Protein AF-0000000080323483 (afdb_homodimer)

InterPro domains:
  IPR000801 Esterase-like [PF00756] (29-255)
  IPR029058 Alpha/Beta hydrolase fold [G3DSA:3.40.50.1820] (19-267)
  IPR029058 Alpha/Beta hydrolase fold [SSF53474] (21-268)
  IPR050583 Mycobacterial A85 antigen [PTHR48098] (21-264)

Secondary structure (DSSP, 8-state):
--------------------EEEEEEEEETTTTEEEEEEEEE----STT--B-EEEEE--TT--HHHIIIIISTTHHHHHHHHT-EEEEE--TTT-TT-B-SS-TT-BHHHIIIIIIHHHHHHHS-B--SGGGEEEEEETHHHHHHHHHHHHTTTT-SEEEEES-----GGGTTSTTTHHHH--STT-HHHHHHTSHHHHGGGPPTTSSEEEEEEETT-TTHHHHHHHHHHHHHTT---EEEEES--SSHHHHHHHHHHHHHHHHHHHHH-/--------------------EEEEEEEEETTTTEEEEEEEEE----STT--B-EEEEE--TT--HHHIIIIISTTHHHHHHHHT-EEEEE--TTT-TT-B-SS-TT-BHHHIIIIIIHHHHHHHS-B--SGGGEEEEEETHHHHHHHHHHHHTTTT-SEEEEES-----GGGTTSTTTHHHH--STT-HHHHHHTSHHHHGGGPPTTSSEEEEEEETT-TTHHHHHHHHHHHHHTT---EEEEES--SSHHHHHHHHHHHHHHHHHHHHH-

Nearest PDB structures (foldseek):
  7xrt-assembly1_J  TM=8.616E-01  e=3.850E-23  Bacteroides thetaiotaomicron VPI-5482
  5vol-assembly1_F  TM=8.626E-01  e=2.273E-22  Bacteroides intestinalis DSM 17393
  7xrv-assembly1_H  TM=8.591E-01  e=1.554E-22  Bacteroides thetaiotaomicron VPI-5482
  5vol-assembly2_E  TM=8.608E-01  e=1.729E-21  Bacteroides intestinalis DSM 17393
  7b5v-assembly1_B  TM=7.718E-01  e=2.707E-18  Dysgonomonas mossii DSM 22836

Structure (mmCIF, N/CA/C/O backbone):
data_AF-0000000080323483-model_v1
#
loop_
_entity.id
_entity.type
_entity.pdbx_description
1 polymer 'Contig34, whole genome shotgun sequence'
#
loop_
_atom_site.group_PDB
_atom_site.id
_atom_site.type_symbol
_atom_site.label_atom_id
_atom_site.label_alt_id
_atom_site.label_comp_id
_atom_site.label_asym_id
_atom_site.label_entity_id
_atom_site.label_seq_id
_atom_site.pdbx_PDB_ins_code
_atom_site.Cartn_x
_atom_site.Cartn_y
_atom_site.Cartn_z
_atom_site.occupancy
_atom_site.B_iso_or_equiv
_atom_site.auth_seq_id
_atom_site.auth_comp_id
_atom_site.auth_asym_id
_atom_site.auth_atom_id
_atom_site.pdbx_PDB_model_num
ATOM 1 N N . MET A 1 1 ? 21.656 28.422 -64.375 1 32.69 1 MET A N 1
ATOM 2 C CA . MET A 1 1 ? 20.938 27.328 -63.75 1 32.69 1 MET A CA 1
ATOM 3 C C . MET A 1 1 ? 20.844 27.562 -62.219 1 32.69 1 MET A C 1
ATOM 5 O O . MET A 1 1 ? 21.844 27.406 -61.531 1 32.69 1 MET A O 1
ATOM 9 N N . LYS A 1 2 ? 19.938 28.562 -61.812 1 36.06 2 LYS A N 1
ATOM 10 C CA . LYS A 1 2 ? 19.719 29.078 -60.438 1 36.06 2 LYS A CA 1
ATOM 11 C C . LYS A 1 2 ? 19.281 27.969 -59.5 1 36.06 2 LYS A C 1
ATOM 13 O O . LYS A 1 2 ? 18.328 27.25 -59.781 1 36.06 2 LYS A O 1
ATOM 18 N N . ARG A 1 3 ? 20.25 27.438 -58.594 1 37.69 3 ARG A N 1
ATOM 19 C CA . ARG A 1 3 ? 20.141 26.469 -57.5 1 37.69 3 ARG A CA 1
ATOM 20 C C . ARG A 1 3 ? 19.078 26.891 -56.5 1 37.69 3 ARG A C 1
ATOM 22 O O . ARG A 1 3 ? 19.219 27.938 -55.844 1 37.69 3 ARG A O 1
ATOM 29 N N . LEU A 1 4 ? 17.766 26.672 -56.719 1 38.28 4 LEU A N 1
ATOM 30 C CA . LEU A 1 4 ? 16.703 26.844 -55.75 1 38.28 4 LEU A CA 1
ATOM 31 C C . LEU A 1 4 ? 16.969 25.984 -54.5 1 38.28 4 LEU A C 1
ATOM 33 O O . LEU A 1 4 ? 16.984 24.75 -54.594 1 38.28 4 LEU A O 1
ATOM 37 N N . SER A 1 5 ? 17.75 26.406 -53.531 1 41.84 5 SER A N 1
ATOM 38 C CA . SER A 1 5 ? 17.969 25.812 -52.219 1 41.84 5 SER A CA 1
ATOM 39 C C . SER A 1 5 ? 16.672 25.688 -51.438 1 41.84 5 SER A C 1
ATOM 41 O O . SER A 1 5 ? 15.984 26.688 -51.219 1 41.84 5 SER A O 1
ATOM 43 N N . SER A 1 6 ? 15.891 24.609 -51.594 1 42.03 6 SER A N 1
ATOM 44 C CA . SER A 1 6 ? 14.711 24.312 -50.781 1 42.03 6 SER A CA 1
ATOM 45 C C . SER A 1 6 ? 15.062 24.266 -49.312 1 42.03 6 SER A C 1
ATOM 47 O O . SER A 1 6 ? 15.93 23.5 -48.906 1 42.03 6 SER A O 1
ATOM 49 N N . LEU A 1 7 ? 14.875 25.344 -48.562 1 38.97 7 LEU A N 1
ATOM 50 C CA . LEU A 1 7 ? 14.922 25.422 -47.125 1 38.97 7 LEU A CA 1
ATOM 51 C C . LEU A 1 7 ? 13.93 24.453 -46.5 1 38.97 7 LEU A C 1
ATOM 53 O O . LEU A 1 7 ? 12.719 24.594 -46.688 1 38.97 7 LEU A O 1
ATOM 57 N N . LEU A 1 8 ? 14.281 23.219 -46.281 1 40.66 8 LEU A N 1
ATOM 58 C CA . LEU A 1 8 ? 13.5 22.297 -45.469 1 40.66 8 LEU A CA 1
ATOM 59 C C . LEU A 1 8 ? 13.305 22.844 -44.062 1 40.66 8 LEU A C 1
ATOM 61 O O . LEU A 1 8 ? 14.281 23.031 -43.312 1 40.66 8 LEU A O 1
ATOM 65 N N . VAL A 1 9 ? 12.195 23.484 -43.781 1 38.44 9 VAL A N 1
ATOM 66 C CA . VAL A 1 9 ? 11.781 23.891 -42.438 1 38.44 9 VAL A CA 1
ATOM 67 C C . VAL A 1 9 ? 11.492 22.656 -41.594 1 38.44 9 VAL A C 1
ATOM 69 O O . VAL A 1 9 ? 10.602 21.859 -41.938 1 38.44 9 VAL A O 1
ATOM 72 N N . ALA A 1 10 ? 12.445 22.109 -40.875 1 37.16 10 ALA A N 1
ATOM 73 C CA . ALA A 1 10 ? 12.227 21.125 -39.844 1 37.16 10 ALA A CA 1
ATOM 74 C C . ALA A 1 10 ? 11.305 21.672 -38.75 1 37.16 10 ALA A C 1
ATOM 76 O O . ALA A 1 10 ? 11.68 22.578 -38 1 37.16 10 ALA A O 1
ATOM 77 N N . MET A 1 11 ? 10.047 21.5 -38.938 1 35.22 11 MET A N 1
ATOM 78 C CA . MET A 1 11 ? 9.141 21.75 -37.812 1 35.22 11 MET A CA 1
ATOM 79 C C . MET A 1 11 ? 9.383 20.734 -36.719 1 35.22 11 MET A C 1
ATOM 81 O O . MET A 1 11 ? 9.102 19.547 -36.875 1 35.22 11 MET A O 1
ATOM 85 N N . PHE A 1 12 ? 10.297 21.031 -35.844 1 35.31 12 PHE A N 1
ATOM 86 C CA . PHE A 1 12 ? 10.391 20.297 -34.594 1 35.31 12 PHE A CA 1
ATOM 87 C C . PHE A 1 12 ? 9.109 20.438 -33.781 1 35.31 12 PHE A C 1
ATOM 89 O O . PHE A 1 12 ? 8.766 21.531 -33.344 1 35.31 12 PHE A O 1
ATOM 96 N N . PHE A 1 13 ? 8.195 19.578 -33.969 1 34.47 13 PHE A N 1
ATOM 97 C CA . PHE A 1 13 ? 7.113 19.484 -33 1 34.47 13 PHE A CA 1
ATOM 98 C C . PHE A 1 13 ? 7.656 19.188 -31.625 1 34.47 13 PHE A C 1
ATOM 100 O O . PHE A 1 13 ? 8.117 18.078 -31.344 1 34.47 13 PHE A O 1
ATOM 107 N N . ALA A 1 14 ? 8.125 20.141 -30.953 1 34.81 14 ALA A N 1
ATOM 108 C CA . ALA A 1 14 ? 8.312 19.969 -29.516 1 34.81 14 ALA A CA 1
ATOM 109 C C . ALA A 1 14 ? 7.023 19.484 -28.844 1 34.81 14 ALA A C 1
ATOM 111 O O . ALA A 1 14 ? 6.039 20.234 -28.766 1 34.81 14 ALA A O 1
ATOM 112 N N . GLY A 1 15 ? 6.723 18.312 -28.922 1 37.53 15 GLY A N 1
ATOM 113 C CA . GLY A 1 15 ? 5.695 17.859 -28 1 37.53 15 GLY A CA 1
ATOM 114 C C . GLY A 1 15 ? 5.855 18.422 -26.594 1 37.53 15 GLY A C 1
ATOM 115 O O . GLY A 1 15 ? 6.91 18.266 -25.984 1 37.53 15 GLY A O 1
ATOM 116 N N . SER A 1 16 ? 5.312 19.453 -26.344 1 39.75 16 SER A N 1
ATOM 117 C CA . SER A 1 16 ? 5.262 20.016 -25 1 39.75 16 SER A CA 1
ATOM 118 C C . SER A 1 16 ? 4.973 18.938 -23.969 1 39.75 16 SER A C 1
ATOM 120 O O . SER A 1 16 ? 3.859 18.406 -23.906 1 39.75 16 SER A O 1
ATOM 122 N N . SER A 1 17 ? 5.805 18.078 -23.672 1 48.25 17 SER A N 1
ATOM 123 C CA . SER A 1 17 ? 5.641 17.219 -22.5 1 48.25 17 SER A CA 1
ATOM 124 C C . SER A 1 17 ? 5.191 18.031 -21.281 1 48.25 17 SER A C 1
ATOM 126 O O . SER A 1 17 ? 5.988 18.75 -20.688 1 48.25 17 SER A O 1
ATOM 128 N N . PHE A 1 18 ? 3.988 18.484 -21.281 1 55.25 18 PHE A N 1
ATOM 129 C CA . PHE A 1 18 ? 3.455 19.281 -20.172 1 55.25 18 PHE A CA 1
ATOM 130 C C . PHE A 1 18 ? 3.543 18.516 -18.859 1 55.25 18 PHE A C 1
ATOM 132 O O . PHE A 1 18 ? 3.137 17.344 -18.781 1 55.25 18 PHE A O 1
ATOM 139 N N . ALA A 1 19 ? 4.418 18.812 -18.016 1 77.38 19 ALA A N 1
ATOM 140 C CA . ALA A 1 19 ? 4.734 18.312 -16.688 1 77.38 19 ALA A CA 1
ATOM 141 C C . ALA A 1 19 ? 4.047 19.156 -15.602 1 77.38 19 ALA A C 1
ATOM 143 O O . ALA A 1 19 ? 3.705 20.312 -15.836 1 77.38 19 ALA A O 1
ATOM 144 N N . ALA A 1 20 ? 3.732 18.594 -14.438 1 85.31 20 ALA A N 1
ATOM 145 C CA . ALA A 1 20 ? 3.141 19.25 -13.281 1 85.31 20 ALA A CA 1
ATOM 146 C C . ALA A 1 20 ? 3.793 20.609 -13.023 1 85.31 20 ALA A C 1
ATOM 148 O O . ALA A 1 20 ? 4.996 20.781 -13.242 1 85.31 20 ALA A O 1
ATOM 149 N N . LYS A 1 21 ? 2.979 21.594 -12.672 1 91.19 21 LYS A N 1
ATOM 150 C CA . LYS A 1 21 ? 3.453 22.938 -12.328 1 91.19 21 LYS A CA 1
ATOM 151 C C . LYS A 1 21 ? 3.746 23.047 -10.836 1 91.19 21 LYS A C 1
ATOM 153 O O . LYS A 1 21 ? 2.9 22.719 -10.008 1 91.19 21 LYS A O 1
ATOM 158 N N . VAL A 1 22 ? 4.961 23.453 -10.508 1 95.19 22 VAL A N 1
ATOM 159 C CA . VAL A 1 22 ? 5.379 23.672 -9.125 1 95.19 22 VAL A CA 1
ATOM 160 C C . VAL A 1 22 ? 5.523 25.172 -8.859 1 95.19 22 VAL A C 1
ATOM 162 O O . VAL A 1 22 ? 6.332 25.844 -9.492 1 95.19 22 VAL A O 1
ATOM 165 N N . ASP A 1 23 ? 4.695 25.641 -7.941 1 95.56 23 ASP A N 1
ATOM 166 C CA . ASP A 1 23 ? 4.684 27.062 -7.562 1 95.56 23 ASP A CA 1
ATOM 167 C C . ASP A 1 23 ? 5.105 27.234 -6.109 1 95.56 23 ASP A C 1
ATOM 169 O O . ASP A 1 23 ? 4.742 26.438 -5.246 1 95.56 23 ASP A O 1
ATOM 173 N N . THR A 1 24 ? 5.93 28.234 -5.891 1 96.25 24 THR A N 1
ATOM 174 C CA . THR A 1 24 ? 6.234 28.641 -4.523 1 96.25 24 THR A CA 1
ATOM 175 C C . THR A 1 24 ? 5.582 29.984 -4.199 1 96.25 24 THR A C 1
ATOM 177 O O . THR A 1 24 ? 5.625 30.906 -5.004 1 96.25 24 THR A O 1
ATOM 180 N N . ALA A 1 25 ? 4.918 30.062 -3.07 1 96.81 25 ALA A N 1
ATOM 181 C CA . ALA A 1 25 ? 4.25 31.281 -2.66 1 96.81 25 ALA A CA 1
ATOM 182 C C . ALA A 1 25 ? 4.441 31.547 -1.168 1 96.81 25 ALA A C 1
ATOM 184 O O . ALA A 1 25 ? 4.605 30.609 -0.386 1 96.81 25 ALA A O 1
ATOM 185 N N . ALA A 1 26 ? 4.453 32.812 -0.862 1 97.44 26 ALA A N 1
ATOM 186 C CA . ALA A 1 26 ? 4.387 33.219 0.537 1 97.44 26 ALA A CA 1
ATOM 187 C C . ALA A 1 26 ? 2.947 33.5 0.955 1 97.44 26 ALA A C 1
ATOM 189 O O . ALA A 1 26 ? 2.355 34.5 0.518 1 97.44 26 ALA A O 1
ATOM 190 N N . VAL A 1 27 ? 2.406 32.688 1.814 1 98.06 27 VAL A N 1
ATOM 191 C CA . VAL A 1 27 ? 1.035 32.875 2.277 1 98.06 27 VAL A CA 1
ATOM 192 C C . VAL A 1 27 ? 1.036 33.562 3.631 1 98.06 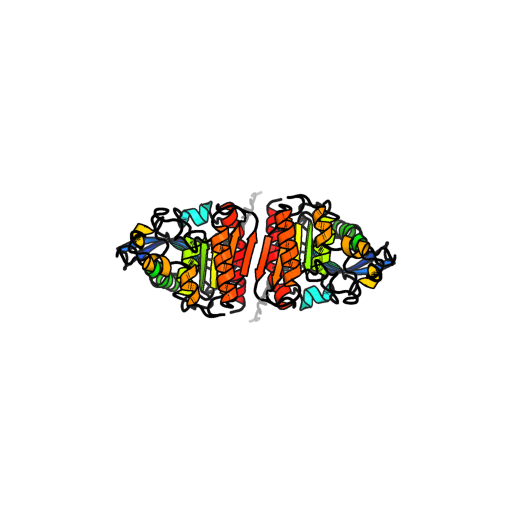27 VAL A C 1
ATOM 194 O O . VAL A 1 27 ? 1.646 33.094 4.59 1 98.06 27 VAL A O 1
ATOM 197 N N . TYR A 1 28 ? 0.387 34.656 3.689 1 98.06 28 TYR A N 1
ATOM 198 C CA . TYR A 1 28 ? 0.383 35.469 4.918 1 98.06 28 TYR A CA 1
ATOM 199 C C . TYR A 1 28 ? -0.574 34.875 5.941 1 98.06 28 TYR A C 1
ATOM 201 O O . TYR A 1 28 ? -1.734 34.594 5.629 1 98.06 28 TYR A O 1
ATOM 209 N N . SER A 1 29 ? -0.001 34.625 7.105 1 98.12 29 SER A N 1
ATOM 210 C CA . SER A 1 29 ? -0.823 34.219 8.234 1 98.12 29 SER A CA 1
ATOM 211 C C . SER A 1 29 ? -1.233 35.406 9.102 1 98.12 29 SER A C 1
ATOM 213 O O . SER A 1 29 ? -0.394 36 9.766 1 98.12 29 SER A O 1
ATOM 215 N N . LYS A 1 30 ? -2.496 35.656 9.117 1 97.44 30 LYS A N 1
ATOM 216 C CA . LYS A 1 30 ? -3 36.719 9.984 1 97.44 30 LYS A CA 1
ATOM 217 C C . LYS A 1 30 ? -2.781 36.375 11.453 1 97.44 30 LYS A C 1
ATOM 219 O O . LYS A 1 30 ? -2.43 37.25 12.25 1 97.44 30 LYS A O 1
ATOM 224 N N . GLY A 1 31 ? -2.965 35.156 11.75 1 95.94 31 GLY A N 1
ATOM 225 C CA . GLY A 1 31 ? -2.834 34.719 13.125 1 95.94 31 GLY A CA 1
ATOM 226 C C . GLY A 1 31 ? -1.417 34.844 13.656 1 95.94 31 GLY A C 1
ATOM 227 O O . GLY A 1 31 ? -1.21 35.188 14.82 1 95.94 31 GLY A O 1
ATOM 228 N N . MET A 1 32 ? -0.46 34.5 12.797 1 97.38 32 MET A N 1
ATOM 229 C CA . MET A 1 32 ? 0.931 34.5 13.242 1 97.38 32 MET A CA 1
ATOM 230 C C . MET A 1 32 ? 1.644 35.781 12.805 1 97.38 32 MET A C 1
ATOM 232 O O . MET A 1 32 ? 2.791 36 13.188 1 97.38 32 MET A O 1
ATOM 236 N N . LYS A 1 33 ? 1 36.594 12.016 1 97.44 33 LYS A N 1
ATOM 237 C CA . LYS A 1 33 ? 1.533 37.875 11.523 1 97.44 33 LYS A CA 1
ATOM 238 C C . LYS A 1 33 ? 2.885 37.656 10.844 1 97.44 33 LYS A C 1
ATOM 240 O O . LYS A 1 33 ? 3.846 38.375 11.148 1 97.44 33 LYS A O 1
ATOM 245 N N . LYS A 1 34 ? 2.926 36.656 9.992 1 97.19 34 LYS A N 1
ATOM 246 C CA . LYS A 1 34 ? 4.109 36.375 9.188 1 97.19 34 LYS A CA 1
ATOM 247 C C . LYS A 1 34 ? 3.732 35.688 7.883 1 97.19 34 LYS A C 1
ATOM 249 O O . LYS A 1 34 ? 2.602 35.219 7.727 1 97.19 34 LYS A O 1
ATOM 254 N N . GLU A 1 35 ? 4.684 35.688 6.98 1 97.25 35 GLU A N 1
ATOM 255 C CA . GLU A 1 35 ? 4.543 34.906 5.746 1 97.25 35 GLU A CA 1
ATOM 256 C C . GLU A 1 35 ? 5.066 33.5 5.922 1 97.25 35 GLU A C 1
ATOM 258 O O . GLU A 1 35 ? 6.121 33.281 6.523 1 97.25 35 GLU A O 1
ATOM 263 N N . VAL A 1 36 ? 4.301 32.594 5.512 1 97.88 36 VAL A N 1
ATOM 264 C CA . VAL A 1 36 ? 4.723 31.188 5.508 1 97.88 36 VAL A CA 1
ATOM 265 C C . VAL A 1 36 ? 4.977 30.734 4.074 1 97.88 36 VAL A C 1
ATOM 267 O O . VAL A 1 36 ? 4.109 30.875 3.209 1 97.88 36 VAL A O 1
ATOM 270 N N . ARG A 1 37 ? 6.176 30.234 3.834 1 97.75 37 ARG A N 1
ATOM 271 C CA . ARG A 1 37 ? 6.508 29.703 2.512 1 97.75 37 ARG A CA 1
ATOM 272 C C . ARG A 1 37 ? 5.758 28.406 2.234 1 97.75 37 ARG A C 1
ATOM 274 O O . ARG A 1 37 ? 5.773 27.484 3.055 1 97.75 37 ARG A O 1
ATOM 281 N N . CYS A 1 38 ? 5.074 28.359 1.087 1 98.44 38 CYS A N 1
ATOM 282 C CA . CYS A 1 38 ? 4.309 27.188 0.665 1 98.44 38 CYS A CA 1
ATOM 283 C C . CYS A 1 38 ? 4.668 26.797 -0.761 1 98.44 38 CYS A C 1
ATOM 285 O O . CYS A 1 38 ? 5.094 27.625 -1.558 1 98.44 38 CYS A O 1
ATOM 287 N N . VAL A 1 39 ? 4.629 25.516 -1.011 1 98.5 39 VAL A N 1
ATOM 288 C CA . VAL A 1 39 ? 4.785 24.969 -2.355 1 98.5 39 VAL A CA 1
ATOM 289 C C . VAL A 1 39 ? 3.467 24.359 -2.822 1 98.5 39 VAL A C 1
ATOM 291 O O . VAL A 1 39 ? 2.801 23.656 -2.064 1 98.5 39 VAL A O 1
ATOM 294 N N . PHE A 1 40 ? 3.033 24.734 -4.016 1 98.38 40 PHE A N 1
ATOM 295 C CA . PHE A 1 40 ? 1.849 24.188 -4.668 1 98.38 40 PHE A CA 1
ATOM 296 C C . PHE A 1 40 ? 2.23 23.422 -5.926 1 98.38 40 PHE A C 1
ATOM 298 O O . PHE A 1 40 ? 2.926 23.953 -6.797 1 98.38 40 PHE A O 1
ATOM 305 N N . ILE A 1 41 ? 1.846 22.141 -5.98 1 98.06 41 ILE A N 1
ATOM 306 C CA . ILE A 1 41 ? 2.074 21.312 -7.156 1 98.06 41 ILE A CA 1
ATOM 307 C C . ILE A 1 41 ? 0.743 21 -7.836 1 98.06 41 ILE A C 1
ATOM 309 O O . ILE A 1 41 ? -0.111 20.328 -7.254 1 98.06 41 ILE A O 1
ATOM 313 N N . SER A 1 42 ? 0.583 21.484 -9.062 1 96.44 42 SER A N 1
ATOM 314 C CA . SER A 1 42 ? -0.638 21.25 -9.828 1 96.44 42 SER A CA 1
ATOM 315 C C . SER A 1 42 ? -0.371 20.344 -11.023 1 96.44 42 SER A C 1
ATOM 317 O O . SER A 1 42 ? 0.668 20.469 -11.68 1 96.44 42 SER A O 1
ATOM 319 N N . PRO A 1 43 ? -1.353 19.406 -11.234 1 95.19 43 PRO A N 1
ATOM 320 C CA . PRO A 1 43 ? -1.161 18.594 -12.438 1 95.19 43 PRO A CA 1
ATOM 321 C C . PRO A 1 43 ? -1.165 19.422 -13.719 1 95.19 43 PRO A C 1
ATOM 323 O O . PRO A 1 43 ? -1.67 20.547 -13.734 1 95.19 43 PRO A O 1
ATOM 326 N N . ASP A 1 44 ? -0.454 18.797 -14.758 1 86.25 44 ASP A N 1
ATOM 327 C CA . ASP A 1 44 ? -0.455 19.438 -16.062 1 86.25 44 ASP A CA 1
ATOM 328 C C . ASP A 1 44 ? -1.876 19.578 -16.609 1 86.25 44 ASP A C 1
ATOM 330 O O . ASP A 1 44 ? -2.639 18.609 -16.625 1 86.25 44 ASP A O 1
ATOM 334 N N . GLN A 1 45 ? -2.266 20.828 -16.703 1 69.44 45 GLN A N 1
ATOM 335 C CA . GLN A 1 45 ? -3.623 21.156 -17.141 1 69.44 45 GLN A CA 1
ATOM 336 C C . GLN A 1 45 ? -3.768 21.016 -18.656 1 69.44 45 GLN A C 1
ATOM 338 O O . GLN A 1 45 ? -3.166 21.781 -19.406 1 69.44 45 GLN A O 1
ATOM 343 N N . LYS A 1 46 ? -3.52 19.891 -19.188 1 56.28 46 LYS A N 1
ATOM 344 C CA . LYS A 1 46 ? -3.791 19.938 -20.625 1 56.28 46 LYS A CA 1
ATOM 345 C C . LYS A 1 46 ? -5.094 20.672 -20.922 1 56.28 46 LYS A C 1
ATOM 347 O O . LYS A 1 46 ? -5.184 21.422 -21.891 1 56.28 46 LYS A O 1
ATOM 352 N N . LYS A 1 47 ? -6.246 19.844 -20.531 1 48.88 47 LYS A N 1
ATOM 353 C CA . LYS A 1 47 ? -7.547 20.281 -21.031 1 48.88 47 LYS A CA 1
ATOM 354 C C . LYS A 1 47 ? -8.141 21.375 -20.141 1 48.88 47 LYS A C 1
ATOM 356 O O . LYS A 1 47 ? -7.789 21.484 -18.969 1 48.88 47 LYS A O 1
ATOM 361 N N . ASP A 1 48 ? -9.086 22.047 -20.453 1 50.59 48 ASP A N 1
ATOM 362 C CA . ASP A 1 48 ? -10.031 23.125 -20.172 1 50.59 48 ASP A CA 1
ATOM 363 C C . ASP A 1 48 ? -10.68 22.953 -18.812 1 50.59 48 ASP A C 1
ATOM 365 O O . ASP A 1 48 ? -11.422 22 -18.578 1 50.59 48 ASP A O 1
ATOM 369 N N . GLY A 1 49 ? -10.492 23.703 -17.891 1 64 49 GLY A N 1
ATOM 370 C CA . GLY A 1 49 ? -11.383 24.141 -16.828 1 64 49 GLY A CA 1
ATOM 371 C C . GLY A 1 49 ? -11.562 23.109 -15.727 1 64 49 GLY A C 1
ATOM 372 O O . GLY A 1 49 ? -12.508 23.172 -14.945 1 64 49 GLY A O 1
ATOM 373 N N . GLY A 1 50 ? -10.57 22 -15.531 1 84.31 50 GLY A N 1
ATOM 374 C CA . GLY A 1 50 ? -10.93 21 -14.531 1 84.31 50 GLY A CA 1
ATOM 375 C C . GLY A 1 50 ? -10.422 21.344 -13.141 1 84.31 50 GLY A C 1
ATOM 376 O O . GLY A 1 50 ? -9.461 22.109 -12.992 1 84.31 50 GLY A O 1
ATOM 377 N N . ARG A 1 51 ? -11.141 21 -12.141 1 95.06 51 ARG A N 1
ATOM 378 C CA . ARG A 1 51 ? -10.789 21.109 -10.734 1 95.06 51 ARG A CA 1
ATOM 379 C C . ARG A 1 51 ? -10.281 19.797 -10.18 1 95.06 51 ARG A C 1
ATOM 381 O O . ARG A 1 51 ? -10.625 18.719 -10.695 1 95.06 51 ARG A O 1
ATOM 388 N N . PHE A 1 52 ? -9.383 19.906 -9.25 1 97.44 52 PHE A N 1
ATOM 389 C CA . PHE A 1 52 ? -8.68 18.719 -8.766 1 97.44 52 PHE A CA 1
ATOM 390 C C . PHE A 1 52 ? -8.844 18.578 -7.258 1 97.44 52 PHE A C 1
ATOM 392 O O . PHE A 1 52 ? -8.945 19.578 -6.539 1 97.44 52 PHE A O 1
ATOM 399 N N . PRO A 1 53 ? -8.867 17.297 -6.777 1 98.31 53 PRO A N 1
ATOM 400 C CA . PRO A 1 53 ? -8.742 17.109 -5.328 1 98.31 53 PRO A CA 1
ATOM 401 C C . PRO A 1 53 ? -7.398 17.609 -4.789 1 98.31 53 PRO A C 1
ATOM 403 O O . PRO A 1 53 ? -6.445 17.781 -5.555 1 98.31 53 PRO A O 1
ATOM 406 N N . VAL A 1 54 ? -7.348 17.844 -3.49 1 98.88 54 VAL A N 1
ATOM 407 C CA . VAL A 1 54 ? -6.164 18.453 -2.902 1 98.88 54 VAL A CA 1
ATOM 408 C C . VAL A 1 54 ? -5.645 17.594 -1.755 1 98.88 54 VAL A C 1
ATOM 410 O O . VAL A 1 54 ? -6.426 17.109 -0.93 1 98.88 54 VAL A O 1
ATOM 413 N N . VAL A 1 55 ? -4.34 17.375 -1.782 1 98.94 55 VAL A N 1
ATOM 414 C CA . VAL A 1 55 ? -3.668 16.703 -0.682 1 98.94 55 VAL A CA 1
ATOM 415 C C . VAL A 1 55 ? -2.664 17.641 -0.024 1 98.94 55 VAL A C 1
ATOM 417 O O . VAL A 1 55 ? -1.749 18.141 -0.682 1 98.94 55 VAL A O 1
ATOM 420 N N . TYR A 1 56 ? -2.855 17.906 1.229 1 98.94 56 TYR A N 1
ATOM 421 C CA . TYR A 1 56 ? -1.877 18.641 2.021 1 98.94 56 TYR A CA 1
ATOM 422 C C . TYR A 1 56 ? -0.794 17.719 2.553 1 98.94 56 TYR A C 1
ATOM 424 O O . TYR A 1 56 ? -1.09 16.625 3.047 1 98.94 56 TYR A O 1
ATOM 432 N N . VAL A 1 57 ? 0.457 18.141 2.426 1 98.88 57 VAL A N 1
ATOM 433 C CA . VAL A 1 57 ? 1.615 17.328 2.773 1 98.88 57 VAL A CA 1
ATOM 434 C C . VAL A 1 57 ? 2.418 18 3.877 1 98.88 57 VAL A C 1
ATOM 436 O O . VAL A 1 57 ? 2.92 19.125 3.689 1 98.88 57 VAL A O 1
ATOM 439 N N . LEU A 1 58 ? 2.516 17.328 5.02 1 98.81 58 LEU A N 1
ATOM 440 C CA . LEU A 1 58 ? 3.174 17.922 6.176 1 98.81 58 LEU A CA 1
ATOM 441 C C . LEU A 1 58 ? 4.531 17.266 6.426 1 98.81 58 LEU A C 1
ATOM 443 O O . LEU A 1 58 ? 4.605 16.062 6.664 1 98.81 58 LEU A O 1
ATOM 447 N N . HIS A 1 59 ? 5.586 18.078 6.449 1 98.56 59 HIS A N 1
ATOM 448 C CA . HIS A 1 59 ? 6.945 17.578 6.617 1 98.56 59 HIS A CA 1
ATOM 449 C C . HIS A 1 59 ? 7.238 17.266 8.078 1 98.56 59 HIS A C 1
ATOM 451 O O . HIS A 1 59 ? 6.484 17.656 8.969 1 98.56 59 HIS A O 1
ATOM 457 N N . GLY A 1 60 ? 8.305 16.516 8.281 1 97.94 60 GLY A N 1
ATOM 458 C CA . GLY A 1 60 ? 8.773 16.156 9.617 1 97.94 60 GLY A CA 1
ATOM 459 C C . GLY A 1 60 ? 9.602 17.266 10.266 1 97.94 60 GLY A C 1
ATOM 460 O O . GLY A 1 60 ? 9.805 18.312 9.672 1 97.94 60 GLY A O 1
ATOM 461 N N . TYR A 1 61 ? 10.047 16.953 11.445 1 96.62 61 TYR A N 1
ATOM 462 C CA . TYR A 1 61 ? 10.891 17.875 12.211 1 96.62 61 TYR A CA 1
ATOM 463 C C . TYR A 1 61 ? 12.086 18.328 11.391 1 96.62 61 TYR A C 1
ATOM 465 O O . TYR A 1 61 ? 12.703 17.531 10.688 1 96.62 61 TYR A O 1
ATOM 473 N N . SER A 1 62 ? 12.375 19.594 11.406 1 95.25 62 SER A N 1
ATOM 474 C CA . SER A 1 62 ? 13.523 20.25 10.789 1 95.25 62 SER A CA 1
ATOM 475 C C . SER A 1 62 ? 13.359 20.344 9.273 1 95.25 62 SER A C 1
ATOM 477 O O . SER A 1 62 ? 14.227 20.859 8.578 1 95.25 62 SER A O 1
ATOM 479 N N . GLY A 1 63 ? 12.258 19.797 8.727 1 96.38 63 GLY A N 1
ATOM 480 C CA . GLY A 1 63 ? 12.062 19.828 7.289 1 96.38 63 GLY A CA 1
ATOM 481 C C . GLY A 1 63 ? 11.531 21.156 6.781 1 96.38 63 GLY A C 1
ATOM 482 O O . GLY A 1 63 ? 11.633 22.172 7.473 1 96.38 63 GLY A O 1
ATOM 483 N N . SER A 1 64 ? 11.133 21.125 5.523 1 96.75 64 SER A N 1
ATOM 484 C CA . SER A 1 64 ? 10.523 22.25 4.844 1 96.75 64 SER A CA 1
ATOM 485 C C . SER A 1 64 ? 9.797 21.812 3.576 1 96.75 64 SER A C 1
ATOM 487 O O . SER A 1 64 ? 9.977 20.688 3.107 1 96.75 64 SER A O 1
ATOM 489 N N . ALA A 1 65 ? 8.977 22.75 3.115 1 96.62 65 ALA A N 1
ATOM 490 C CA . ALA A 1 65 ? 8.266 22.469 1.871 1 96.62 65 ALA A CA 1
ATOM 491 C C . ALA A 1 65 ? 9.242 22.219 0.725 1 96.62 65 ALA A C 1
ATOM 493 O O . ALA A 1 65 ? 9.078 21.266 -0.033 1 96.62 65 ALA A O 1
ATOM 494 N N . VAL A 1 66 ? 10.258 23 0.713 1 95.62 66 VAL A N 1
ATOM 495 C CA . VAL A 1 66 ? 11.219 22.906 -0.385 1 95.62 66 VAL A CA 1
ATOM 496 C C . VAL A 1 66 ? 12.055 21.641 -0.243 1 95.62 66 VAL A C 1
ATOM 498 O O . VAL A 1 66 ? 12.305 20.938 -1.227 1 95.62 66 VAL A O 1
ATOM 501 N N . ARG A 1 67 ? 12.492 21.375 0.95 1 96.56 67 ARG A N 1
ATOM 502 C CA . ARG A 1 67 ? 13.25 20.141 1.156 1 96.56 67 ARG A CA 1
ATOM 503 C C . ARG A 1 67 ? 12.422 18.922 0.754 1 96.56 67 ARG A C 1
ATOM 505 O O . ARG A 1 67 ? 12.961 17.953 0.207 1 96.56 67 ARG A O 1
ATOM 512 N N . THR A 1 68 ? 11.148 18.969 1.059 1 97.69 68 THR A N 1
ATOM 513 C CA . THR A 1 68 ? 10.273 17.844 0.753 1 97.69 68 THR A CA 1
ATOM 514 C C . THR A 1 68 ? 10.344 17.484 -0.729 1 97.69 68 THR A C 1
ATOM 516 O O . THR A 1 68 ? 10.57 16.328 -1.087 1 97.69 68 THR A O 1
ATOM 519 N N . ILE A 1 69 ? 10.234 18.438 -1.608 1 96.75 69 ILE A N 1
ATOM 520 C CA . ILE A 1 69 ? 10.117 18.141 -3.033 1 96.75 69 ILE A CA 1
ATOM 521 C C . ILE A 1 69 ? 11.5 17.891 -3.621 1 96.75 69 ILE A C 1
ATOM 523 O O . ILE A 1 69 ? 11.625 17.25 -4.676 1 96.75 69 ILE A O 1
ATOM 527 N N . LYS A 1 70 ? 12.555 18.297 -2.895 1 96.38 70 LYS A N 1
ATOM 528 C CA . LYS A 1 70 ? 13.906 18.125 -3.416 1 96.38 70 LYS A CA 1
ATOM 529 C C . LYS A 1 70 ? 14.531 16.828 -2.912 1 96.38 70 LYS A C 1
ATOM 531 O O . LYS A 1 70 ? 15.383 16.234 -3.584 1 96.38 70 LYS A O 1
ATOM 536 N N . GLN A 1 71 ? 14.016 16.422 -1.718 1 96.94 71 GLN A N 1
ATOM 537 C CA . GLN A 1 71 ? 14.766 15.336 -1.085 1 96.94 71 GLN A CA 1
ATOM 538 C C . GLN A 1 71 ? 13.82 14.305 -0.478 1 96.94 71 GLN A C 1
ATOM 540 O O . GLN A 1 71 ? 13.883 13.117 -0.816 1 96.94 71 GLN A O 1
ATOM 545 N N . ASP A 1 72 ? 12.914 14.656 0.348 1 97.38 72 ASP A N 1
ATOM 546 C CA . ASP A 1 72 ? 12.172 13.711 1.171 1 97.38 72 ASP A CA 1
ATOM 547 C C . ASP A 1 72 ? 11.188 12.898 0.325 1 97.38 72 ASP A C 1
ATOM 549 O O . ASP A 1 72 ? 11.047 11.688 0.519 1 97.38 72 ASP A O 1
ATOM 553 N N . ILE A 1 73 ? 10.453 13.562 -0.556 1 97.56 73 ILE A N 1
ATOM 554 C CA . ILE A 1 73 ? 9.523 12.938 -1.484 1 97.56 73 ILE A CA 1
ATOM 555 C C . ILE A 1 73 ? 9.672 13.562 -2.869 1 97.56 73 ILE A C 1
ATOM 557 O O . ILE A 1 73 ? 8.773 14.266 -3.342 1 97.56 73 ILE A O 1
ATOM 561 N N . PRO A 1 74 ? 10.656 13.219 -3.59 1 95.88 74 PRO A N 1
ATOM 562 C CA . PRO A 1 74 ? 10.984 13.906 -4.84 1 95.88 74 PRO A CA 1
ATOM 563 C C . PRO A 1 74 ? 10 13.602 -5.965 1 95.88 74 PRO A C 1
ATOM 565 O O . PRO A 1 74 ? 9.961 14.305 -6.973 1 95.88 74 PRO A O 1
ATOM 568 N N . ASP A 1 75 ? 9.164 12.641 -5.82 1 94.75 75 ASP A N 1
ATOM 569 C CA . ASP A 1 75 ? 8.32 12.203 -6.926 1 94.75 75 ASP A CA 1
ATOM 570 C C . ASP A 1 75 ? 6.949 12.883 -6.883 1 94.75 75 ASP A C 1
ATOM 572 O O . ASP A 1 75 ? 6.047 12.516 -7.637 1 94.75 75 ASP A O 1
ATOM 576 N N . LEU A 1 76 ? 6.77 13.883 -6.09 1 97.12 76 LEU A N 1
ATOM 577 C CA . LEU A 1 76 ? 5.449 14.469 -5.883 1 97.12 76 LEU A CA 1
ATOM 578 C C . LEU A 1 76 ? 4.922 15.094 -7.168 1 97.12 76 LEU A C 1
ATOM 580 O O . LEU A 1 76 ? 3.725 15.016 -7.457 1 97.12 76 LEU A O 1
ATOM 584 N N . ALA A 1 77 ? 5.75 15.773 -7.926 1 96.12 77 ALA A N 1
ATOM 585 C CA . ALA A 1 77 ? 5.285 16.391 -9.164 1 96.12 77 ALA A CA 1
ATOM 586 C C . ALA A 1 77 ? 4.758 15.344 -10.133 1 96.12 77 ALA A C 1
ATOM 588 O O . ALA A 1 77 ? 3.693 15.516 -10.734 1 96.12 77 ALA A O 1
ATOM 589 N N . ALA A 1 78 ? 5.492 14.266 -10.273 1 94.81 78 ALA A N 1
ATOM 590 C CA . ALA A 1 78 ? 5.047 13.172 -11.141 1 94.81 78 ALA A CA 1
ATOM 591 C C . ALA A 1 78 ? 3.74 12.57 -10.641 1 94.81 78 ALA A C 1
ATOM 593 O O . ALA A 1 78 ? 2.867 12.219 -11.43 1 94.81 78 ALA A O 1
ATOM 594 N N . GLU A 1 79 ? 3.662 12.445 -9.352 1 96.69 79 GLU A N 1
ATOM 595 C CA . GLU A 1 79 ? 2.459 11.875 -8.758 1 96.69 79 GLU A CA 1
ATOM 596 C C . GLU A 1 79 ? 1.261 12.805 -8.93 1 96.69 79 GLU A C 1
ATOM 598 O O . GLU A 1 79 ? 0.128 12.336 -9.086 1 96.69 79 GLU A O 1
ATOM 603 N N . ALA A 1 80 ? 1.482 14.109 -8.922 1 97.06 80 ALA A N 1
ATOM 604 C CA . ALA A 1 80 ? 0.409 15.07 -9.188 1 97.06 80 ALA A CA 1
ATOM 605 C C . ALA A 1 80 ? -0.205 14.836 -10.562 1 97.06 80 ALA A C 1
ATOM 607 O O . ALA A 1 80 ? -1.429 14.844 -10.711 1 97.06 80 ALA A O 1
ATOM 608 N N . ASP A 1 81 ? 0.606 14.578 -11.492 1 94.25 81 ASP A N 1
ATOM 609 C CA . ASP A 1 81 ? 0.14 14.312 -12.852 1 94.25 81 ASP A CA 1
ATOM 610 C C . ASP A 1 81 ? -0.555 12.953 -12.938 1 94.25 81 ASP A C 1
ATOM 612 O O . ASP A 1 81 ? -1.619 12.836 -13.547 1 94.25 81 ASP A O 1
ATOM 616 N N . ALA A 1 82 ? 0.042 12.047 -12.305 1 92.88 82 ALA A N 1
ATOM 617 C CA . ALA A 1 82 ? -0.465 10.68 -12.414 1 92.88 82 ALA A CA 1
ATOM 618 C C . ALA A 1 82 ? -1.849 10.555 -11.781 1 92.88 82 ALA A C 1
ATOM 620 O O . ALA A 1 82 ? -2.736 9.906 -12.336 1 92.88 82 ALA A O 1
ATOM 621 N N . TYR A 1 83 ? -2.02 11.188 -10.664 1 95.81 83 TYR A N 1
ATOM 622 C CA . TYR A 1 83 ? -3.256 11.008 -9.914 1 95.81 83 TYR A CA 1
ATOM 623 C C . TYR A 1 83 ? -4.211 12.172 -10.141 1 95.81 83 TYR A C 1
ATOM 625 O O . TYR A 1 83 ? -5.344 12.156 -9.656 1 95.81 83 TYR A O 1
ATOM 633 N N . GLN A 1 84 ? -3.762 13.195 -10.844 1 94.88 84 GLN A N 1
ATOM 634 C CA . GLN A 1 84 ? -4.574 14.383 -11.078 1 94.88 84 GLN A CA 1
ATOM 635 C C . GLN A 1 84 ? -5.055 14.992 -9.758 1 94.88 84 GLN A C 1
ATOM 637 O O . GLN A 1 84 ? -6.258 15.148 -9.547 1 94.88 84 GLN A O 1
ATOM 642 N N . MET A 1 85 ? -4.023 15.336 -8.977 1 97.38 85 MET A N 1
ATOM 643 C CA . MET A 1 85 ? -4.215 15.945 -7.664 1 97.38 85 MET A CA 1
ATOM 644 C C . MET A 1 85 ? -3.324 17.172 -7.508 1 97.38 85 MET A C 1
ATOM 646 O O . MET A 1 85 ? -2.252 17.25 -8.109 1 97.38 85 MET A O 1
ATOM 650 N N . ILE A 1 86 ? -3.785 18.094 -6.672 1 98.12 86 ILE A N 1
ATOM 651 C CA . ILE A 1 86 ? -2.938 19.188 -6.23 1 98.12 86 ILE A CA 1
ATOM 652 C C . ILE A 1 86 ? -2.295 18.844 -4.887 1 98.12 86 ILE A C 1
ATOM 654 O O . ILE A 1 86 ? -2.971 18.359 -3.979 1 98.12 86 ILE A O 1
ATOM 658 N N . PHE A 1 87 ? -0.995 19.016 -4.824 1 98.81 87 PHE A N 1
ATOM 659 C CA . PHE A 1 87 ? -0.31 18.891 -3.543 1 98.81 87 PHE A CA 1
ATOM 660 C C . PHE A 1 87 ? 0.028 20.266 -2.975 1 98.81 87 PHE A C 1
ATOM 662 O O . PHE A 1 87 ? 0.473 21.156 -3.705 1 98.81 87 PHE A O 1
ATOM 669 N N . VAL A 1 88 ? -0.259 20.438 -1.666 1 98.88 88 VAL A N 1
ATOM 670 C CA . VAL A 1 88 ? 0.032 21.672 -0.965 1 98.88 88 VAL A CA 1
ATOM 671 C C . VAL A 1 88 ? 0.966 21.406 0.211 1 98.88 88 VAL A C 1
ATOM 673 O O . VAL A 1 88 ? 0.641 20.609 1.098 1 98.88 88 VAL A O 1
ATOM 676 N N . LEU A 1 89 ? 2.121 22.047 0.202 1 98.56 89 LEU A N 1
ATOM 677 C CA . LEU A 1 89 ? 3.125 21.922 1.253 1 98.56 89 LEU A CA 1
ATOM 678 C C . LEU A 1 89 ? 3.389 23.266 1.928 1 98.56 89 LEU A C 1
ATOM 680 O O . LEU A 1 89 ? 3.676 24.25 1.254 1 98.56 89 LEU A O 1
ATOM 684 N N . ALA A 1 90 ? 3.26 23.281 3.207 1 97.12 90 ALA A N 1
ATOM 685 C CA . ALA A 1 90 ? 3.609 24.484 3.965 1 97.12 90 ALA A CA 1
ATOM 686 C C . ALA A 1 90 ? 4.848 24.25 4.828 1 97.12 90 ALA A C 1
ATOM 688 O O . ALA A 1 90 ? 5.039 23.156 5.359 1 97.12 90 ALA A O 1
ATOM 689 N N . ASP A 1 91 ? 5.578 25.234 4.938 1 95.81 91 ASP A N 1
ATOM 690 C CA . ASP A 1 91 ? 6.617 25.172 5.961 1 95.81 91 ASP A CA 1
ATOM 691 C C . ASP A 1 91 ? 6.012 25.125 7.359 1 95.81 91 ASP A C 1
ATOM 693 O O . ASP A 1 91 ? 5.25 26.016 7.746 1 95.81 91 ASP A O 1
ATOM 697 N N . GLY A 1 92 ? 6.355 24.094 8.094 1 91.75 92 GLY A N 1
ATOM 698 C CA . GLY A 1 92 ? 5.82 23.875 9.43 1 91.75 92 GLY A CA 1
ATOM 699 C C . GLY A 1 92 ? 6.676 24.484 10.523 1 91.75 92 GLY A C 1
ATOM 700 O O . GLY A 1 92 ? 6.633 24.047 11.672 1 91.75 92 GLY A O 1
ATOM 701 N N . GLY A 1 93 ? 7.527 25.516 10.188 1 87.81 93 GLY A N 1
ATOM 702 C CA . GLY A 1 93 ? 8.305 26.266 11.164 1 87.81 93 GLY A CA 1
ATOM 703 C C . GLY A 1 93 ? 9.32 25.406 11.898 1 87.81 93 GLY A C 1
ATOM 704 O O . GLY A 1 93 ? 9.539 25.578 13.094 1 87.81 93 GLY A O 1
ATOM 705 N N . PHE A 1 94 ? 9.984 24.453 11.289 1 86.38 94 PHE A N 1
ATOM 706 C CA . PHE A 1 94 ? 11.047 23.594 11.805 1 86.38 94 PHE A CA 1
ATOM 707 C C . PHE A 1 94 ? 10.516 22.625 12.852 1 86.38 94 PHE A C 1
ATOM 709 O O . PHE A 1 94 ? 10.75 21.422 12.773 1 86.38 94 PHE A O 1
ATOM 716 N N . ASP A 1 95 ? 9.766 23.125 13.867 1 93.19 95 ASP A N 1
ATOM 717 C CA . ASP A 1 95 ? 9.289 22.312 14.984 1 93.19 95 ASP A CA 1
ATOM 718 C C . ASP A 1 95 ? 7.941 22.828 15.492 1 93.19 95 ASP A C 1
ATOM 720 O O . ASP A 1 95 ? 7.723 22.906 16.703 1 93.19 95 ASP A O 1
ATOM 724 N N . SER A 1 96 ? 7.027 23.125 14.594 1 93.25 96 SER A N 1
ATOM 725 C CA . SER A 1 96 ? 5.746 23.703 15 1 93.25 96 SER A CA 1
ATOM 726 C C . SER A 1 96 ? 4.82 22.625 15.562 1 93.25 96 SER A C 1
ATOM 728 O O . SER A 1 96 ? 3.867 22.938 16.281 1 93.25 96 SER A O 1
ATOM 730 N N . TRP A 1 97 ? 5.062 21.359 15.086 1 96.69 97 TRP A N 1
ATOM 731 C CA . TRP A 1 97 ? 4.223 20.219 15.438 1 96.69 97 TRP A CA 1
ATOM 732 C C . TRP A 1 97 ? 2.781 20.438 15 1 96.69 97 TRP A C 1
ATOM 734 O O . TRP A 1 97 ? 1.89 19.672 15.352 1 96.69 97 TRP A O 1
ATOM 744 N N . TYR A 1 98 ? 2.574 21.594 14.266 1 98.06 98 TYR A N 1
ATOM 745 C CA . TYR A 1 98 ? 1.328 21.922 13.586 1 98.06 98 TYR A CA 1
ATOM 746 C C . TYR A 1 98 ? 0.211 22.172 14.594 1 98.06 98 TYR A C 1
ATOM 748 O O . TYR A 1 98 ? -0.937 21.781 14.367 1 98.06 98 TYR A O 1
ATOM 756 N N . PHE A 1 99 ? 0.563 22.828 15.773 1 97.44 99 PHE A N 1
ATOM 757 C CA . PHE A 1 99 ? -0.375 23.172 16.844 1 97.44 99 PHE A CA 1
ATOM 758 C C . PHE A 1 99 ? -0.788 24.641 16.75 1 97.44 99 PHE A C 1
ATOM 760 O O . PHE A 1 99 ? -0.097 25.438 16.125 1 97.44 99 PHE A O 1
ATOM 767 N N . ASP A 1 100 ? -1.913 24.922 17.328 1 98.25 100 ASP A N 1
ATOM 768 C CA . ASP A 1 100 ? -2.113 26.203 18 1 98.25 100 ASP A CA 1
ATOM 769 C C . ASP A 1 100 ? -1.672 26.141 19.453 1 98.25 100 ASP A C 1
ATOM 771 O O . ASP A 1 100 ? -2.32 25.484 20.281 1 98.25 100 ASP A O 1
ATOM 775 N N . SER A 1 101 ? -0.591 26.875 19.75 1 97.75 101 SER A N 1
ATOM 776 C CA . SER A 1 101 ? 0.022 26.781 21.078 1 97.75 101 SER A CA 1
ATOM 777 C C . SER A 1 101 ? -0.851 27.453 22.141 1 97.75 101 SER A C 1
ATOM 779 O O . SER A 1 101 ? -1.3 28.578 21.953 1 97.75 101 SER A O 1
ATOM 781 N N . PRO A 1 102 ? -1.021 26.766 23.266 1 97.12 102 PRO A N 1
ATOM 782 C CA . PRO A 1 102 ? -1.72 27.406 24.375 1 97.12 102 PRO A CA 1
ATOM 783 C C . PRO A 1 102 ? -0.822 28.359 25.172 1 97.12 102 PRO A C 1
ATOM 785 O O . PRO A 1 102 ? -1.316 29.156 25.953 1 97.12 102 PRO A O 1
ATOM 788 N N . VAL A 1 103 ? 0.518 28.312 24.938 1 96.06 103 VAL A N 1
ATOM 789 C CA . VAL A 1 103 ? 1.408 29.078 25.797 1 96.06 103 VAL A CA 1
ATOM 790 C C . VAL A 1 103 ? 2.168 30.109 24.969 1 96.06 103 VAL A C 1
ATOM 792 O O . VAL A 1 103 ? 2.869 30.969 25.531 1 96.06 103 VAL A O 1
ATOM 795 N N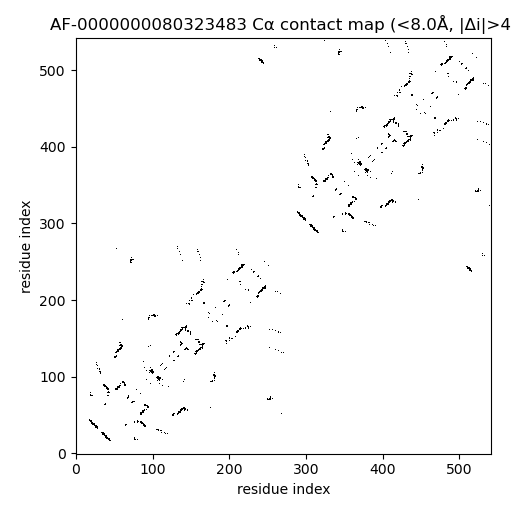 . ASN A 1 104 ? 2.062 30 23.703 1 95.62 104 ASN A N 1
ATOM 796 C CA . ASN A 1 104 ? 2.729 30.922 22.797 1 95.62 104 ASN A CA 1
ATOM 797 C C . ASN A 1 104 ? 1.799 31.359 21.672 1 95.62 104 ASN A C 1
ATOM 799 O O . ASN A 1 104 ? 1.562 30.609 20.719 1 95.62 104 ASN A O 1
ATOM 803 N N . ALA A 1 105 ? 1.313 32.562 21.688 1 94.81 105 ALA A N 1
ATOM 804 C CA . ALA A 1 105 ? 0.303 33.094 20.766 1 94.81 105 ALA A CA 1
ATOM 805 C C . ALA A 1 105 ? 0.869 33.219 19.359 1 94.81 105 ALA A C 1
ATOM 807 O O . ALA A 1 105 ? 0.116 33.375 18.406 1 94.81 105 ALA A O 1
ATOM 808 N N . GLN A 1 106 ? 2.141 33.094 19.203 1 94.56 106 GLN A N 1
ATOM 809 C CA . GLN A 1 106 ? 2.779 33.281 17.906 1 94.56 106 GLN A CA 1
ATOM 810 C C . GLN A 1 106 ? 2.834 31.953 17.141 1 94.56 106 GLN A C 1
ATOM 812 O O . GLN A 1 106 ? 3.268 31.922 15.977 1 94.56 106 GLN A O 1
ATOM 817 N N . ILE A 1 107 ? 2.443 30.906 17.734 1 96.94 107 ILE A N 1
ATOM 818 C CA . ILE A 1 107 ? 2.422 29.609 17.094 1 96.94 107 ILE A CA 1
ATOM 819 C C . ILE A 1 107 ? 0.979 29.188 16.828 1 96.94 107 ILE A C 1
ATOM 821 O O . ILE A 1 107 ? 0.252 28.812 17.75 1 96.94 107 ILE A O 1
ATOM 825 N N . ARG A 1 108 ? 0.542 29.297 15.57 1 98 108 ARG A N 1
ATOM 826 C CA . ARG A 1 108 ? -0.835 29.031 15.164 1 98 108 ARG A CA 1
ATOM 827 C C . ARG A 1 108 ? -0.88 28.203 13.891 1 98 108 ARG A C 1
ATOM 829 O O . ARG A 1 108 ? -1.583 28.547 12.938 1 98 108 ARG A O 1
ATOM 836 N N . TYR A 1 109 ? -0.156 27.078 13.891 1 98.31 109 TYR A N 1
ATOM 837 C CA . TYR A 1 109 ? -0.008 26.328 12.648 1 98.31 109 TYR A CA 1
ATOM 838 C C . TYR A 1 109 ? -1.241 25.484 12.367 1 98.31 109 TYR A C 1
ATOM 840 O O . TYR A 1 109 ? -1.554 25.188 11.211 1 98.31 109 TYR A O 1
ATOM 848 N N . GLU A 1 110 ? -1.957 25.062 13.414 1 98.62 110 GLU A N 1
ATOM 849 C CA . GLU A 1 110 ? -3.234 24.391 13.18 1 98.62 110 GLU A CA 1
ATOM 850 C C . GLU A 1 110 ? -4.191 25.297 12.414 1 98.62 110 GLU A C 1
ATOM 852 O O . GLU A 1 110 ? -4.742 24.906 11.383 1 98.62 110 GLU A O 1
ATOM 857 N N . SER A 1 111 ? -4.336 26.547 12.906 1 98.56 111 SER A N 1
ATOM 858 C CA . SER A 1 111 ? -5.215 27.516 12.258 1 98.56 111 SER A CA 1
ATOM 859 C C . SER A 1 111 ? -4.699 27.891 10.875 1 98.56 111 SER A C 1
ATOM 861 O O . SER A 1 111 ? -5.484 28.062 9.938 1 98.56 111 SER A O 1
ATOM 863 N N . PHE A 1 112 ? -3.393 28.031 10.773 1 98.62 112 PHE A N 1
ATOM 864 C CA . PHE A 1 112 ? -2.824 28.391 9.484 1 98.62 112 PHE A CA 1
ATOM 865 C C . PHE A 1 112 ? -3.145 27.344 8.43 1 98.62 112 PHE A C 1
ATOM 867 O O . PHE A 1 112 ? -3.633 27.672 7.348 1 98.62 112 PHE A O 1
ATOM 874 N N . ILE A 1 113 ? -2.967 26.062 8.727 1 98.69 113 ILE A N 1
ATOM 875 C CA . ILE A 1 113 ? -3.117 24.984 7.75 1 98.69 113 ILE A CA 1
ATOM 876 C C . ILE A 1 113 ? -4.602 24.734 7.492 1 98.69 113 ILE A C 1
ATOM 878 O O . ILE A 1 113 ? -5.02 24.594 6.34 1 98.69 113 ILE A O 1
ATOM 882 N N . THR A 1 114 ? -5.422 24.734 8.539 1 98.69 114 THR A N 1
ATOM 883 C CA . THR A 1 114 ? -6.789 24.234 8.414 1 98.69 114 THR A CA 1
ATOM 884 C C . THR A 1 114 ? -7.734 25.375 8 1 98.69 114 THR A C 1
ATOM 886 O O . THR A 1 114 ? -8.867 25.125 7.594 1 98.69 114 THR A O 1
ATOM 889 N N . LYS A 1 115 ? -7.297 26.609 8.07 1 98.56 115 LYS A N 1
ATOM 890 C CA . LYS A 1 115 ? -8.156 27.719 7.703 1 98.56 115 LYS A CA 1
ATOM 891 C C . LYS A 1 115 ? -7.504 28.594 6.629 1 98.56 115 LYS A C 1
ATOM 893 O O . LYS A 1 115 ? -7.941 28.594 5.473 1 98.56 115 LYS A O 1
ATOM 898 N N . GLU A 1 116 ? -6.387 29.188 6.934 1 98.69 116 GLU A N 1
ATOM 899 C CA . GLU A 1 116 ? -5.797 30.188 6.051 1 98.69 116 GLU A CA 1
ATOM 900 C C . GLU A 1 116 ? -5.266 29.547 4.77 1 98.69 116 GLU A C 1
ATOM 902 O O . GLU A 1 116 ? -5.531 30.031 3.67 1 98.69 116 GLU A O 1
ATOM 907 N N . LEU A 1 117 ? -4.57 28.484 4.941 1 98.81 117 LEU A N 1
ATOM 908 C CA . LEU A 1 117 ? -3.959 27.844 3.787 1 98.81 117 LEU A CA 1
ATOM 909 C C . LEU A 1 117 ? -5.02 27.203 2.898 1 98.81 117 LEU A C 1
ATOM 911 O O . LEU A 1 117 ? -4.93 27.266 1.671 1 98.81 117 LEU A O 1
ATOM 915 N N . ILE A 1 118 ? -6 26.531 3.473 1 98.81 118 ILE A N 1
ATOM 916 C CA . ILE A 1 118 ? -7.082 25.938 2.699 1 98.81 118 ILE A CA 1
ATOM 917 C C . ILE A 1 118 ? -7.824 27.016 1.926 1 98.81 118 ILE A C 1
ATOM 919 O O . ILE A 1 118 ? -8.094 26.875 0.731 1 98.81 118 ILE A O 1
ATOM 923 N N . SER A 1 119 ? -8.141 28.141 2.592 1 98.56 119 SER A N 1
ATOM 924 C CA . SER A 1 119 ? -8.812 29.25 1.933 1 98.56 119 SER A CA 1
ATOM 925 C C . SER A 1 119 ? -7.98 29.797 0.772 1 98.56 119 SER A C 1
ATOM 927 O O . SER A 1 119 ? -8.508 30.031 -0.318 1 98.56 119 SER A O 1
ATOM 929 N N . TYR A 1 120 ? -6.707 29.984 1 1 98.5 120 TYR A N 1
ATOM 930 C CA . TYR A 1 120 ? -5.809 30.453 -0.044 1 98.5 120 TYR A CA 1
ATOM 931 C C . TYR A 1 120 ? -5.797 29.5 -1.231 1 98.5 120 TYR A C 1
ATOM 933 O O . TYR A 1 120 ? -5.867 29.938 -2.385 1 98.5 120 TYR A O 1
ATOM 941 N N . THR A 1 121 ? -5.684 28.219 -0.954 1 98.62 121 THR A N 1
ATOM 942 C CA . THR A 1 121 ? -5.633 27.188 -1.987 1 98.62 121 THR A CA 1
ATOM 943 C C . THR A 1 121 ? -6.902 27.219 -2.834 1 98.62 121 THR A C 1
ATOM 945 O O . THR A 1 121 ? -6.832 27.25 -4.066 1 98.62 121 THR A O 1
ATOM 948 N N . ASP A 1 122 ? -8.078 27.219 -2.16 1 98.19 122 ASP A N 1
ATOM 949 C CA . ASP A 1 122 ? -9.359 27.156 -2.855 1 98.19 122 ASP A CA 1
ATOM 950 C C . ASP A 1 122 ? -9.602 28.406 -3.695 1 98.19 122 ASP A C 1
ATOM 952 O O . ASP A 1 122 ? -10.297 28.359 -4.711 1 98.19 122 ASP A O 1
ATOM 956 N N . LYS A 1 123 ? -9 29.484 -3.34 1 97.62 123 LYS A N 1
ATOM 957 C CA . LYS A 1 123 ? -9.18 30.75 -4.051 1 97.62 123 LYS A CA 1
ATOM 958 C C . LYS A 1 123 ? -8.227 30.844 -5.242 1 97.62 123 LYS A C 1
ATOM 960 O O . LYS A 1 123 ? -8.57 31.453 -6.262 1 97.62 123 LYS A O 1
ATOM 965 N N . ASN A 1 124 ? -7.066 30.266 -5.156 1 97.19 124 ASN A N 1
ATOM 966 C CA . ASN A 1 124 ? -6.012 30.609 -6.105 1 97.19 124 ASN A CA 1
ATOM 967 C C . ASN A 1 124 ? -5.668 29.422 -7.012 1 97.19 124 ASN A C 1
ATOM 969 O O . ASN A 1 124 ? -4.969 29.594 -8.008 1 97.19 124 ASN A O 1
ATOM 973 N N . TYR A 1 125 ? -6.051 28.266 -6.66 1 96.44 125 TYR A N 1
ATOM 974 C CA . TYR A 1 125 ? -5.762 27.078 -7.449 1 96.44 125 TYR A CA 1
ATOM 975 C C . TYR A 1 125 ? -7.047 26.328 -7.805 1 96.44 125 TYR A C 1
ATOM 977 O O . TYR A 1 125 ? -8.078 26.516 -7.156 1 96.44 125 TYR A O 1
ATOM 985 N N . PRO A 1 126 ? -7.059 25.516 -8.844 1 96 126 PRO A N 1
ATOM 986 C CA . PRO A 1 126 ? -8.266 24.797 -9.273 1 96 126 PRO A CA 1
ATOM 987 C C . PRO A 1 126 ? -8.586 23.594 -8.391 1 96 126 PRO A C 1
ATOM 989 O O . PRO A 1 126 ? -8.648 22.469 -8.891 1 96 126 PRO A O 1
ATOM 992 N N . SER A 1 127 ? -8.852 23.875 -7.141 1 97.44 127 SER A N 1
ATOM 993 C CA . SER A 1 127 ? -9.156 22.828 -6.164 1 97.44 127 SER A CA 1
ATOM 994 C C . SER A 1 127 ? -10.656 22.562 -6.102 1 97.44 127 SER A C 1
ATOM 996 O O . SER A 1 127 ? -11.469 23.453 -6.375 1 97.44 127 SER A O 1
ATOM 998 N N . ILE A 1 128 ? -11.023 21.359 -5.875 1 97.88 128 ILE A N 1
ATOM 999 C CA . ILE A 1 128 ? -12.383 21 -5.484 1 97.88 128 ILE A CA 1
ATOM 1000 C C . ILE A 1 128 ? -12.562 21.219 -3.984 1 97.88 128 ILE A C 1
ATOM 1002 O O . ILE A 1 128 ? -12.008 20.469 -3.174 1 97.88 128 ILE A O 1
ATOM 1006 N N . PRO A 1 129 ? -13.32 22.25 -3.615 1 97.75 129 PRO A N 1
ATOM 1007 C CA . PRO A 1 129 ? -13.328 22.688 -2.213 1 97.75 129 PRO A CA 1
ATOM 1008 C C . PRO A 1 129 ? -14.344 21.922 -1.368 1 97.75 129 PRO A C 1
ATOM 1010 O O . PRO A 1 129 ? -15.195 22.531 -0.715 1 97.75 129 PRO A O 1
ATOM 1013 N N . VAL A 1 130 ? -14.266 20.562 -1.276 1 98.19 130 VAL A N 1
ATOM 1014 C CA . VAL A 1 130 ? -15.141 19.75 -0.439 1 98.19 130 VAL A CA 1
ATOM 1015 C C . VAL A 1 130 ? -14.32 18.719 0.327 1 98.19 130 VAL A C 1
ATOM 1017 O O . VAL A 1 130 ? -13.266 18.281 -0.138 1 98.19 130 VAL A O 1
ATOM 1020 N N . ARG A 1 131 ? -14.82 18.312 1.406 1 98 131 ARG A N 1
ATOM 1021 C CA . ARG A 1 131 ? -14.164 17.391 2.32 1 98 131 ARG A CA 1
ATOM 1022 C C . ARG A 1 131 ? -13.797 16.094 1.61 1 98 131 ARG A C 1
ATOM 1024 O O . ARG A 1 131 ? -12.727 15.523 1.854 1 98 131 ARG A O 1
ATOM 1031 N N . GLU A 1 132 ? -14.664 15.609 0.745 1 98.38 132 GLU A N 1
ATOM 1032 C CA . GLU A 1 132 ? -14.5 14.312 0.08 1 98.38 132 GLU A CA 1
ATOM 1033 C C . GLU A 1 132 ? -13.352 14.352 -0.925 1 98.38 132 GLU A C 1
ATOM 1035 O O . GLU A 1 132 ? -12.922 13.312 -1.416 1 98.38 132 GLU A O 1
ATOM 1040 N N . LYS A 1 133 ? -12.875 15.547 -1.163 1 98.75 133 LYS A N 1
ATOM 1041 C CA . LYS A 1 133 ? -11.789 15.719 -2.123 1 98.75 133 LYS A CA 1
ATOM 1042 C C . LYS A 1 133 ? -10.602 16.438 -1.488 1 98.75 133 LYS A C 1
ATOM 1044 O O . LYS A 1 133 ? -9.812 17.078 -2.186 1 98.75 133 LYS A O 1
ATOM 1049 N N . ARG A 1 134 ? -10.469 16.359 -0.144 1 98.94 134 ARG A N 1
ATOM 1050 C CA . ARG A 1 134 ? -9.359 16.938 0.607 1 98.94 134 ARG A CA 1
ATOM 1051 C C . ARG A 1 134 ? -8.75 15.922 1.562 1 98.94 134 ARG A C 1
ATOM 1053 O O . ARG A 1 134 ? -9.469 15.266 2.316 1 98.94 134 ARG A O 1
ATOM 1060 N N . ALA A 1 135 ? -7.496 15.734 1.454 1 98.94 135 ALA A N 1
ATOM 1061 C CA . ALA A 1 135 ? -6.777 14.82 2.334 1 98.94 135 ALA A CA 1
ATOM 1062 C C . ALA A 1 135 ? -5.496 15.453 2.865 1 98.94 135 ALA A C 1
ATOM 1064 O O . ALA A 1 135 ? -5.094 16.531 2.408 1 98.94 135 ALA A O 1
ATOM 1065 N N . VAL A 1 136 ? -4.949 14.867 3.873 1 98.94 136 VAL A N 1
ATOM 1066 C CA . VAL A 1 136 ? -3.693 15.328 4.461 1 98.94 136 VAL A CA 1
ATOM 1067 C C . VAL A 1 136 ? -2.857 14.125 4.895 1 98.94 136 VAL A C 1
ATOM 1069 O O . VAL A 1 136 ? -3.395 13.133 5.402 1 98.94 136 VAL A O 1
ATOM 1072 N N . TYR A 1 137 ? -1.576 14.102 4.594 1 98.94 137 TYR A N 1
ATOM 1073 C CA . TYR A 1 137 ? -0.661 13.102 5.137 1 98.94 137 TYR A CA 1
ATOM 1074 C C . TYR A 1 137 ? 0.703 13.719 5.43 1 98.94 137 TYR A C 1
ATOM 1076 O O . TYR A 1 137 ? 0.942 14.891 5.121 1 98.94 137 TYR A O 1
ATOM 1084 N N . GLY A 1 138 ? 1.54 13.055 6.102 1 98.81 138 GLY A N 1
ATOM 1085 C CA . GLY A 1 138 ? 2.881 13.5 6.449 1 98.81 138 GLY A CA 1
ATOM 1086 C C . GLY A 1 138 ? 3.693 12.438 7.164 1 98.81 138 GLY A C 1
ATOM 1087 O O . GLY A 1 138 ? 3.279 11.281 7.242 1 98.81 138 GLY A O 1
ATOM 1088 N N . TRP A 1 139 ? 4.883 12.82 7.621 1 98.81 139 TRP A N 1
ATOM 1089 C CA . TRP A 1 139 ? 5.754 11.852 8.281 1 98.81 139 TRP A CA 1
ATOM 1090 C C . TRP A 1 139 ? 6.34 12.422 9.562 1 98.81 139 TRP A C 1
ATOM 1092 O O . TRP A 1 139 ? 6.488 13.641 9.695 1 98.81 139 TRP A O 1
ATOM 1102 N N . SER A 1 140 ? 6.625 11.516 10.539 1 98.38 140 SER A N 1
ATOM 1103 C CA . SER A 1 140 ? 7.246 11.898 11.805 1 98.38 140 SER A CA 1
ATOM 1104 C C . SER A 1 140 ? 6.438 12.984 12.508 1 98.38 140 SER A C 1
ATOM 1106 O O . SER A 1 140 ? 5.258 12.789 12.805 1 98.38 140 SER A O 1
ATOM 1108 N N . MET A 1 141 ? 6.961 14.203 12.664 1 98.19 141 MET A N 1
ATOM 1109 C CA . MET A 1 141 ? 6.195 15.344 13.156 1 98.19 141 MET A CA 1
ATOM 1110 C C . MET A 1 141 ? 4.992 15.625 12.266 1 98.19 141 MET A C 1
ATOM 1112 O O . MET A 1 141 ? 3.887 15.852 12.758 1 98.19 141 MET A O 1
ATOM 1116 N N . GLY A 1 142 ? 5.219 15.508 10.977 1 98.62 142 GLY A N 1
ATOM 1117 C CA . GLY A 1 142 ? 4.156 15.734 10.016 1 98.62 142 GLY A CA 1
ATOM 1118 C C . GLY A 1 142 ? 3.107 14.633 10.016 1 98.62 142 GLY A C 1
ATOM 1119 O O . GLY A 1 142 ? 1.939 14.883 9.711 1 98.62 142 GLY A O 1
ATOM 1120 N N . GLY A 1 143 ? 3.551 13.383 10.297 1 98.88 143 GLY A N 1
ATOM 1121 C CA . GLY A 1 143 ? 2.586 12.305 10.461 1 98.88 143 GLY A CA 1
ATOM 1122 C C . GLY A 1 143 ? 1.646 12.516 11.633 1 98.88 143 GLY A C 1
ATOM 1123 O O . GLY A 1 143 ? 0.438 12.297 11.508 1 98.88 143 GLY A O 1
ATOM 1124 N N . HIS A 1 144 ? 2.203 12.938 12.766 1 98.75 144 HIS A N 1
ATOM 1125 C CA . HIS A 1 144 ? 1.365 13.359 13.891 1 98.75 144 HIS A CA 1
ATOM 1126 C C . HIS A 1 144 ? 0.428 14.492 13.477 1 98.75 144 HIS A C 1
ATOM 1128 O O . HIS A 1 144 ? -0.779 14.422 13.719 1 98.75 144 HIS A O 1
ATOM 1134 N N . GLY A 1 145 ? 0.998 15.5 12.906 1 98.75 145 GLY A N 1
ATOM 1135 C CA . GLY A 1 145 ? 0.226 16.656 12.5 1 98.75 145 GLY A CA 1
ATOM 1136 C C . GLY A 1 145 ? -0.931 16.328 11.578 1 98.75 145 GLY A C 1
ATOM 1137 O O . GLY A 1 145 ? -2.035 16.844 11.742 1 98.75 145 GLY A O 1
ATOM 1138 N N . ALA A 1 146 ? -0.675 15.469 10.609 1 98.88 146 ALA A N 1
ATOM 1139 C CA . ALA A 1 146 ? -1.7 15.086 9.641 1 98.88 146 ALA A CA 1
ATOM 1140 C C . ALA A 1 146 ? -2.889 14.422 10.328 1 98.88 146 ALA A C 1
ATOM 1142 O O . ALA A 1 146 ? -4.035 14.828 10.125 1 98.88 146 ALA A O 1
ATOM 1143 N N . LEU A 1 147 ? -2.607 13.438 11.148 1 98.88 147 LEU A N 1
ATOM 1144 C CA . LEU A 1 147 ? -3.684 12.758 11.859 1 98.88 147 LEU A CA 1
ATOM 1145 C C . LEU A 1 147 ? -4.363 13.711 12.844 1 98.88 147 LEU A C 1
ATOM 1147 O O . LEU A 1 147 ? -5.594 13.766 12.914 1 98.88 147 LEU A O 1
ATOM 1151 N N . PHE A 1 148 ? -3.58 14.484 13.578 1 98.81 148 PHE A N 1
ATOM 1152 C CA . PHE A 1 148 ? -4.078 15.414 14.594 1 98.81 148 PHE A CA 1
ATOM 1153 C C . PHE A 1 148 ? -5.043 16.422 13.977 1 98.81 148 PHE A C 1
ATOM 1155 O O . PHE A 1 148 ? -6.164 16.594 14.461 1 98.81 148 PHE A O 1
ATOM 1162 N N . LEU A 1 149 ? -4.629 17.031 12.867 1 98.75 149 LEU A N 1
ATOM 1163 C CA . LEU A 1 149 ? -5.469 18.031 12.203 1 98.75 149 LEU A CA 1
ATOM 1164 C C . LEU A 1 149 ? -6.719 17.375 11.617 1 98.75 149 LEU A C 1
ATOM 1166 O O . LEU A 1 149 ? -7.82 17.922 11.742 1 98.75 149 LEU A O 1
ATOM 1170 N N . ALA A 1 150 ? -6.582 16.234 10.984 1 98.88 150 ALA A N 1
ATOM 1171 C CA . ALA A 1 150 ? -7.723 15.594 10.336 1 98.88 150 ALA A CA 1
ATOM 1172 C C . ALA A 1 150 ? -8.766 15.164 11.359 1 98.88 150 ALA A C 1
ATOM 1174 O O . ALA A 1 150 ? -9.969 15.289 11.125 1 98.88 150 ALA A O 1
ATOM 1175 N N . ILE A 1 151 ? -8.32 14.656 12.5 1 98.62 151 ILE A N 1
ATOM 1176 C CA . ILE A 1 151 ? -9.234 14.195 13.531 1 98.62 151 ILE A CA 1
ATOM 1177 C C . ILE A 1 151 ? -9.992 15.383 14.133 1 98.62 151 ILE A C 1
ATOM 1179 O O . ILE A 1 151 ? -11.203 15.312 14.336 1 98.62 151 ILE A O 1
ATOM 1183 N N . ARG A 1 152 ? -9.336 16.438 14.344 1 98.12 152 ARG A N 1
ATOM 1184 C CA . ARG A 1 152 ? -9.93 17.609 14.984 1 98.12 152 ARG A CA 1
ATOM 1185 C C . ARG A 1 152 ? -10.781 18.406 14 1 98.12 152 ARG A C 1
ATOM 1187 O O . ARG A 1 152 ? -11.648 19.188 14.414 1 98.12 152 ARG A O 1
ATOM 1194 N N . HIS A 1 153 ? -10.438 18.266 12.758 1 98.38 153 HIS A N 1
ATOM 1195 C CA . HIS A 1 153 ? -11.141 19 11.711 1 98.38 153 HIS A CA 1
ATOM 1196 C C . HIS A 1 153 ? -11.695 18.047 10.656 1 98.38 153 HIS A C 1
ATOM 1198 O O . HIS A 1 153 ? -11.461 18.25 9.461 1 98.38 153 HIS A O 1
ATOM 1204 N N . LYS A 1 154 ? -12.414 17.062 11.164 1 97.31 154 LYS A N 1
ATOM 1205 C CA . LYS A 1 154 ? -12.945 16.031 10.281 1 97.31 154 LYS A CA 1
ATOM 1206 C C . LYS A 1 154 ? -14 16.594 9.344 1 97.31 154 LYS A C 1
ATOM 1208 O O . LYS A 1 154 ? -14.414 15.914 8.391 1 97.31 154 LYS A O 1
ATOM 1213 N N . ASP A 1 155 ? -14.422 17.812 9.469 1 98.12 155 ASP A N 1
ATOM 1214 C CA . ASP A 1 155 ? -15.305 18.5 8.531 1 98.12 155 ASP A CA 1
ATOM 1215 C C . ASP A 1 155 ? -14.539 19 7.305 1 98.12 155 ASP A C 1
ATOM 1217 O O . ASP A 1 155 ? -15.141 19.312 6.277 1 98.12 155 ASP A O 1
ATOM 1221 N N . LEU A 1 15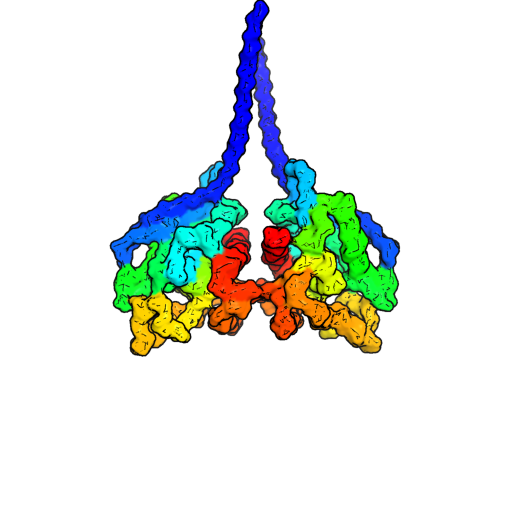6 ? -13.227 19 7.41 1 98.69 156 LEU A N 1
ATOM 1222 C CA . LEU A 1 156 ? -12.414 19.562 6.34 1 98.69 156 LEU A CA 1
ATOM 1223 C C . LEU A 1 156 ? -11.773 18.469 5.508 1 98.69 156 LEU A C 1
ATOM 1225 O O . LEU A 1 156 ? -11.508 18.656 4.316 1 98.69 156 LEU A O 1
ATOM 1229 N N . TYR A 1 157 ? -11.469 17.359 6.121 1 98.75 157 TYR A N 1
ATOM 1230 C CA . TYR A 1 157 ? -10.719 16.297 5.457 1 98.75 157 TYR A CA 1
ATOM 1231 C C . TYR A 1 157 ? -11.531 15.016 5.406 1 98.75 157 TYR A C 1
ATOM 1233 O O . TYR A 1 157 ? -12.219 14.664 6.371 1 98.75 157 TYR A O 1
ATOM 1241 N N . GLY A 1 158 ? -11.398 14.289 4.301 1 98.69 158 GLY A N 1
ATOM 1242 C CA . GLY A 1 158 ? -12.039 12.992 4.191 1 98.69 158 GLY A CA 1
ATOM 1243 C C . GLY A 1 158 ? -11.094 11.828 4.441 1 98.69 158 GLY A C 1
ATOM 1244 O O . GLY A 1 158 ? -11.523 10.734 4.789 1 98.69 158 GLY A O 1
ATOM 1245 N N . ALA A 1 159 ? -9.797 12.086 4.211 1 98.81 159 ALA A N 1
ATOM 1246 C CA . ALA A 1 159 ? -8.781 11.055 4.402 1 98.81 159 ALA A CA 1
ATOM 1247 C C . ALA A 1 159 ? -7.508 11.641 5 1 98.81 159 ALA A C 1
ATOM 1249 O O . ALA A 1 159 ? -7.215 12.828 4.809 1 98.81 159 ALA A O 1
ATOM 1250 N N . ALA A 1 160 ? -6.809 10.82 5.754 1 98.94 160 ALA A N 1
ATOM 1251 C CA . ALA A 1 160 ? -5.551 11.242 6.355 1 98.94 160 ALA A CA 1
ATOM 1252 C C . ALA A 1 160 ? -4.559 10.078 6.43 1 98.94 160 ALA A C 1
ATOM 1254 O O . ALA A 1 160 ? -4.961 8.922 6.555 1 98.94 160 ALA A O 1
ATOM 1255 N N . GLY A 1 161 ? -3.309 10.375 6.344 1 98.88 161 GLY A N 1
ATOM 1256 C CA . GLY A 1 161 ? -2.242 9.391 6.414 1 98.88 161 GLY A CA 1
ATOM 1257 C C . GLY A 1 161 ? -1.091 9.812 7.305 1 98.88 161 GLY A C 1
ATOM 1258 O O . GLY A 1 161 ? -0.823 11.008 7.453 1 98.88 161 GLY A O 1
ATOM 1259 N N . SER A 1 162 ? -0.433 8.82 7.852 1 98.94 162 SER A N 1
ATOM 1260 C CA . SER A 1 162 ? 0.737 9.047 8.695 1 98.94 162 SER A CA 1
ATOM 1261 C C . SER A 1 162 ? 1.854 8.062 8.367 1 98.94 162 SER A C 1
ATOM 1263 O O . SER A 1 162 ? 1.651 6.844 8.422 1 98.94 162 SER A O 1
ATOM 1265 N N . ILE A 1 163 ? 2.973 8.594 7.992 1 98.88 163 ILE A N 1
ATOM 1266 C CA . ILE A 1 163 ? 4.188 7.824 7.758 1 98.88 163 ILE A CA 1
ATOM 1267 C C . ILE A 1 163 ? 5.109 7.93 8.977 1 98.88 163 ILE A C 1
ATOM 1269 O O . ILE A 1 163 ? 5.672 8.992 9.242 1 98.88 163 ILE A O 1
ATOM 1273 N N . CYS A 1 164 ? 5.258 6.84 9.672 1 98.75 164 CYS A N 1
ATOM 1274 C CA . CYS A 1 164 ? 6.09 6.773 10.867 1 98.75 164 CYS A CA 1
ATOM 1275 C C . CYS A 1 164 ? 5.863 7.988 11.758 1 98.75 164 CYS A C 1
ATOM 1277 O O . CYS A 1 164 ? 6.816 8.664 12.148 1 98.75 164 CYS A O 1
ATOM 1279 N N . GLY A 1 165 ? 4.617 8.234 12.055 1 98.75 165 GLY A N 1
ATOM 1280 C CA . GLY A 1 165 ? 4.258 9.438 12.789 1 98.75 165 GLY A CA 1
ATOM 1281 C C . GLY A 1 165 ? 4.691 9.398 14.242 1 98.75 165 GLY A C 1
ATOM 1282 O O . GLY A 1 165 ? 4.645 8.352 14.883 1 98.75 165 GLY A O 1
ATOM 1283 N N . ALA A 1 166 ? 5.094 10.562 14.758 1 98.44 166 ALA A N 1
ATOM 1284 C CA . ALA A 1 166 ? 5.316 10.703 16.188 1 98.44 166 ALA A CA 1
ATOM 1285 C C . ALA A 1 166 ? 3.992 10.867 16.938 1 98.44 166 ALA A C 1
ATOM 1287 O O . ALA A 1 166 ? 3.785 11.859 17.641 1 98.44 166 ALA A O 1
ATOM 1288 N N . VAL A 1 167 ? 3.219 9.836 16.953 1 98.69 167 VAL A N 1
ATOM 1289 C CA . VAL A 1 167 ? 1.794 9.914 17.266 1 98.69 167 VAL A CA 1
ATOM 1290 C C . VAL A 1 167 ? 1.591 9.938 18.766 1 98.69 167 VAL A C 1
ATOM 1292 O O . VAL A 1 167 ? 0.484 10.195 19.25 1 98.69 167 VAL A O 1
ATOM 1295 N N . ASP A 1 168 ? 2.572 9.672 19.5 1 97.94 168 ASP A N 1
ATOM 1296 C CA . ASP A 1 168 ? 2.688 9.898 20.938 1 97.94 168 ASP A CA 1
ATOM 1297 C C . ASP A 1 168 ? 4.086 10.383 21.312 1 97.94 168 ASP A C 1
ATOM 1299 O O . ASP A 1 168 ? 5.016 9.586 21.438 1 97.94 168 ASP A O 1
ATOM 1303 N N . PHE A 1 169 ? 4.188 11.656 21.453 1 95.88 169 PHE A N 1
ATOM 1304 C CA . PHE A 1 169 ? 5.496 12.273 21.625 1 95.88 169 PHE A CA 1
ATOM 1305 C C . PHE A 1 169 ? 5.816 12.445 23.109 1 95.88 169 PHE A C 1
ATOM 1307 O O . PHE A 1 169 ? 6.859 13 23.469 1 95.88 169 PHE A O 1
ATOM 1314 N N . ARG A 1 170 ? 4.996 12.039 24.062 1 93.81 170 ARG A N 1
ATOM 1315 C CA . ARG A 1 170 ? 5.152 12.266 25.484 1 93.81 170 ARG A CA 1
ATOM 1316 C C . ARG A 1 170 ? 6.441 11.641 26.016 1 93.81 170 ARG A C 1
ATOM 1318 O O . ARG A 1 170 ? 7.105 12.203 26.891 1 93.81 170 ARG A O 1
ATOM 1325 N N . PRO A 1 171 ? 6.867 10.477 25.375 1 89.12 171 PRO A N 1
ATOM 1326 C CA . PRO A 1 171 ? 8.133 9.922 25.859 1 89.12 171 PRO A CA 1
ATOM 1327 C C . PRO A 1 171 ? 9.344 10.773 25.469 1 89.12 171 PRO A C 1
ATOM 1329 O O . PRO A 1 171 ? 10.438 10.562 26 1 89.12 171 PRO A O 1
ATOM 1332 N N . PHE A 1 172 ? 9.203 11.648 24.656 1 89.44 172 PHE A N 1
ATOM 1333 C CA . PHE A 1 172 ? 10.312 12.422 24.125 1 89.44 172 PHE A CA 1
ATOM 1334 C C . PHE A 1 172 ? 10.336 13.828 24.719 1 89.44 172 PHE A C 1
ATOM 1336 O O . PHE A 1 172 ? 10.539 14.805 24 1 89.44 172 PHE A O 1
ATOM 1343 N N . VAL A 1 173 ? 10.273 13.836 26.031 1 84.56 173 VAL A N 1
ATOM 1344 C CA . VAL A 1 173 ? 10.242 15.102 26.766 1 84.56 173 VAL A CA 1
ATOM 1345 C C . VAL A 1 173 ? 11.555 15.852 26.547 1 84.56 173 VAL A C 1
ATOM 1347 O O . VAL A 1 173 ? 12.625 15.242 26.5 1 84.56 173 VAL A O 1
ATOM 1350 N N . HIS A 1 174 ? 11.594 17.109 26.266 1 84.88 174 HIS A N 1
ATOM 1351 C CA . HIS A 1 174 ? 12.711 18.031 26.094 1 84.88 174 HIS A CA 1
ATOM 1352 C C . HIS A 1 174 ? 13.445 17.781 24.781 1 84.88 174 HIS A C 1
ATOM 1354 O O . HIS A 1 174 ? 14.602 18.172 24.641 1 84.88 174 HIS A O 1
ATOM 1360 N N . ALA A 1 175 ? 12.727 16.938 24.062 1 87.12 175 ALA A N 1
ATOM 1361 C CA . ALA A 1 175 ? 13.266 16.703 22.734 1 87.12 175 ALA A CA 1
ATOM 1362 C C . ALA A 1 175 ? 12.406 17.359 21.656 1 87.12 175 ALA A C 1
ATOM 1364 O O . ALA A 1 175 ? 11.227 17.641 21.891 1 87.12 175 ALA A O 1
ATOM 1365 N N . TYR A 1 176 ? 12.945 17.891 20.734 1 93.44 176 TYR A N 1
ATOM 1366 C CA . TYR A 1 176 ? 12.312 18.281 19.484 1 93.44 176 TYR A CA 1
ATOM 1367 C C . TYR A 1 176 ? 11.484 19.547 19.672 1 93.44 176 TYR A C 1
ATOM 1369 O O . TYR A 1 176 ? 10.523 19.797 18.938 1 93.44 176 TYR A O 1
ATOM 1377 N N . GLY A 1 177 ? 11.578 20.25 20.828 1 92.94 177 GLY A N 1
ATOM 1378 C CA . GLY A 1 177 ?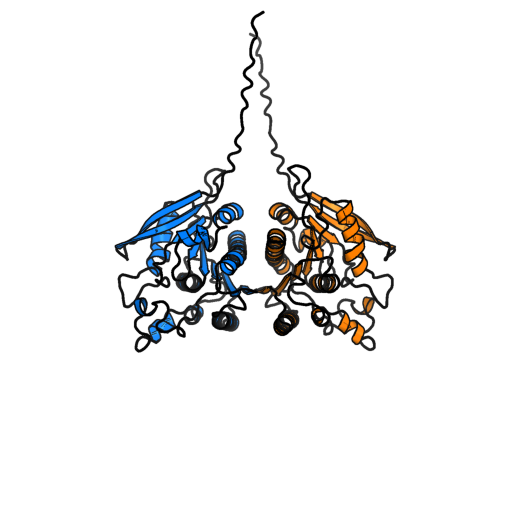 11.062 21.609 20.984 1 92.94 177 GLY A CA 1
ATOM 1379 C C . GLY A 1 177 ? 9.57 21.641 21.25 1 92.94 177 GLY A C 1
ATOM 1380 O O . GLY A 1 177 ? 8.93 22.688 21.094 1 92.94 177 GLY A O 1
ATOM 1381 N N . ILE A 1 178 ? 8.961 20.578 21.703 1 95.62 178 ILE A N 1
ATOM 1382 C CA . ILE A 1 178 ? 7.52 20.5 21.906 1 95.62 178 ILE A CA 1
ATOM 1383 C C . ILE A 1 178 ? 7.117 21.453 23.031 1 95.62 178 ILE A C 1
ATOM 1385 O O . ILE A 1 178 ? 6.043 22.047 23 1 95.62 178 ILE A O 1
ATOM 1389 N N . GLU A 1 179 ? 8.016 21.656 23.984 1 94.56 179 GLU A N 1
ATOM 1390 C CA . GLU A 1 179 ? 7.746 22.5 25.141 1 94.56 179 GLU A CA 1
ATOM 1391 C C . GLU A 1 179 ? 7.551 23.953 24.719 1 94.56 179 GLU A C 1
ATOM 1393 O O . GLU A 1 179 ? 6.914 24.734 25.438 1 94.56 179 GLU A O 1
ATOM 1398 N N . LYS A 1 180 ? 8.078 24.312 23.578 1 93.5 180 LYS A N 1
ATOM 1399 C CA . LYS A 1 180 ? 7.855 25.656 23.062 1 93.5 180 LYS A CA 1
ATOM 1400 C C . LYS A 1 180 ? 6.379 25.906 22.781 1 93.5 180 LYS A C 1
ATOM 1402 O O . LYS A 1 180 ? 5.895 27.031 22.922 1 93.5 180 LYS A O 1
ATOM 1407 N N . SER A 1 181 ? 5.688 24.828 22.406 1 95.31 181 SER A N 1
ATOM 1408 C CA . SER A 1 181 ? 4.281 24.938 22.016 1 95.31 181 SER A CA 1
ATOM 1409 C C . SER A 1 181 ? 3.361 24.562 23.172 1 95.31 181 SER A C 1
ATOM 1411 O O . SER A 1 181 ? 2.262 25.109 23.297 1 95.31 181 SER A O 1
ATOM 1413 N N . LEU A 1 182 ? 3.816 23.656 24.047 1 97.38 182 LEU A N 1
ATOM 1414 C CA . LEU A 1 182 ? 2.855 23.109 24.984 1 97.38 182 LEU A CA 1
ATOM 1415 C C . LEU A 1 182 ? 3.252 23.422 26.422 1 97.38 182 LEU A C 1
ATOM 1417 O O . LEU A 1 182 ? 2.521 23.094 27.359 1 97.38 182 LEU A O 1
ATOM 1421 N N . GLY A 1 183 ? 4.379 24.062 26.609 1 95.69 183 GLY A N 1
ATOM 1422 C CA . GLY A 1 183 ? 4.938 24.25 27.938 1 95.69 183 GLY A CA 1
ATOM 1423 C C . GLY A 1 183 ? 5.746 23.047 28.422 1 95.69 183 GLY A C 1
ATOM 1424 O O . GLY A 1 183 ? 5.695 21.984 27.812 1 95.69 183 GLY A O 1
ATOM 1425 N N . ASP A 1 184 ? 6.523 23.312 29.484 1 94.69 184 ASP A N 1
ATOM 1426 C CA . ASP A 1 184 ? 7.273 22.203 30.078 1 94.69 184 ASP A CA 1
ATOM 1427 C C . ASP A 1 184 ? 6.34 21.062 30.484 1 94.69 184 ASP A C 1
ATOM 1429 O O . ASP A 1 184 ? 5.246 21.312 31 1 94.69 184 ASP A O 1
ATOM 1433 N N . PHE A 1 185 ? 6.785 19.859 30.266 1 94 185 PHE A N 1
ATOM 1434 C CA . PHE A 1 185 ? 5.938 18.703 30.562 1 94 185 PHE A CA 1
ATOM 1435 C C . PHE A 1 185 ? 5.449 18.734 32 1 94 185 PHE A C 1
ATOM 1437 O O . PHE A 1 185 ? 4.246 18.641 32.25 1 94 185 PHE A O 1
ATOM 1444 N N . PRO A 1 186 ? 6.52 18.844 33 1 93.69 186 PRO A N 1
ATOM 1445 C CA . PRO A 1 186 ? 5.996 19 34.375 1 93.69 186 PRO A CA 1
ATOM 1446 C C . PRO A 1 186 ? 5.07 20.203 34.5 1 93.69 186 PRO A C 1
ATOM 1448 O O . PRO A 1 186 ? 5.453 21.328 34.156 1 93.69 186 PRO A O 1
ATOM 1451 N N . GLY A 1 187 ? 3.85 19.969 34.938 1 95.44 187 GLY A N 1
ATOM 1452 C CA . GLY A 1 187 ? 2.896 21.047 35.125 1 95.44 187 GLY A CA 1
ATOM 1453 C C . GLY A 1 187 ? 1.958 21.219 33.938 1 95.44 187 GLY A C 1
ATOM 1454 O O . GLY A 1 187 ? 0.942 21.906 34.031 1 95.44 187 GLY A O 1
ATOM 1455 N N . HIS A 1 188 ? 2.305 20.594 32.781 1 96.88 188 HIS A N 1
ATOM 1456 C CA . HIS A 1 188 ? 1.467 20.719 31.594 1 96.88 188 HIS A CA 1
ATOM 1457 C C . HIS A 1 188 ? 1.108 19.344 31.047 1 96.88 188 HIS A C 1
ATOM 1459 O O . HIS A 1 188 ? 0.916 19.188 29.828 1 96.88 188 HIS A O 1
ATOM 1465 N N . GLU A 1 189 ? 1.109 18.328 31.828 1 96 189 GLU A N 1
ATOM 1466 C CA . GLU A 1 189 ? 0.925 16.938 31.422 1 96 189 GLU A CA 1
ATOM 1467 C C . GLU A 1 189 ? -0.387 16.75 30.656 1 96 189 GLU A C 1
ATOM 1469 O O . GLU A 1 189 ? -0.437 16.031 29.656 1 96 189 GLU A O 1
ATOM 1474 N N . LYS A 1 190 ? -1.452 17.391 31.078 1 96.56 190 LYS A N 1
ATOM 1475 C CA . LYS A 1 190 ? -2.748 17.266 30.422 1 96.56 190 LYS A CA 1
ATOM 1476 C C . LYS A 1 190 ? -2.715 17.875 29.031 1 96.56 190 LYS A C 1
ATOM 1478 O O . LYS A 1 190 ? -3.262 17.297 28.078 1 96.56 190 LYS A O 1
ATOM 1483 N N . SER A 1 191 ? -2.125 19.062 28.922 1 96.69 191 SER A N 1
ATOM 1484 C CA . SER A 1 191 ? -1.981 19.688 27.625 1 96.69 191 SER A CA 1
ATOM 1485 C C . SER A 1 191 ? -1.205 18.797 26.656 1 96.69 191 SER A C 1
ATOM 1487 O O . SER A 1 191 ? -1.587 18.641 25.5 1 96.69 191 SER A O 1
ATOM 1489 N N . TRP A 1 192 ? -0.129 18.188 27.141 1 97.12 192 TRP A N 1
ATOM 1490 C CA . TRP A 1 192 ? 0.657 17.266 26.328 1 97.12 192 TRP A CA 1
ATOM 1491 C C . TRP A 1 192 ? -0.189 16.078 25.891 1 97.12 192 TRP A C 1
ATOM 1493 O O . TRP A 1 192 ? -0.198 15.719 24.703 1 97.12 192 TRP A O 1
ATOM 1503 N N . GLU A 1 193 ? -0.914 15.547 26.781 1 96.62 193 GLU A N 1
ATOM 1504 C CA . GLU A 1 193 ? -1.737 14.375 26.484 1 96.62 193 GLU A CA 1
ATOM 1505 C C . GLU A 1 193 ? -2.803 14.703 25.438 1 96.62 193 GLU A C 1
ATOM 1507 O O . GLU A 1 193 ? -2.984 13.961 24.484 1 96.62 193 GLU A O 1
ATOM 1512 N N . MET A 1 194 ? -3.451 15.805 25.562 1 97.12 194 MET A N 1
ATOM 1513 C CA . MET A 1 194 ? -4.586 16.188 24.719 1 97.12 194 MET A CA 1
ATOM 1514 C C . MET A 1 194 ? -4.129 16.516 23.312 1 97.12 194 MET A C 1
ATOM 1516 O O . MET A 1 194 ? -4.945 16.578 22.391 1 97.12 194 MET A O 1
ATOM 1520 N N . HIS A 1 195 ? -2.82 16.703 23.172 1 98 195 HIS A N 1
ATOM 1521 C CA . HIS A 1 195 ? -2.318 17.094 21.859 1 98 195 HIS A CA 1
ATOM 1522 C C . HIS A 1 195 ? -1.687 15.914 21.141 1 98 195 HIS A C 1
ATOM 1524 O O . HIS A 1 195 ? -1.154 16.062 20.031 1 98 195 HIS A O 1
ATOM 1530 N N . THR A 1 196 ? -1.764 14.727 21.703 1 98.25 196 THR A N 1
ATOM 1531 C CA . THR A 1 196 ? -1.286 13.539 21 1 98.25 196 THR A CA 1
ATOM 1532 C C . THR A 1 196 ? -2.395 12.93 20.141 1 98.25 196 THR A C 1
ATOM 1534 O O . THR A 1 196 ? -3.568 12.977 20.516 1 98.25 196 THR A O 1
ATOM 1537 N N . VAL A 1 197 ? -1.988 12.391 19 1 98.62 197 VAL A N 1
ATOM 1538 C CA . VAL A 1 197 ? -2.922 11.641 18.172 1 98.62 197 VAL A CA 1
ATOM 1539 C C . VAL A 1 197 ? -3.508 10.477 18.969 1 98.62 197 VAL A C 1
ATOM 1541 O O . VAL A 1 197 ? -4.707 10.211 18.906 1 98.62 197 VAL A O 1
ATOM 1544 N N . ASN A 1 198 ? -2.686 9.852 19.75 1 96.31 198 ASN A N 1
ATOM 1545 C CA . ASN A 1 198 ? -3.111 8.703 20.547 1 96.31 198 ASN A CA 1
ATOM 1546 C C . ASN A 1 198 ? -4.277 9.055 21.453 1 96.31 198 ASN A C 1
ATOM 1548 O O . ASN A 1 198 ? -5.137 8.211 21.719 1 96.31 198 ASN A O 1
ATOM 1552 N N . TYR A 1 199 ? -4.316 10.242 21.969 1 95.75 199 TYR A N 1
ATOM 1553 C CA . TYR A 1 199 ? -5.414 10.711 22.812 1 95.75 199 TYR A CA 1
ATOM 1554 C C . TYR A 1 199 ? -6.605 11.141 21.969 1 95.75 199 TYR A C 1
ATOM 1556 O O . TYR A 1 199 ? -7.742 10.742 22.234 1 95.75 199 TYR A O 1
ATOM 1564 N N . THR A 1 200 ? -6.344 11.922 20.953 1 97.31 200 THR A N 1
ATOM 1565 C CA . THR A 1 200 ? -7.391 12.594 20.188 1 97.31 200 THR A CA 1
ATOM 1566 C C . THR A 1 200 ? -8.211 11.594 19.391 1 97.31 200 THR A C 1
ATOM 1568 O O . THR A 1 200 ? -9.359 11.859 19.031 1 97.31 200 THR A O 1
ATOM 1571 N N . ILE A 1 201 ? -7.664 10.469 19.109 1 97.25 201 ILE A N 1
ATOM 1572 C CA . ILE A 1 201 ? -8.32 9.469 18.266 1 97.25 201 ILE A CA 1
ATOM 1573 C C . ILE A 1 201 ? -9.609 9 18.938 1 97.25 201 ILE A C 1
ATOM 1575 O O . ILE A 1 201 ? -10.523 8.531 18.266 1 97.25 201 ILE A O 1
ATOM 1579 N N . SER A 1 202 ? -9.734 9.164 20.219 1 96.62 202 SER A N 1
ATOM 1580 C CA . SER A 1 202 ? -10.914 8.711 20.953 1 96.62 202 SER A CA 1
ATOM 1581 C C . SER A 1 202 ? -12.148 9.516 20.562 1 96.62 202 SER A C 1
ATOM 1583 O O . SER A 1 202 ? -13.273 9.086 20.812 1 96.62 202 SER A O 1
ATOM 1585 N N . SER A 1 203 ? -11.922 10.641 20 1 96.88 203 SER A N 1
ATOM 1586 C CA . SER A 1 203 ? -13.047 11.477 19.578 1 96.88 203 SER A CA 1
ATOM 1587 C C . SER A 1 203 ? -13.555 11.078 18.203 1 96.88 203 SER A C 1
ATOM 1589 O O . SER A 1 203 ? -14.578 11.578 17.734 1 96.88 203 SER A O 1
ATOM 1591 N N . LEU A 1 204 ? -12.859 10.25 17.547 1 97.5 204 LEU A N 1
ATOM 1592 C CA . LEU A 1 204 ? -13.195 9.836 16.188 1 97.5 204 LEU A CA 1
ATOM 1593 C C . LEU A 1 204 ? -14.172 8.672 16.203 1 97.5 204 LEU A C 1
ATOM 1595 O O . LEU A 1 204 ? -14.023 7.738 17 1 97.5 204 LEU A O 1
ATOM 1599 N N . LYS A 1 205 ? -15.164 8.719 15.375 1 97.31 205 LYS A N 1
ATOM 1600 C CA . LYS A 1 205 ? -16.047 7.578 15.117 1 97.31 205 LYS A CA 1
ATOM 1601 C C . LYS A 1 205 ? -15.688 6.891 13.805 1 97.31 205 LYS A C 1
ATOM 1603 O O . LYS A 1 205 ? -15.102 7.512 12.906 1 97.31 205 LYS A O 1
ATOM 1608 N N . ASN A 1 206 ? -16.094 5.676 13.75 1 96.81 206 ASN A N 1
ATOM 1609 C CA . ASN A 1 206 ? -15.789 4.91 12.547 1 96.81 206 ASN A CA 1
ATOM 1610 C C . ASN A 1 206 ? -16.375 5.566 11.297 1 96.81 206 ASN A C 1
ATOM 1612 O O . ASN A 1 206 ? -17.516 6.066 11.328 1 96.81 206 ASN A O 1
ATOM 1616 N N . LYS A 1 207 ? -15.609 5.629 10.266 1 95.19 207 LYS A N 1
ATOM 1617 C CA . LYS A 1 207 ? -15.992 6.051 8.914 1 95.19 207 LYS A CA 1
ATOM 1618 C C . LYS A 1 207 ? -16.047 7.57 8.812 1 95.19 207 LYS A C 1
ATOM 1620 O O . LYS A 1 207 ? -16.328 8.117 7.742 1 95.19 207 LYS A O 1
ATOM 1625 N N . GLU A 1 208 ? -15.703 8.289 9.867 1 97.81 208 GLU A N 1
ATOM 1626 C CA . GLU A 1 208 ? -15.625 9.742 9.781 1 97.81 208 GLU A CA 1
ATOM 1627 C C . GLU A 1 208 ? -14.398 10.188 8.984 1 97.81 208 GLU A C 1
ATOM 1629 O O . GLU A 1 208 ? -14.398 11.266 8.391 1 97.81 208 GLU A O 1
ATOM 1634 N N . LEU A 1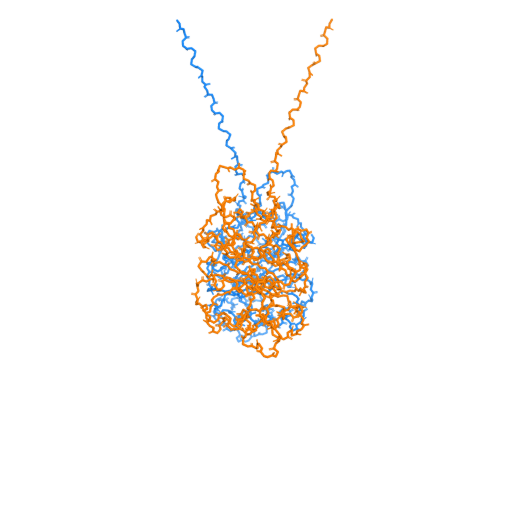 209 ? -13.375 9.359 9 1 98.12 209 LEU A N 1
ATOM 1635 C CA . LEU A 1 209 ? -12.109 9.602 8.32 1 98.12 209 LEU A CA 1
ATOM 1636 C C . LEU A 1 209 ? -11.531 8.305 7.758 1 98.12 209 LEU A C 1
ATOM 1638 O O . LEU A 1 209 ? -11.547 7.273 8.43 1 98.12 209 LEU A O 1
ATOM 1642 N N . LYS A 1 210 ? -11.133 8.344 6.492 1 98.5 210 LYS A N 1
ATOM 1643 C CA . LYS A 1 210 ? -10.328 7.238 5.98 1 98.5 210 LYS A CA 1
ATOM 1644 C C . LYS A 1 210 ? -8.867 7.379 6.402 1 98.5 210 LYS A C 1
ATOM 1646 O O . LYS A 1 210 ? -8.25 8.414 6.172 1 98.5 210 LYS A O 1
ATOM 1651 N N . LEU A 1 211 ? -8.344 6.297 7.039 1 98.81 211 LEU A N 1
ATOM 1652 C CA . LEU A 1 211 ? -7.043 6.434 7.68 1 98.81 211 LEU A CA 1
ATOM 1653 C C . LEU A 1 211 ? -6.062 5.398 7.141 1 98.81 211 LEU A C 1
ATOM 1655 O O . LEU A 1 211 ? -6.43 4.238 6.926 1 98.81 211 LEU A O 1
ATOM 1659 N N . ILE A 1 212 ? -4.832 5.797 6.918 1 98.88 212 ILE A N 1
ATOM 1660 C CA . ILE A 1 212 ? -3.727 4.895 6.613 1 98.88 212 ILE A CA 1
ATOM 1661 C C . ILE A 1 212 ? -2.51 5.266 7.457 1 98.88 212 ILE A C 1
ATOM 1663 O O . ILE A 1 212 ? -2.123 6.434 7.52 1 98.88 212 ILE A O 1
ATOM 1667 N N . ILE A 1 213 ? -1.959 4.277 8.102 1 98.81 213 ILE A N 1
ATOM 1668 C CA . ILE A 1 213 ? -0.808 4.434 8.984 1 98.81 213 ILE A CA 1
ATOM 1669 C C . ILE A 1 213 ? 0.267 3.414 8.617 1 98.81 213 ILE A C 1
ATOM 1671 O O . ILE A 1 213 ? -0.031 2.236 8.406 1 98.81 213 ILE A O 1
ATOM 1675 N N . ASP A 1 214 ? 1.507 3.869 8.484 1 98.19 214 ASP A N 1
ATOM 1676 C CA . ASP A 1 214 ? 2.584 2.916 8.242 1 98.19 214 ASP A CA 1
ATOM 1677 C C . ASP A 1 214 ? 3.844 3.303 9.016 1 98.19 214 ASP A C 1
ATOM 1679 O O . ASP A 1 214 ? 4 4.457 9.414 1 98.19 214 ASP A O 1
ATOM 1683 N N . CYS A 1 215 ? 4.68 2.352 9.273 1 98.5 215 CYS A N 1
ATOM 1684 C CA . CYS A 1 215 ? 5.941 2.576 9.969 1 98.5 215 CYS A CA 1
ATOM 1685 C C . CYS A 1 215 ? 6.961 1.503 9.609 1 98.5 215 CYS A C 1
ATOM 1687 O O . CYS A 1 215 ? 6.605 0.334 9.445 1 98.5 215 CYS A O 1
ATOM 1689 N N . GLY A 1 216 ? 8.188 1.902 9.477 1 97.19 216 GLY A N 1
ATOM 1690 C CA . GLY A 1 216 ? 9.273 0.973 9.203 1 97.19 216 GLY A CA 1
ATOM 1691 C C . GLY A 1 216 ? 9.625 0.106 10.398 1 97.19 216 GLY A C 1
ATOM 1692 O O . GLY A 1 216 ? 9.57 0.56 11.547 1 97.19 216 GLY A O 1
ATOM 1693 N N . LEU A 1 217 ? 10.141 -1.057 10.141 1 95.19 217 LEU A N 1
ATOM 1694 C CA . LEU A 1 217 ? 10.445 -2.033 11.18 1 95.19 217 LEU A CA 1
ATOM 1695 C C . LEU A 1 217 ? 11.672 -1.606 11.984 1 95.19 217 LEU A C 1
ATOM 1697 O O . LEU A 1 217 ? 11.836 -2.016 13.133 1 95.19 217 LEU A O 1
ATOM 1701 N N . ASP A 1 218 ? 12.531 -0.802 11.375 1 96.56 218 ASP A N 1
ATOM 1702 C CA . ASP A 1 218 ? 13.742 -0.334 12.047 1 96.56 218 ASP A CA 1
ATOM 1703 C C . ASP A 1 218 ? 13.57 1.097 12.555 1 96.56 218 ASP A C 1
ATOM 1705 O O . ASP A 1 218 ? 14.547 1.76 12.898 1 96.56 218 ASP A O 1
ATOM 1709 N N . ASP A 1 219 ? 12.352 1.55 12.562 1 98.25 219 ASP A N 1
ATOM 1710 C CA . ASP A 1 219 ? 12.047 2.906 13.008 1 98.25 219 ASP A CA 1
ATOM 1711 C C . ASP A 1 219 ? 11.883 2.961 14.523 1 98.25 219 ASP A C 1
ATOM 1713 O O . ASP A 1 219 ? 11.164 2.143 15.109 1 98.25 219 ASP A O 1
ATOM 1717 N N . PRO A 1 220 ? 12.5 3.918 15.211 1 97.5 220 PRO A N 1
ATOM 1718 C CA . PRO A 1 220 ? 12.367 4.02 16.672 1 97.5 220 PRO A CA 1
ATOM 1719 C C . PRO A 1 220 ? 10.945 4.348 17.109 1 97.5 220 PRO A C 1
ATOM 1721 O O . PRO A 1 220 ? 10.609 4.199 18.281 1 97.5 220 PRO A O 1
ATOM 1724 N N . LEU A 1 221 ? 10.102 4.762 16.156 1 98 221 LEU A N 1
ATOM 1725 C CA . LEU A 1 221 ? 8.734 5.145 16.5 1 98 221 LEU A CA 1
ATOM 1726 C C . LEU A 1 221 ? 7.773 3.982 16.281 1 98 221 LEU A C 1
ATOM 1728 O O . LEU A 1 221 ? 6.559 4.141 16.422 1 98 221 LEU A O 1
ATOM 1732 N N . LEU A 1 222 ? 8.297 2.812 15.953 1 97.5 222 LEU A N 1
ATOM 1733 C CA . LEU A 1 222 ? 7.473 1.668 15.578 1 97.5 222 LEU A CA 1
ATOM 1734 C C . LEU A 1 222 ? 6.473 1.333 16.688 1 97.5 222 LEU A C 1
ATOM 1736 O O . LEU A 1 222 ? 5.281 1.16 16.406 1 97.5 222 LEU A O 1
ATOM 1740 N N . GLU A 1 223 ? 6.926 1.285 17.922 1 97.38 223 GLU A N 1
ATOM 1741 C CA . GLU A 1 223 ? 6.07 0.806 19 1 97.38 223 GLU A CA 1
ATOM 1742 C C . GLU A 1 223 ? 4.91 1.766 19.25 1 97.38 223 GLU A C 1
ATOM 1744 O O . GLU A 1 223 ? 3.803 1.336 19.578 1 97.38 223 GLU A O 1
ATOM 1749 N N . ILE A 1 224 ? 5.094 3.074 19.156 1 98 224 ILE A N 1
ATOM 1750 C CA . ILE A 1 224 ? 3.992 3.996 19.406 1 98 224 ILE A CA 1
ATOM 1751 C C . ILE A 1 224 ? 2.998 3.928 18.234 1 98 224 ILE A C 1
ATOM 1753 O O . ILE A 1 224 ? 1.806 4.184 18.422 1 98 224 ILE A O 1
ATOM 1757 N N . ASN A 1 225 ? 3.42 3.6 17.031 1 98.5 225 ASN A N 1
ATOM 1758 C CA . ASN A 1 225 ? 2.496 3.398 15.922 1 98.5 225 ASN A CA 1
ATOM 1759 C C . ASN A 1 225 ? 1.729 2.086 16.062 1 98.5 225 ASN A C 1
ATOM 1761 O O . ASN A 1 225 ? 0.545 2.016 15.727 1 98.5 225 ASN A O 1
ATOM 1765 N N . ARG A 1 226 ? 2.387 1.036 16.547 1 96.5 226 ARG A N 1
ATOM 1766 C CA . ARG A 1 226 ? 1.687 -0.203 16.875 1 96.5 226 ARG A CA 1
ATOM 1767 C C . ARG A 1 226 ? 0.625 0.03 17.938 1 96.5 226 ARG A C 1
ATOM 1769 O O . ARG A 1 226 ? -0.471 -0.53 17.859 1 96.5 226 ARG A O 1
ATOM 1776 N N . SER A 1 227 ? 0.977 0.835 18.938 1 97.69 227 SER A N 1
ATOM 1777 C CA . SER A 1 227 ? 0.021 1.182 19.984 1 97.69 227 SER A CA 1
ATOM 1778 C C . SER A 1 227 ? -1.191 1.906 19.406 1 97.69 227 SER A C 1
ATOM 1780 O O . SER A 1 227 ? -2.33 1.62 19.781 1 97.69 227 SER A O 1
ATOM 1782 N N . LEU A 1 228 ? -0.96 2.84 18.5 1 98.38 228 LEU A N 1
ATOM 1783 C CA . LEU A 1 228 ? -2.064 3.529 17.844 1 98.38 228 LEU A CA 1
ATOM 1784 C C . LEU A 1 228 ? -2.932 2.545 17.062 1 98.38 228 LEU A C 1
ATOM 1786 O O . LEU A 1 228 ? -4.16 2.621 17.109 1 98.38 228 LEU A O 1
ATOM 1790 N N . HIS A 1 229 ? -2.299 1.651 16.328 1 97.06 229 HIS A N 1
ATOM 1791 C CA . HIS A 1 229 ? -3.012 0.615 15.586 1 97.06 229 HIS A CA 1
ATOM 1792 C C . HIS A 1 229 ? -3.926 -0.188 16.516 1 97.06 229 HIS A C 1
ATOM 1794 O O . HIS A 1 229 ? -5.098 -0.406 16.188 1 97.06 229 HIS A O 1
ATOM 1800 N N . ARG A 1 230 ? -3.4 -0.603 17.641 1 95.31 230 ARG A N 1
ATOM 1801 C CA . ARG A 1 230 ? -4.176 -1.368 18.609 1 95.31 230 ARG A CA 1
ATOM 1802 C C . ARG A 1 230 ? -5.355 -0.555 19.125 1 95.31 230 ARG A C 1
ATOM 1804 O O . ARG A 1 230 ? -6.473 -1.07 19.234 1 95.31 230 ARG A O 1
ATOM 1811 N N . LYS A 1 231 ? -5.133 0.666 19.422 1 97.31 231 LYS A N 1
ATOM 1812 C CA . LYS A 1 231 ? -6.191 1.52 19.938 1 97.31 231 LYS A CA 1
ATOM 1813 C C . LYS A 1 231 ? -7.301 1.72 18.922 1 97.31 231 LYS A C 1
ATOM 1815 O O . LYS A 1 231 ? -8.484 1.624 19.25 1 97.31 231 LYS A O 1
ATOM 1820 N N . LEU A 1 232 ? -6.895 1.993 17.688 1 97.88 232 LEU A N 1
ATOM 1821 C CA . LEU A 1 232 ? -7.875 2.141 16.625 1 97.88 232 LEU A CA 1
ATOM 1822 C C . LEU A 1 232 ? -8.695 0.865 16.453 1 97.88 232 LEU A C 1
ATOM 1824 O O . LEU A 1 232 ? -9.906 0.925 16.25 1 97.88 232 LEU A O 1
ATOM 1828 N N . THR A 1 233 ? -8 -0.245 16.562 1 94.06 233 THR A N 1
ATOM 1829 C CA . THR A 1 233 ? -8.664 -1.537 16.438 1 94.06 233 THR A CA 1
ATOM 1830 C C . THR A 1 233 ? -9.664 -1.737 17.578 1 94.06 233 THR A C 1
ATOM 1832 O O . THR A 1 233 ? -10.797 -2.172 17.344 1 94.06 233 THR A O 1
ATOM 1835 N N . GLU A 1 234 ? -9.289 -1.387 18.75 1 94.94 234 GLU A N 1
ATOM 1836 C CA . GLU A 1 234 ? -10.156 -1.493 19.922 1 94.94 234 GLU A CA 1
ATOM 1837 C C . GLU A 1 234 ? -11.383 -0.596 19.781 1 94.94 234 GLU A C 1
ATOM 1839 O O . GLU A 1 234 ? -12.484 -0.97 20.188 1 94.94 234 GLU A O 1
ATOM 1844 N N . LEU A 1 235 ? -11.188 0.538 19.188 1 96.88 235 LEU A N 1
ATOM 1845 C CA . LEU A 1 235 ? -12.266 1.5 19 1 96.88 235 LEU A CA 1
ATOM 1846 C C . LEU A 1 235 ? -13.102 1.142 17.781 1 96.88 235 LEU A C 1
ATOM 1848 O O . LEU A 1 235 ? -14.094 1.815 17.484 1 96.88 235 LEU A O 1
ATOM 1852 N N . LYS A 1 236 ? -12.68 0.122 17.078 1 96 236 LYS A N 1
ATOM 1853 C CA . LYS A 1 236 ? -13.352 -0.347 15.867 1 96 236 LYS A CA 1
ATOM 1854 C C . LYS A 1 236 ? -13.391 0.744 14.797 1 96 236 LYS A C 1
ATOM 1856 O O . LYS A 1 236 ? -14.414 0.935 14.133 1 96 236 LYS A O 1
ATOM 1861 N N . ILE A 1 237 ? -12.312 1.483 14.719 1 97.62 237 ILE A N 1
ATOM 1862 C CA . ILE A 1 237 ? -12.148 2.492 13.68 1 97.62 237 ILE A CA 1
ATOM 1863 C C . ILE A 1 237 ? -11.359 1.908 12.508 1 97.62 237 ILE A C 1
ATOM 1865 O O . ILE A 1 237 ? -10.188 1.548 12.672 1 97.62 237 ILE A O 1
ATOM 1869 N N . GLU A 1 238 ? -11.945 1.869 11.391 1 97.44 238 GLU A N 1
ATOM 1870 C CA . GLU A 1 238 ? -11.328 1.296 10.203 1 97.44 238 GLU A CA 1
ATOM 1871 C C . GLU A 1 238 ? -10.117 2.105 9.766 1 97.44 238 GLU A C 1
ATOM 1873 O O . GLU A 1 238 ? -10.156 3.338 9.758 1 97.44 238 GLU A O 1
ATOM 1878 N N . HIS A 1 239 ? -9.055 1.4 9.469 1 98.44 239 HIS A N 1
ATOM 1879 C CA . HIS A 1 239 ? -7.824 2.014 8.977 1 98.44 239 HIS A CA 1
ATOM 1880 C C . HIS A 1 239 ? -6.926 0.981 8.305 1 98.44 239 HIS A C 1
ATOM 1882 O O . HIS A 1 239 ? -7.043 -0.217 8.57 1 98.44 239 HIS A O 1
ATOM 1888 N N . ASP A 1 240 ? -6.133 1.405 7.32 1 98.44 240 ASP A N 1
ATOM 1889 C CA . ASP A 1 240 ? -5.031 0.596 6.805 1 98.44 240 ASP A CA 1
ATOM 1890 C C . ASP A 1 240 ? -3.797 0.716 7.691 1 98.44 240 ASP A C 1
ATOM 1892 O O . ASP A 1 240 ? -3.402 1.822 8.07 1 98.44 240 ASP A O 1
ATOM 1896 N N . TYR A 1 241 ? -3.223 -0.385 8.07 1 98.44 241 TYR A N 1
ATOM 1897 C CA . TYR A 1 241 ? -1.978 -0.399 8.828 1 98.44 241 TYR A CA 1
ATOM 1898 C C . TYR A 1 241 ? -0.902 -1.193 8.102 1 98.44 241 TYR A C 1
ATOM 1900 O O . TYR A 1 241 ? -1.137 -2.33 7.68 1 98.44 241 TYR A O 1
ATOM 1908 N N . ILE A 1 242 ? 0.285 -0.604 7.938 1 98.31 242 ILE A N 1
ATOM 1909 C CA . ILE A 1 242 ? 1.353 -1.214 7.152 1 98.31 242 ILE A CA 1
ATOM 1910 C C . ILE A 1 242 ? 2.658 -1.179 7.945 1 98.31 242 ILE A C 1
ATOM 1912 O O . ILE A 1 242 ? 3.041 -0.134 8.477 1 98.31 242 ILE A O 1
ATOM 1916 N N . GLU A 1 243 ? 3.324 -2.307 8.047 1 96.88 243 GLU A N 1
ATOM 1917 C CA . GLU A 1 243 ? 4.715 -2.393 8.492 1 96.88 243 GLU A CA 1
ATOM 1918 C C . GLU A 1 243 ? 5.613 -2.928 7.379 1 96.88 243 GLU A C 1
ATOM 1920 O O . GLU A 1 243 ? 5.242 -3.865 6.668 1 96.88 243 GLU A O 1
ATOM 1925 N N . ARG A 1 244 ? 6.734 -2.297 7.113 1 96.12 244 ARG A N 1
ATOM 1926 C CA . ARG A 1 244 ? 7.676 -2.73 6.09 1 96.12 244 ARG A CA 1
ATOM 1927 C C . ARG A 1 244 ? 9.117 -2.438 6.508 1 96.12 244 ARG A C 1
ATOM 1929 O O . ARG A 1 244 ? 9.344 -1.661 7.438 1 96.12 244 ARG A O 1
ATOM 1936 N N . PRO A 1 245 ? 10.094 -3.039 5.812 1 95.38 245 PRO A N 1
ATOM 1937 C CA . PRO A 1 245 ? 11.492 -2.732 6.121 1 95.38 245 PRO A CA 1
ATOM 1938 C C . PRO A 1 245 ? 11.836 -1.262 5.898 1 95.38 245 PRO A C 1
ATOM 1940 O O . PRO A 1 245 ? 11.414 -0.666 4.906 1 95.38 245 PRO A O 1
ATOM 1943 N N . GLY A 1 246 ? 12.555 -0.764 6.871 1 96.62 246 GLY A N 1
ATOM 1944 C CA . GLY A 1 246 ? 13.016 0.604 6.699 1 96.62 246 GLY A CA 1
ATOM 1945 C C . GLY A 1 246 ? 13.234 1.331 8.008 1 96.62 246 GLY A C 1
ATOM 1946 O O . GLY A 1 246 ? 12.711 0.917 9.047 1 96.62 246 GLY A O 1
ATOM 1947 N N . ALA A 1 247 ? 14.023 2.398 7.914 1 97.62 247 ALA A N 1
ATOM 1948 C CA . ALA A 1 247 ? 14.367 3.23 9.062 1 97.62 247 ALA A CA 1
ATOM 1949 C C . ALA A 1 247 ? 13.656 4.578 9 1 97.62 247 ALA A C 1
ATOM 1951 O O . ALA A 1 247 ? 12.766 4.781 8.164 1 97.62 247 ALA A O 1
ATOM 1952 N N . HIS A 1 248 ? 13.867 5.41 9.969 1 97.88 248 HIS A N 1
ATOM 1953 C CA . HIS A 1 248 ? 13.297 6.75 10.023 1 97.88 248 HIS A CA 1
ATOM 1954 C C . HIS A 1 248 ? 14.078 7.719 9.141 1 97.88 248 HIS A C 1
ATOM 1956 O O . HIS A 1 248 ? 14.805 8.578 9.641 1 97.88 248 HIS A O 1
ATOM 1962 N N . ASN A 1 249 ? 13.898 7.586 7.75 1 98 249 ASN A N 1
ATOM 1963 C CA . ASN A 1 249 ? 14.695 8.375 6.816 1 98 249 ASN A CA 1
ATOM 1964 C C . ASN A 1 249 ? 13.938 8.641 5.52 1 98 249 ASN A C 1
ATOM 1966 O O . ASN A 1 249 ? 12.805 8.172 5.344 1 98 249 ASN A O 1
ATOM 1970 N N . ASP A 1 250 ? 14.562 9.453 4.695 1 97.56 250 ASP A N 1
ATOM 1971 C CA . ASP A 1 250 ? 13.891 9.93 3.488 1 97.56 250 ASP A CA 1
ATOM 1972 C C . ASP A 1 250 ? 13.602 8.781 2.529 1 97.56 250 ASP A C 1
ATOM 1974 O O . ASP A 1 250 ? 12.586 8.789 1.832 1 97.56 250 ASP A O 1
ATOM 1978 N N . ALA A 1 251 ? 14.461 7.77 2.484 1 96.62 251 ALA A N 1
ATOM 1979 C CA . ALA A 1 251 ? 14.188 6.602 1.651 1 96.62 251 ALA A CA 1
ATOM 1980 C C . ALA A 1 251 ? 12.852 5.961 2.023 1 96.62 251 ALA A C 1
ATOM 1982 O O . ALA A 1 251 ? 12.055 5.609 1.146 1 96.62 251 ALA A O 1
ATOM 1983 N N . TYR A 1 252 ? 12.609 5.797 3.312 1 98 252 TYR A N 1
ATOM 1984 C CA . TYR A 1 252 ? 11.344 5.227 3.775 1 98 252 TYR A CA 1
ATOM 1985 C C . TYR A 1 252 ? 10.18 6.152 3.455 1 98 252 TYR A C 1
ATOM 1987 O O . TYR A 1 252 ? 9.125 5.699 3.008 1 98 252 TYR A O 1
ATOM 1995 N N . TRP A 1 253 ? 10.391 7.449 3.682 1 98.5 253 TRP A N 1
ATOM 1996 C CA . TRP A 1 253 ? 9.305 8.406 3.48 1 98.5 253 TRP A CA 1
ATOM 1997 C C . TRP A 1 253 ? 8.859 8.422 2.023 1 98.5 253 TRP A C 1
ATOM 1999 O O . TRP A 1 253 ? 7.66 8.422 1.734 1 98.5 253 TRP A O 1
ATOM 2009 N N . SER A 1 254 ? 9.805 8.438 1.195 1 97.38 254 SER A N 1
ATOM 2010 C CA . SER A 1 254 ? 9.508 8.469 -0.233 1 97.38 254 SER A CA 1
ATOM 2011 C C . SER A 1 254 ? 8.742 7.219 -0.661 1 97.38 254 SER A C 1
ATOM 2013 O O . SER A 1 254 ? 7.715 7.316 -1.331 1 97.38 254 SER A O 1
ATOM 2015 N N . LYS A 1 255 ? 9.195 6.098 -0.261 1 96.06 255 LYS A N 1
ATOM 2016 C CA . LYS A 1 255 ? 8.539 4.836 -0.587 1 96.06 255 LYS A CA 1
ATOM 2017 C C . LYS A 1 255 ? 7.129 4.785 -0.003 1 96.06 255 LYS A C 1
ATOM 2019 O O . LYS A 1 255 ? 6.172 4.43 -0.7 1 96.06 255 LYS A O 1
ATOM 2024 N N . ALA A 1 256 ? 7 5.074 1.202 1 98.31 256 ALA A N 1
ATOM 2025 C CA . ALA A 1 256 ? 5.715 5.023 1.899 1 98.31 256 ALA A CA 1
ATOM 2026 C C . ALA A 1 256 ? 4.727 6.023 1.303 1 98.31 256 ALA A C 1
ATOM 2028 O O . ALA A 1 256 ? 3.525 5.754 1.241 1 98.31 256 ALA A O 1
ATOM 2029 N N . SER A 1 257 ? 5.258 7.18 0.882 1 98.5 257 SER A N 1
ATOM 2030 C CA . SER A 1 257 ? 4.406 8.211 0.298 1 98.5 257 SER A CA 1
ATOM 2031 C C . SER A 1 257 ? 3.643 7.676 -0.909 1 98.5 257 SER A C 1
ATOM 2033 O O . SER A 1 257 ? 2.469 8 -1.101 1 98.5 257 SER A O 1
ATOM 2035 N N . ALA A 1 258 ? 4.262 6.867 -1.682 1 97.62 258 ALA A N 1
ATOM 2036 C CA . ALA A 1 258 ? 3.594 6.309 -2.854 1 97.62 258 ALA A CA 1
ATOM 2037 C C . ALA A 1 258 ? 2.377 5.484 -2.449 1 97.62 258 ALA A C 1
ATOM 2039 O O . ALA A 1 258 ? 1.329 5.551 -3.1 1 97.62 258 ALA A O 1
ATOM 2040 N N . PHE A 1 259 ? 2.457 4.711 -1.433 1 98.31 259 PHE A N 1
ATOM 2041 C CA . PHE A 1 259 ? 1.346 3.9 -0.949 1 98.31 259 PHE A CA 1
ATOM 2042 C C . PHE A 1 259 ? 0.266 4.777 -0.327 1 98.31 259 PHE A C 1
ATOM 2044 O O . PHE A 1 259 ? -0.927 4.527 -0.515 1 98.31 259 PHE A O 1
ATOM 2051 N N . GLN A 1 260 ? 0.699 5.844 0.419 1 98.5 260 GLN A N 1
ATOM 2052 C CA . GLN A 1 260 ? -0.252 6.793 0.988 1 98.5 260 GLN A CA 1
ATOM 2053 C C . GLN A 1 260 ? -1.07 7.473 -0.105 1 98.5 260 GLN A C 1
ATOM 2055 O O . GLN A 1 260 ? -2.289 7.617 0.022 1 98.5 260 GLN A O 1
ATOM 2060 N N . LEU A 1 261 ? -0.405 7.855 -1.154 1 98.62 261 LEU A N 1
ATOM 2061 C CA . LEU A 1 261 ? -1.077 8.586 -2.223 1 98.62 261 LEU A CA 1
ATOM 2062 C C . LEU A 1 261 ? -2.01 7.672 -3.006 1 98.62 261 LEU A C 1
ATOM 2064 O O . LEU A 1 261 ? -3.066 8.109 -3.473 1 98.62 261 LEU A O 1
ATOM 2068 N N . LEU A 1 262 ? -1.615 6.395 -3.184 1 98.25 262 LEU A N 1
ATOM 2069 C CA . LEU A 1 262 ? -2.525 5.434 -3.793 1 98.25 262 LEU A CA 1
ATOM 2070 C C . LEU A 1 262 ? -3.789 5.273 -2.955 1 98.25 262 LEU A C 1
ATOM 2072 O O . LEU A 1 262 ? -4.898 5.246 -3.494 1 98.25 262 LEU A O 1
ATOM 2076 N N . PHE A 1 263 ? -3.666 5.133 -1.658 1 98.69 263 PHE A N 1
ATOM 2077 C CA . PHE A 1 263 ? -4.793 5.039 -0.736 1 98.69 263 PHE A CA 1
ATOM 2078 C C . PHE A 1 263 ? -5.715 6.242 -0.883 1 98.69 263 PHE A C 1
ATOM 2080 O O . PHE A 1 263 ? -6.934 6.09 -0.99 1 98.69 263 PHE A O 1
ATOM 2087 N N . ILE A 1 264 ? -5.113 7.418 -0.912 1 98.81 264 ILE A N 1
ATOM 2088 C CA . ILE A 1 264 ? -5.867 8.664 -0.988 1 98.81 264 ILE A CA 1
ATOM 2089 C C . ILE A 1 264 ? -6.547 8.773 -2.352 1 98.81 264 ILE A C 1
ATOM 2091 O O . ILE A 1 264 ? -7.703 9.188 -2.447 1 98.81 264 ILE A O 1
ATOM 2095 N N . HIS A 1 265 ? -5.816 8.398 -3.34 1 98.25 265 HIS A N 1
ATOM 2096 C CA . HIS A 1 265 ? -6.402 8.383 -4.676 1 98.25 265 HIS A CA 1
ATOM 2097 C C . HIS A 1 265 ? -7.637 7.484 -4.723 1 98.25 265 HIS A C 1
ATOM 2099 O O . HIS A 1 265 ? -8.664 7.867 -5.285 1 98.25 265 HIS A O 1
ATOM 2105 N N . ASN A 1 266 ? -7.492 6.301 -4.191 1 96.94 266 ASN A N 1
ATOM 2106 C CA . ASN A 1 266 ? -8.625 5.383 -4.148 1 96.94 266 ASN A CA 1
ATOM 2107 C C . ASN A 1 266 ? -9.82 5.996 -3.418 1 96.94 266 ASN A C 1
ATOM 2109 O O . ASN A 1 266 ? -10.961 5.848 -3.85 1 96.94 266 ASN A O 1
ATOM 2113 N N . TYR A 1 267 ? -9.578 6.672 -2.311 1 97.81 267 TYR A N 1
ATOM 2114 C CA . TYR A 1 267 ? -10.656 7.348 -1.588 1 97.81 267 TYR A CA 1
ATOM 2115 C C . TYR A 1 267 ? -11.328 8.391 -2.469 1 97.81 267 TYR A C 1
ATOM 2117 O O . TYR A 1 267 ? -12.562 8.438 -2.553 1 97.81 267 TYR A O 1
ATOM 2125 N N . PHE A 1 268 ? -10.531 9.266 -3.178 1 97.88 268 PHE A N 1
ATOM 2126 C CA . PHE A 1 268 ? -11.07 10.344 -3.994 1 97.88 268 PHE A CA 1
ATOM 2127 C C . PHE A 1 268 ? -11.914 9.797 -5.133 1 97.88 268 PHE A C 1
ATOM 2129 O O . PHE A 1 268 ? -12.891 10.422 -5.555 1 97.88 268 PHE A O 1
ATOM 2136 N N . THR A 1 269 ? -11.555 8.602 -5.613 1 94.44 269 THR A N 1
ATOM 2137 C CA . THR A 1 269 ? -12.25 8.047 -6.773 1 94.44 269 THR A CA 1
ATOM 2138 C C . THR A 1 269 ? -13.539 7.344 -6.352 1 94.44 269 THR A C 1
ATOM 2140 O O . THR A 1 269 ? -14.43 7.121 -7.172 1 94.44 269 THR A O 1
ATOM 2143 N N . GLN A 1 270 ? -13.625 6.953 -5.16 1 89.62 270 GLN A N 1
ATOM 2144 C CA . GLN A 1 270 ? -14.812 6.27 -4.66 1 89.62 270 GLN A CA 1
ATOM 2145 C C . GLN A 1 270 ? -15.789 7.254 -4.031 1 89.62 270 GLN A C 1
ATOM 2147 O O . GLN A 1 270 ? -16.953 6.918 -3.797 1 89.62 270 GLN A O 1
ATOM 2152 N N . SER A 1 271 ? -15.32 8.422 -3.725 1 78.44 271 SER A N 1
ATOM 2153 C CA . SER A 1 271 ? -16.156 9.414 -3.055 1 78.44 271 SER A CA 1
ATOM 2154 C C . SER A 1 271 ? -16.625 10.484 -4.027 1 78.44 271 SER A C 1
ATOM 2156 O O . SER A 1 271 ? -15.977 10.742 -5.047 1 78.44 271 SER A O 1
ATOM 2158 N N . MET B 1 1 ? -22.484 30.672 -63.344 1 31.77 1 MET B N 1
ATOM 2159 C CA . MET B 1 1 ? -21.797 30.812 -62.062 1 31.77 1 MET B CA 1
ATOM 2160 C C . MET B 1 1 ? -21.703 29.469 -61.312 1 31.77 1 MET B C 1
ATOM 2162 O O . MET B 1 1 ? -22.703 28.969 -60.812 1 31.77 1 MET B O 1
ATOM 2166 N N . LYS B 1 2 ? -20.75 28.562 -61.75 1 35.28 2 LYS B N 1
ATOM 2167 C CA . LYS B 1 2 ? -20.453 27.188 -61.312 1 35.28 2 LYS B CA 1
ATOM 2168 C C . LYS B 1 2 ? -20.047 27.141 -59.844 1 35.28 2 LYS B C 1
ATOM 2170 O O . LYS B 1 2 ? -19.109 27.828 -59.438 1 35.28 2 LYS B O 1
ATOM 2175 N N . ARG B 1 3 ? -21.016 26.734 -58.906 1 35.56 3 ARG B N 1
ATOM 2176 C CA . ARG B 1 3 ? -20.906 26.484 -57.469 1 35.56 3 ARG B CA 1
ATOM 2177 C C . ARG B 1 3 ? -19.859 25.422 -57.188 1 35.56 3 ARG B C 1
ATOM 2179 O O . ARG B 1 3 ? -20.016 24.266 -57.562 1 35.56 3 ARG B O 1
ATOM 2186 N N . LEU B 1 4 ? -18.547 25.703 -57.188 1 38.28 4 LEU B N 1
ATOM 2187 C CA . LEU B 1 4 ? -17.484 24.844 -56.688 1 38.28 4 LEU B CA 1
ATOM 2188 C C . LEU B 1 4 ? -17.734 24.469 -55.219 1 38.28 4 LEU B C 1
ATOM 2190 O O . LEU B 1 4 ? -17.734 25.344 -54.344 1 38.28 4 LEU B O 1
ATOM 2194 N N . SER B 1 5 ? -18.578 23.516 -54.906 1 42.78 5 SER B N 1
ATOM 2195 C CA . SER B 1 5 ? -18.766 22.953 -53.562 1 42.78 5 SER B CA 1
ATOM 2196 C C . SER B 1 5 ? -17.469 22.344 -53.031 1 42.78 5 SER B C 1
ATOM 2198 O O . SER B 1 5 ? -16.875 21.469 -53.656 1 42.78 5 SER B O 1
ATOM 2200 N N . SER B 1 6 ? -16.609 23.141 -52.344 1 42.78 6 SER B N 1
ATOM 2201 C CA . SER B 1 6 ? -15.422 22.656 -51.656 1 42.78 6 SER B CA 1
ATOM 2202 C C . SER B 1 6 ? -15.789 21.594 -50.594 1 42.78 6 SER B C 1
ATOM 2204 O O . SER B 1 6 ? -16.609 21.844 -49.719 1 42.78 6 SER B O 1
ATOM 2206 N N . LEU B 1 7 ? -15.68 20.328 -50.938 1 42.03 7 LEU B N 1
ATOM 2207 C CA . LEU B 1 7 ? -15.742 19.172 -50.031 1 42.03 7 LEU B CA 1
ATOM 2208 C C . LEU B 1 7 ? -14.695 19.297 -48.938 1 42.03 7 LEU B C 1
ATOM 2210 O O . LEU B 1 7 ? -13.492 19.297 -49.219 1 42.03 7 LEU B O 1
ATOM 2214 N N . LEU B 1 8 ? -14.992 19.953 -47.844 1 41.41 8 LEU B N 1
ATOM 2215 C CA . LEU B 1 8 ? -14.172 19.922 -46.656 1 41.41 8 LEU B CA 1
ATOM 2216 C C . LEU B 1 8 ? -14.031 18.5 -46.094 1 41.41 8 LEU B C 1
ATOM 2218 O O . LEU B 1 8 ? -15.023 17.891 -45.719 1 41.41 8 LEU B O 1
ATOM 2222 N N . VAL B 1 9 ? -12.977 17.812 -46.469 1 36.5 9 VAL B N 1
ATOM 2223 C CA . VAL B 1 9 ? -12.609 16.547 -45.844 1 36.5 9 VAL B CA 1
ATOM 2224 C C . VAL B 1 9 ? -12.211 16.766 -44.375 1 36.5 9 VAL B C 1
ATOM 2226 O O . VAL B 1 9 ? -11.234 17.453 -44.094 1 36.5 9 VAL B O 1
ATOM 2229 N N . ALA B 1 10 ? -13.109 16.672 -43.438 1 39.22 10 ALA B N 1
ATOM 2230 C CA . ALA B 1 10 ? -12.797 16.594 -42.031 1 39.22 10 ALA B CA 1
ATOM 2231 C C . ALA B 1 10 ? -11.938 15.375 -41.719 1 39.22 10 ALA B C 1
ATOM 2233 O O . ALA B 1 10 ? -12.383 14.234 -41.844 1 39.22 10 ALA B O 1
ATOM 2234 N N . MET B 1 11 ? -10.672 15.547 -41.688 1 35.72 11 MET B N 1
ATOM 2235 C CA . MET B 1 11 ? -9.781 14.516 -41.156 1 35.72 11 MET B CA 1
ATOM 2236 C C . MET B 1 11 ? -10.008 14.305 -39.656 1 35.72 11 MET B C 1
ATOM 2238 O O . MET B 1 11 ? -9.68 15.18 -38.875 1 35.72 11 MET B O 1
ATOM 2242 N N . PHE B 1 12 ? -10.914 13.477 -39.312 1 36.41 12 PHE B N 1
ATOM 2243 C CA . PHE B 1 12 ? -11 13 -37.938 1 36.41 12 PHE B CA 1
ATOM 2244 C C . PHE B 1 12 ? -9.719 12.273 -37.531 1 36.41 12 PHE B C 1
ATOM 2246 O O . PHE B 1 12 ? -9.391 11.227 -38.094 1 36.41 12 PHE B O 1
ATOM 2253 N N . PHE B 1 13 ? -8.766 12.93 -37 1 34.81 13 PHE B N 1
ATOM 2254 C CA . PHE B 1 13 ? -7.672 12.266 -36.312 1 34.81 13 PHE B CA 1
ATOM 2255 C C . PHE B 1 13 ? -8.203 11.422 -35.156 1 34.81 13 PHE B C 1
ATOM 2257 O O . PHE B 1 13 ? -8.625 11.961 -34.125 1 34.81 13 PHE B O 1
ATOM 2264 N N . ALA B 1 14 ? -8.664 10.289 -35.438 1 35.41 14 ALA B N 1
ATOM 2265 C CA . ALA B 1 14 ? -8.844 9.328 -34.344 1 35.41 14 ALA B CA 1
ATOM 2266 C C . ALA B 1 14 ? -7.555 9.133 -33.562 1 35.41 14 ALA B C 1
ATOM 2268 O O . ALA B 1 14 ? -6.59 8.57 -34.094 1 35.41 14 ALA B O 1
ATOM 2269 N N . GLY B 1 15 ? -7.25 9.953 -32.688 1 37.5 15 GLY B N 1
ATOM 2270 C CA . GLY B 1 15 ? -6.207 9.547 -31.766 1 37.5 15 GLY B CA 1
ATOM 2271 C C . GLY B 1 15 ? -6.375 8.125 -31.266 1 37.5 15 GLY B C 1
ATOM 2272 O O . GLY B 1 15 ? -7.418 7.773 -30.719 1 37.5 15 GLY B O 1
ATOM 2273 N N . SER B 1 16 ? -5.855 7.246 -31.891 1 39.88 16 SER B N 1
ATOM 2274 C CA . SER B 1 16 ? -5.797 5.867 -31.422 1 39.88 16 SER B CA 1
ATOM 2275 C C . SER B 1 16 ? -5.453 5.805 -29.938 1 39.88 16 SER B C 1
ATOM 2277 O O . SER B 1 16 ? -4.332 6.121 -29.531 1 39.88 16 SER B O 1
ATOM 2279 N N . SER B 1 17 ? -6.266 6.121 -29.062 1 48.62 17 SER B N 1
ATOM 2280 C CA . SER B 1 17 ? -6.051 5.809 -27.656 1 48.62 17 SER B CA 1
ATOM 2281 C C . SER B 1 17 ? -5.59 4.367 -27.484 1 48.62 17 SER B C 1
ATOM 2283 O O . SER B 1 17 ? -6.383 3.434 -27.609 1 48.62 17 SER B O 1
ATOM 2285 N N . PHE B 1 18 ? -4.383 4.035 -27.828 1 55.38 18 PHE B N 1
ATOM 2286 C CA . PHE B 1 18 ? -3.84 2.686 -27.734 1 55.38 18 PHE B CA 1
ATOM 2287 C C . PHE B 1 18 ? -3.877 2.188 -26.297 1 55.38 18 PHE B C 1
ATOM 2289 O O . PHE B 1 18 ? -3.438 2.885 -25.391 1 55.38 18 PHE B O 1
ATOM 2296 N N . ALA B 1 19 ? -4.734 1.346 -25.953 1 77.44 19 ALA B N 1
ATOM 2297 C CA . ALA B 1 19 ? -4.996 0.653 -24.688 1 77.44 19 ALA B CA 1
ATOM 2298 C C . ALA B 1 19 ? -4.293 -0.701 -24.656 1 77.44 19 ALA B C 1
ATOM 2300 O O . ALA B 1 19 ? -3.977 -1.272 -25.703 1 77.44 19 ALA B O 1
ATOM 2301 N N . ALA B 1 20 ? -3.936 -1.225 -23.5 1 84.81 20 ALA B N 1
ATOM 2302 C CA . ALA B 1 20 ? -3.316 -2.527 -23.266 1 84.81 20 ALA B CA 1
ATOM 2303 C C . ALA B 1 20 ? -3.982 -3.607 -24.109 1 84.81 20 ALA B C 1
ATOM 2305 O O . ALA B 1 20 ? -5.195 -3.57 -24.344 1 84.81 20 ALA B O 1
ATOM 2306 N N . LYS B 1 21 ? -3.168 -4.504 -24.656 1 91.12 21 LYS B N 1
ATOM 2307 C CA . LYS B 1 21 ? -3.65 -5.633 -25.453 1 91.12 21 LYS B CA 1
ATOM 2308 C C . LYS B 1 21 ? -3.9 -6.852 -24.562 1 91.12 21 LYS B C 1
ATOM 2310 O O . LYS B 1 21 ? -3.023 -7.262 -23.797 1 91.12 21 LYS B O 1
ATOM 2315 N N . VAL B 1 22 ? -5.117 -7.395 -24.625 1 95.19 22 VAL B N 1
ATOM 2316 C CA . VAL B 1 22 ? -5.496 -8.594 -23.875 1 95.19 22 VAL B CA 1
ATOM 2317 C C . VAL B 1 22 ? -5.648 -9.766 -24.844 1 95.19 22 VAL B C 1
ATOM 2319 O O . VAL B 1 22 ? -6.484 -9.734 -25.75 1 95.19 22 VAL B O 1
ATOM 2322 N N . ASP B 1 23 ? -4.797 -10.758 -24.641 1 95.56 23 ASP B N 1
ATOM 2323 C CA . ASP B 1 23 ? -4.789 -11.961 -25.469 1 95.56 23 ASP B CA 1
ATOM 2324 C C . ASP B 1 23 ? -5.172 -13.195 -24.656 1 95.56 23 ASP B C 1
ATOM 2326 O O . ASP B 1 23 ? -4.781 -13.32 -23.5 1 95.56 23 ASP B O 1
ATOM 2330 N N . THR B 1 24 ? -6 -14.023 -25.25 1 96.19 24 THR B N 1
ATOM 2331 C CA . THR B 1 24 ? -6.273 -15.328 -24.672 1 96.19 24 THR B CA 1
ATOM 2332 C C . THR B 1 24 ? -5.629 -16.438 -25.5 1 96.19 24 THR B C 1
ATOM 2334 O O . THR B 1 24 ? -5.715 -16.422 -26.734 1 96.19 24 THR B O 1
ATOM 2337 N N . ALA B 1 25 ? -4.926 -17.328 -24.859 1 96.75 25 ALA B N 1
ATOM 2338 C CA . ALA B 1 25 ? -4.266 -18.422 -25.547 1 96.75 25 ALA B CA 1
ATOM 2339 C C . ALA B 1 25 ? -4.414 -19.734 -24.781 1 96.75 25 ALA B C 1
ATOM 2341 O O . ALA B 1 25 ? -4.543 -19.719 -23.547 1 96.75 25 ALA B O 1
ATOM 2342 N N . ALA B 1 26 ? -4.434 -20.781 -25.531 1 97.44 26 ALA B N 1
ATOM 2343 C CA . ALA B 1 26 ? -4.328 -22.125 -24.953 1 97.44 26 ALA B CA 1
ATOM 2344 C C . ALA B 1 26 ? -2.881 -22.609 -24.953 1 97.44 26 ALA B C 1
ATOM 2346 O O . ALA B 1 26 ? -2.32 -22.906 -26.016 1 97.44 26 ALA B O 1
ATOM 2347 N N . VAL B 1 27 ? -2.301 -22.719 -23.797 1 98.06 27 VAL B N 1
ATOM 2348 C CA . VAL B 1 27 ? -0.917 -23.156 -23.672 1 98.06 27 VAL B CA 1
ATOM 2349 C C . VAL B 1 27 ? -0.882 -24.656 -23.344 1 98.06 27 VAL B C 1
ATOM 2351 O O . VAL B 1 27 ? -1.445 -25.078 -22.328 1 98.06 27 VAL B O 1
ATOM 2354 N N . TYR B 1 28 ? -0.246 -25.406 -24.172 1 98.06 28 TYR B N 1
ATOM 2355 C CA . TYR B 1 28 ? -0.211 -26.844 -23.969 1 98.06 28 TYR B CA 1
ATOM 2356 C C . TYR B 1 28 ? 0.789 -27.234 -22.891 1 98.06 28 TYR B C 1
ATOM 2358 O O . TYR B 1 28 ? 1.941 -26.797 -22.922 1 98.06 28 TYR B O 1
ATOM 2366 N N . SER B 1 29 ? 0.253 -27.969 -21.953 1 98.12 29 SER B N 1
ATOM 2367 C CA . SER B 1 29 ? 1.119 -28.547 -20.922 1 98.12 29 SER B CA 1
ATOM 2368 C C . SER B 1 29 ? 1.542 -29.969 -21.297 1 98.12 29 SER B C 1
ATOM 2370 O O . SER B 1 29 ? 0.718 -30.891 -21.297 1 98.12 29 SER B O 1
ATOM 2372 N N . LYS B 1 30 ? 2.805 -30.125 -21.516 1 97.38 30 LYS B N 1
ATOM 2373 C CA . LYS B 1 30 ? 3.32 -31.469 -21.781 1 97.38 30 LYS B CA 1
ATOM 2374 C C . LYS B 1 30 ? 3.154 -32.375 -20.562 1 97.38 30 LYS B C 1
ATOM 2376 O O . LYS B 1 30 ? 2.818 -33.531 -20.703 1 97.38 30 LYS B O 1
ATOM 2381 N N . GLY B 1 31 ? 3.367 -31.797 -19.453 1 95.94 31 GLY B N 1
ATOM 2382 C CA . GLY B 1 31 ? 3.287 -32.562 -18.219 1 95.94 31 GLY B CA 1
ATOM 2383 C C . GLY B 1 31 ? 1.887 -33.062 -17.922 1 95.94 31 GLY B C 1
ATOM 2384 O O . GLY B 1 31 ? 1.714 -34.188 -17.438 1 95.94 31 GLY B O 1
ATOM 2385 N N . MET B 1 32 ? 0.903 -32.219 -18.188 1 97.44 32 MET B N 1
ATOM 2386 C CA . MET B 1 32 ? -0.471 -32.594 -17.859 1 97.44 32 MET B CA 1
ATOM 2387 C C . MET B 1 32 ? -1.218 -33.094 -19.094 1 97.44 32 MET B C 1
ATOM 2389 O O . MET B 1 32 ? -2.354 -33.562 -18.984 1 97.44 32 MET B O 1
ATOM 2393 N N . LYS B 1 33 ? -0.622 -33 -20.25 1 97.44 33 LYS B N 1
ATOM 2394 C CA . LYS B 1 33 ? -1.188 -33.469 -21.516 1 97.44 33 LYS B CA 1
ATOM 2395 C C . LYS B 1 33 ? -2.559 -32.844 -21.766 1 97.44 33 LYS B C 1
ATOM 2397 O O . LYS B 1 33 ? -3.52 -33.531 -22.078 1 97.44 33 LYS B O 1
ATOM 2402 N N . LYS B 1 34 ? -2.613 -31.531 -21.531 1 97.19 34 LYS B N 1
ATOM 2403 C CA . LYS B 1 34 ? -3.818 -30.75 -21.797 1 97.19 34 LYS B CA 1
ATOM 2404 C C . LYS B 1 34 ? -3.477 -29.297 -22.125 1 97.19 34 LYS B C 1
ATOM 2406 O O . LYS B 1 34 ? -2.346 -28.859 -21.906 1 97.19 34 LYS B O 1
ATOM 2411 N N . GLU B 1 35 ? -4.449 -28.625 -22.688 1 97.25 35 GLU B N 1
ATOM 2412 C CA . GLU B 1 35 ? -4.34 -27.188 -22.891 1 97.25 35 GLU B CA 1
ATOM 2413 C C . GLU B 1 35 ? -4.832 -26.406 -21.672 1 97.25 35 GLU B C 1
ATOM 2415 O O . GLU B 1 35 ? -5.859 -26.75 -21.094 1 97.25 35 GLU B O 1
ATOM 2420 N N . VAL B 1 36 ? -4.07 -25.516 -21.266 1 97.88 36 VAL B N 1
ATOM 2421 C CA . VAL B 1 36 ? -4.469 -24.609 -20.188 1 97.88 36 VAL B CA 1
ATOM 2422 C C . VAL B 1 36 ? -4.762 -23.219 -20.75 1 97.88 36 VAL B C 1
ATOM 2424 O O . VAL B 1 36 ? -3.928 -22.641 -21.453 1 97.88 36 VAL B O 1
ATOM 2427 N N . ARG B 1 37 ? -5.969 -22.734 -20.484 1 97.69 37 ARG B N 1
ATOM 2428 C CA . ARG B 1 37 ? -6.332 -21.391 -20.922 1 97.69 37 ARG B CA 1
ATOM 2429 C C . ARG B 1 37 ? -5.57 -20.328 -20.141 1 97.69 37 ARG B C 1
ATOM 2431 O O . ARG B 1 37 ? -5.543 -20.359 -18.906 1 97.69 37 ARG B O 1
ATOM 2438 N N . CYS B 1 38 ? -4.922 -19.422 -20.875 1 98.44 38 CYS B N 1
ATOM 2439 C CA . CYS B 1 38 ? -4.152 -18.328 -20.281 1 98.44 38 CYS B CA 1
ATOM 2440 C C . CYS B 1 38 ? -4.551 -16.984 -20.891 1 98.44 38 CYS B C 1
ATOM 2442 O O . CYS B 1 38 ? -4.996 -16.922 -22.031 1 98.44 38 CYS B O 1
ATOM 2444 N N . VAL B 1 39 ? -4.5 -15.969 -20.078 1 98.44 39 VAL B N 1
ATOM 2445 C CA . VAL B 1 39 ? -4.695 -14.594 -20.531 1 98.44 39 VAL B CA 1
ATOM 2446 C C . VAL B 1 39 ? -3.385 -13.82 -20.406 1 98.44 39 VAL B C 1
ATOM 2448 O O . VAL B 1 39 ? -2.684 -13.922 -19.391 1 98.44 39 VAL B O 1
ATOM 2451 N N . PHE B 1 40 ? -3.004 -13.141 -21.469 1 98.38 40 PHE B N 1
ATOM 2452 C CA . PHE B 1 40 ? -1.834 -12.273 -21.516 1 98.38 40 PHE B CA 1
ATOM 2453 C C . PHE B 1 40 ? -2.246 -10.82 -21.719 1 98.38 40 PHE B C 1
ATOM 2455 O O . PHE B 1 40 ? -2.977 -10.508 -22.656 1 98.38 40 PHE B O 1
ATOM 2462 N N . ILE B 1 41 ? -1.833 -9.961 -20.797 1 98.06 41 ILE B N 1
ATOM 2463 C CA . ILE B 1 41 ? -2.088 -8.531 -20.922 1 98.06 41 ILE B CA 1
ATOM 2464 C C . ILE B 1 41 ? -0.773 -7.789 -21.156 1 98.06 41 ILE B C 1
ATOM 2466 O O . ILE B 1 41 ? 0.111 -7.785 -20.297 1 98.06 41 ILE B O 1
ATOM 2470 N N . SER B 1 42 ? -0.66 -7.164 -22.328 1 96.44 42 SER B N 1
ATOM 2471 C CA . SER B 1 42 ? 0.539 -6.414 -22.672 1 96.44 42 SER B CA 1
ATOM 2472 C C . SER B 1 42 ? 0.251 -4.918 -22.75 1 96.44 42 SER B C 1
ATOM 2474 O O . SER B 1 42 ? -0.81 -4.508 -23.234 1 96.44 42 SER B O 1
ATOM 2476 N N . PRO B 1 43 ? 1.237 -4.137 -22.203 1 95.19 43 PRO B N 1
ATOM 2477 C CA . PRO B 1 43 ? 1.021 -2.693 -22.359 1 95.19 43 PRO B CA 1
ATOM 2478 C C . PRO B 1 43 ? 0.964 -2.256 -23.812 1 95.19 43 PRO B C 1
ATOM 2480 O O . PRO B 1 43 ? 1.445 -2.971 -24.703 1 95.19 43 PRO B O 1
ATOM 2483 N N . ASP B 1 44 ? 0.223 -1.071 -23.984 1 86.19 44 ASP B N 1
ATOM 2484 C CA . ASP B 1 44 ? 0.17 -0.496 -25.328 1 86.19 44 ASP B CA 1
ATOM 2485 C C . ASP B 1 44 ? 1.569 -0.147 -25.828 1 86.19 44 ASP B C 1
ATOM 2487 O O . ASP B 1 44 ? 2.346 0.5 -25.125 1 86.19 44 ASP B O 1
ATOM 2491 N N . GLN B 1 45 ? 1.928 -0.882 -26.844 1 69.44 45 GLN B N 1
ATOM 2492 C CA . GLN B 1 45 ? 3.264 -0.741 -27.406 1 69.44 45 GLN B CA 1
ATOM 2493 C C . GLN B 1 45 ? 3.357 0.495 -28.297 1 69.44 45 GLN B C 1
ATOM 2495 O O . GLN B 1 45 ? 2.717 0.559 -29.359 1 69.44 45 GLN B O 1
ATOM 2500 N N . LYS B 1 46 ? 3.07 1.623 -27.766 1 56.03 46 LYS B N 1
ATOM 2501 C CA . LYS B 1 46 ? 3.299 2.682 -28.734 1 56.03 46 LYS B CA 1
ATOM 2502 C C . LYS B 1 46 ? 4.578 2.428 -29.531 1 56.03 46 LYS B C 1
ATOM 2504 O O . LYS B 1 46 ? 4.602 2.611 -30.75 1 56.03 46 LYS B O 1
ATOM 2509 N N . LYS B 1 47 ? 5.73 2.793 -28.719 1 48.59 47 LYS B N 1
ATOM 2510 C CA . LYS B 1 47 ? 7.004 2.949 -29.406 1 48.59 47 LYS B CA 1
ATOM 2511 C C . LYS B 1 47 ? 7.652 1.594 -29.688 1 48.59 47 LYS B C 1
ATOM 2513 O O . LYS B 1 47 ? 7.305 0.595 -29.047 1 48.59 47 LYS B O 1
ATOM 2518 N N . ASP B 1 48 ? 8.773 1.5 -30.109 1 50.81 48 ASP B N 1
ATOM 2519 C CA . ASP B 1 48 ? 9.82 0.717 -30.766 1 50.81 48 ASP B CA 1
ATOM 2520 C C . ASP B 1 48 ? 10.336 -0.381 -29.844 1 50.81 48 ASP B C 1
ATOM 2522 O O . ASP B 1 48 ? 10.977 -0.094 -28.828 1 50.81 48 ASP B O 1
ATOM 2526 N N . GLY B 1 49 ? 10.094 -1.522 -30.031 1 63.94 49 GLY B N 1
ATOM 2527 C CA . GLY B 1 49 ? 10.906 -2.697 -29.766 1 63.94 49 GLY B CA 1
ATOM 2528 C C . GLY B 1 49 ? 11.18 -2.904 -28.281 1 63.94 49 GLY B C 1
ATOM 2529 O O . GLY B 1 49 ? 12.133 -3.592 -27.906 1 63.94 49 GLY B O 1
ATOM 2530 N N . GLY B 1 50 ? 10.273 -2.344 -27.234 1 84.25 50 GLY B N 1
ATOM 2531 C CA . GLY B 1 50 ? 10.711 -2.49 -25.844 1 84.25 50 GLY B CA 1
ATOM 2532 C C . GLY B 1 50 ? 10.234 -3.777 -25.203 1 84.25 50 GLY B C 1
ATOM 2533 O O . GLY B 1 50 ? 9.258 -4.375 -25.656 1 84.25 50 GLY B O 1
ATOM 2534 N N . ARG B 1 51 ? 10.984 -4.324 -24.312 1 95.06 51 ARG B N 1
ATOM 2535 C CA . ARG B 1 51 ? 10.672 -5.484 -23.484 1 95.06 51 ARG B CA 1
ATOM 2536 C C . ARG B 1 51 ? 10.203 -5.059 -22.109 1 95.06 51 ARG B C 1
ATOM 2538 O O . ARG B 1 51 ? 10.555 -3.975 -21.625 1 95.06 51 ARG B O 1
ATOM 2545 N N . PHE B 1 52 ? 9.328 -5.844 -21.562 1 97.44 52 PHE B N 1
ATOM 2546 C CA . PHE B 1 52 ? 8.648 -5.465 -20.328 1 97.44 52 PHE B CA 1
ATOM 2547 C C . PHE B 1 52 ? 8.867 -6.516 -19.25 1 97.44 52 PHE B C 1
ATOM 2549 O O . PHE B 1 52 ? 8.977 -7.707 -19.547 1 97.44 52 PHE B O 1
ATOM 2556 N N . PRO B 1 53 ? 8.93 -6.055 -17.953 1 98.38 53 PRO B N 1
ATOM 2557 C CA . PRO B 1 53 ? 8.852 -7.039 -16.875 1 98.38 53 PRO B CA 1
ATOM 2558 C C . PRO B 1 53 ? 7.52 -7.785 -16.859 1 98.38 53 PRO B C 1
ATOM 2560 O O . PRO B 1 53 ? 6.543 -7.328 -17.453 1 98.38 53 PRO B O 1
ATOM 2563 N N . VAL B 1 54 ? 7.512 -8.93 -16.188 1 98.88 54 VAL B N 1
ATOM 2564 C CA . VAL B 1 54 ? 6.336 -9.797 -16.25 1 98.88 54 VAL B CA 1
ATOM 2565 C C . VAL B 1 54 ? 5.867 -10.117 -14.828 1 98.88 54 VAL B C 1
ATOM 2567 O O . VAL B 1 54 ? 6.68 -10.43 -13.953 1 98.88 54 VAL B O 1
ATOM 2570 N N . VAL B 1 55 ? 4.562 -9.984 -14.648 1 98.94 55 VAL B N 1
ATOM 2571 C CA . VAL B 1 55 ? 3.936 -10.391 -13.398 1 98.94 55 VAL B CA 1
ATOM 2572 C C . VAL B 1 55 ? 2.939 -11.523 -13.664 1 98.94 55 VAL B C 1
ATOM 2574 O O . VAL B 1 55 ? 1.997 -11.352 -14.438 1 98.94 55 VAL B O 1
ATOM 2577 N N . TYR B 1 56 ? 3.162 -12.641 -13.062 1 98.94 56 TYR B N 1
ATOM 2578 C CA . TYR B 1 56 ? 2.199 -13.734 -13.078 1 98.94 56 TYR B CA 1
ATOM 2579 C C . TYR B 1 56 ? 1.147 -13.555 -11.992 1 98.94 56 TYR B C 1
ATOM 2581 O O . TYR B 1 56 ? 1.477 -13.227 -10.852 1 98.94 56 TYR B O 1
ATOM 2589 N N . VAL B 1 57 ? -0.116 -13.758 -12.359 1 98.88 57 VAL B N 1
ATOM 2590 C CA . VAL B 1 57 ? -1.249 -13.508 -11.469 1 98.88 57 VAL B CA 1
ATOM 2591 C C . VAL B 1 57 ? -2.029 -14.805 -11.258 1 98.88 57 VAL B C 1
ATOM 2593 O O . VAL B 1 57 ? -2.553 -15.391 -12.211 1 98.88 57 VAL B O 1
ATOM 2596 N N . LEU B 1 58 ? -2.078 -15.234 -10 1 98.81 58 LEU B N 1
ATOM 2597 C CA . LEU B 1 58 ? -2.707 -16.516 -9.68 1 98.81 58 LEU B CA 1
ATOM 2598 C C . LEU B 1 58 ? -4.043 -16.297 -8.977 1 98.81 58 LEU B C 1
ATOM 2600 O O . LEU B 1 58 ? -4.094 -15.703 -7.898 1 98.81 58 LEU B O 1
ATOM 2604 N N . HIS B 1 59 ? -5.109 -16.875 -9.547 1 98.56 59 HIS B N 1
ATOM 2605 C CA . HIS B 1 59 ? -6.453 -16.688 -9.008 1 98.56 59 HIS B CA 1
ATOM 2606 C C . HIS B 1 59 ? -6.695 -17.609 -7.812 1 98.56 59 HIS B C 1
ATOM 2608 O O . HIS B 1 59 ? -5.922 -18.531 -7.57 1 98.56 59 HIS B O 1
ATOM 2614 N N . GLY B 1 60 ? -7.75 -17.297 -7.07 1 97.94 60 GLY B N 1
ATOM 2615 C CA . GLY B 1 60 ? -8.164 -18.094 -5.93 1 97.94 60 GLY B CA 1
ATOM 2616 C C . GLY B 1 60 ? -8.984 -19.312 -6.32 1 97.94 60 GLY B C 1
ATOM 2617 O O . GLY B 1 60 ? -9.227 -19.547 -7.508 1 97.94 60 GLY B O 1
ATOM 2618 N N . TYR B 1 61 ? -9.398 -20.031 -5.316 1 96.56 61 TYR B N 1
ATOM 2619 C CA . TYR B 1 61 ? -10.227 -21.219 -5.492 1 96.56 61 TYR B CA 1
ATOM 2620 C C . TYR B 1 61 ? -11.453 -20.906 -6.34 1 96.56 61 TYR B C 1
ATOM 2622 O O . TYR B 1 61 ? -12.086 -19.859 -6.168 1 96.56 61 TYR B O 1
ATOM 2630 N N . SER B 1 62 ? -11.758 -21.75 -7.281 1 95.19 62 SER B N 1
ATOM 2631 C CA . SER B 1 62 ? -12.938 -21.719 -8.148 1 95.19 62 SER B CA 1
ATOM 2632 C C . SER B 1 62 ? -12.82 -20.609 -9.195 1 95.19 62 SER B C 1
ATOM 2634 O O . SER B 1 62 ? -13.719 -20.438 -10.023 1 95.19 62 SER B O 1
ATOM 2636 N N . GLY B 1 63 ? -11.734 -19.828 -9.18 1 96.19 63 GLY B N 1
ATOM 2637 C CA . GLY B 1 63 ? -11.586 -18.734 -10.133 1 96.19 63 GLY B CA 1
ATOM 2638 C C . GLY B 1 63 ? -11.094 -19.203 -11.492 1 96.19 63 GLY B C 1
ATOM 2639 O O . GLY B 1 63 ? -11.188 -20.391 -11.82 1 96.19 63 GLY B O 1
ATOM 2640 N N . SER B 1 64 ? -10.734 -18.203 -12.281 1 96.62 64 SER B N 1
ATOM 2641 C CA . SER B 1 64 ? -10.156 -18.422 -13.602 1 96.62 64 SER B CA 1
ATOM 2642 C C . SER B 1 64 ? -9.469 -17.156 -14.109 1 96.62 64 SER B C 1
ATOM 2644 O O . SER B 1 64 ? -9.648 -16.078 -13.547 1 96.62 64 SER B O 1
ATOM 2646 N N . ALA B 1 65 ? -8.688 -17.391 -15.156 1 96.56 65 ALA B N 1
ATOM 2647 C CA . ALA B 1 65 ? -8.008 -16.266 -15.773 1 96.56 65 ALA B CA 1
ATOM 2648 C C . ALA B 1 65 ? -9.016 -15.234 -16.281 1 96.56 65 ALA B C 1
ATOM 2650 O O . ALA B 1 65 ? -8.867 -14.031 -16.047 1 96.56 65 ALA B O 1
ATOM 2651 N N . VAL B 1 66 ? -10.039 -15.742 -16.859 1 95.56 66 VAL B N 1
ATOM 2652 C CA . VAL B 1 66 ? -11.023 -14.859 -17.469 1 95.56 66 VAL B CA 1
ATOM 2653 C C . VAL B 1 66 ? -11.836 -14.164 -16.391 1 95.56 66 VAL B C 1
ATOM 2655 O O . VAL B 1 66 ? -12.109 -12.961 -16.484 1 95.56 66 VAL B O 1
ATOM 2658 N N . ARG B 1 67 ? -12.234 -14.898 -15.391 1 96.56 67 ARG B N 1
ATOM 2659 C CA . ARG B 1 67 ? -12.969 -14.273 -14.289 1 96.56 67 ARG B CA 1
ATOM 2660 C C . ARG B 1 67 ? -12.141 -13.164 -13.648 1 96.56 67 ARG B C 1
ATOM 2662 O O . ARG B 1 67 ? -12.68 -12.133 -13.242 1 96.56 67 ARG B O 1
ATOM 2669 N N . THR B 1 68 ? -10.859 -13.406 -13.531 1 97.62 68 THR B N 1
ATOM 2670 C CA . THR B 1 68 ? -9.977 -12.438 -12.898 1 97.62 68 THR B CA 1
ATOM 2671 C C . THR B 1 68 ? -10.094 -11.078 -13.578 1 97.62 68 THR B C 1
ATOM 2673 O O . THR B 1 68 ? -10.32 -10.062 -12.914 1 97.62 68 THR B O 1
ATOM 2676 N N . ILE B 1 69 ? -10.023 -11.016 -14.875 1 96.69 69 ILE B N 1
ATOM 2677 C CA . ILE B 1 69 ? -9.945 -9.742 -15.57 1 96.69 69 ILE B CA 1
ATOM 2678 C C . ILE B 1 69 ? -11.352 -9.141 -15.703 1 96.69 69 ILE B C 1
ATOM 2680 O O . ILE B 1 69 ? -11.5 -7.938 -15.898 1 96.69 69 ILE B O 1
ATOM 2684 N N . LYS B 1 70 ? -12.375 -9.977 -15.508 1 96.38 70 LYS B N 1
ATOM 2685 C CA . LYS B 1 70 ? -13.742 -9.492 -15.68 1 96.38 70 LYS B CA 1
ATOM 2686 C C . LYS B 1 70 ? -14.336 -9.055 -14.344 1 96.38 70 LYS B C 1
ATOM 2688 O O . LYS B 1 70 ? -15.203 -8.172 -14.305 1 96.38 70 LYS B O 1
ATOM 2693 N N . GLN B 1 71 ? -13.773 -9.688 -13.273 1 96.94 71 GLN B N 1
ATOM 2694 C CA . GLN B 1 71 ? -14.477 -9.484 -12.008 1 96.94 71 GLN B CA 1
ATOM 2695 C C . GLN B 1 71 ? -13.5 -9.258 -10.859 1 96.94 71 GLN B C 1
ATOM 2697 O O . GLN B 1 71 ? -13.555 -8.242 -10.18 1 96.94 71 GLN B O 1
ATOM 2702 N N . ASP B 1 72 ? -12.586 -10.117 -10.633 1 97.38 72 ASP B N 1
ATOM 2703 C CA . ASP B 1 72 ? -11.789 -10.117 -9.398 1 97.38 72 ASP B CA 1
ATOM 2704 C C . ASP B 1 72 ? -10.828 -8.938 -9.367 1 97.38 72 ASP B C 1
ATOM 2706 O O . ASP B 1 72 ? -10.664 -8.297 -8.32 1 97.38 72 ASP B O 1
ATOM 2710 N N . ILE B 1 73 ? -10.133 -8.68 -10.461 1 97.56 73 ILE B N 1
ATOM 2711 C CA . ILE B 1 73 ? -9.219 -7.555 -10.609 1 97.56 73 ILE B CA 1
ATOM 2712 C C . ILE B 1 73 ? -9.422 -6.906 -11.977 1 97.56 73 ILE B C 1
ATOM 2714 O O . ILE B 1 73 ? -8.555 -6.988 -12.844 1 97.56 73 ILE B O 1
ATOM 2718 N N . PRO B 1 74 ? -10.422 -6.148 -12.148 1 96 74 PRO B N 1
ATOM 2719 C CA . PRO B 1 74 ? -10.797 -5.648 -13.477 1 96 74 PRO B CA 1
ATOM 2720 C C . PRO B 1 74 ? -9.844 -4.578 -13.992 1 96 74 PRO B C 1
ATOM 2722 O O . PRO B 1 74 ? -9.852 -4.27 -15.188 1 96 74 PRO B O 1
ATOM 2725 N N . ASP B 1 75 ? -8.992 -4.047 -13.195 1 94.94 75 ASP B N 1
ATOM 2726 C CA . ASP B 1 75 ? -8.18 -2.902 -13.602 1 94.94 75 ASP B CA 1
ATOM 2727 C C . ASP B 1 75 ? -6.824 -3.354 -14.133 1 94.94 75 ASP B C 1
ATOM 2729 O O . ASP B 1 75 ? -5.938 -2.529 -14.375 1 94.94 75 ASP B O 1
ATOM 2733 N N . LEU B 1 76 ? -6.629 -4.605 -14.406 1 97.19 76 LEU B N 1
ATOM 2734 C CA . LEU B 1 76 ? -5.312 -5.125 -14.758 1 97.19 76 LEU B CA 1
ATOM 2735 C C . LEU B 1 76 ? -4.836 -4.535 -16.078 1 97.19 76 LEU B C 1
ATOM 2737 O O . LEU B 1 76 ? -3.648 -4.246 -16.25 1 97.19 76 LEU B O 1
ATOM 2741 N N . ALA B 1 77 ? -5.703 -4.41 -17.062 1 96.12 77 ALA B N 1
ATOM 2742 C CA . ALA B 1 77 ? -5.285 -3.854 -18.344 1 96.12 77 ALA B CA 1
ATOM 2743 C C . ALA B 1 77 ? -4.773 -2.426 -18.188 1 96.12 77 ALA B C 1
ATOM 2745 O O . ALA B 1 77 ? -3.729 -2.068 -18.734 1 96.12 77 ALA B O 1
ATOM 2746 N N . ALA B 1 78 ? -5.492 -1.636 -17.438 1 94.88 78 ALA B N 1
ATOM 2747 C CA . ALA B 1 78 ? -5.059 -0.265 -17.172 1 94.88 78 ALA B CA 1
ATOM 2748 C C . ALA B 1 78 ? -3.729 -0.24 -16.422 1 94.88 78 ALA B C 1
ATOM 2750 O O . ALA B 1 78 ? -2.875 0.607 -16.703 1 94.88 78 ALA B O 1
ATOM 2751 N N . GLU B 1 79 ? -3.607 -1.14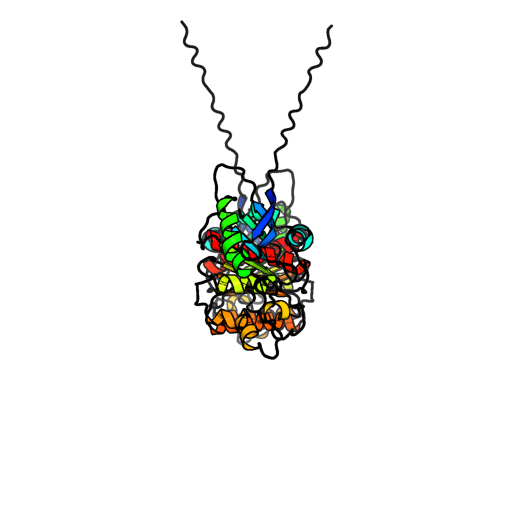3 -15.508 1 96.75 79 GLU B N 1
ATOM 2752 C CA . GLU B 1 79 ? -2.377 -1.207 -14.727 1 96.75 79 GLU B CA 1
ATOM 2753 C C . GLU B 1 79 ? -1.198 -1.659 -15.586 1 96.75 79 GLU B C 1
ATOM 2755 O O . GLU B 1 79 ? -0.065 -1.225 -15.375 1 96.75 79 GLU B O 1
ATOM 2760 N N . ALA B 1 80 ? -1.443 -2.516 -16.578 1 97.06 80 ALA B N 1
ATOM 2761 C CA . ALA B 1 80 ? -0.396 -2.916 -17.516 1 97.06 80 ALA B CA 1
ATOM 2762 C C . ALA B 1 80 ? 0.176 -1.706 -18.234 1 97.06 80 ALA B C 1
ATOM 2764 O O . ALA B 1 80 ? 1.395 -1.578 -18.391 1 97.06 80 ALA B O 1
ATOM 2765 N N . ASP B 1 81 ? -0.659 -0.842 -18.625 1 94.25 81 ASP B N 1
ATOM 2766 C CA . ASP B 1 81 ? -0.236 0.374 -19.312 1 94.25 81 ASP B CA 1
ATOM 2767 C C . ASP B 1 81 ? 0.477 1.326 -18.359 1 94.25 81 ASP B C 1
ATOM 2769 O O . ASP B 1 81 ? 1.521 1.888 -18.688 1 94.25 81 ASP B O 1
ATOM 2773 N N . ALA B 1 82 ? -0.076 1.423 -17.234 1 92.94 82 ALA B N 1
ATOM 2774 C CA . ALA B 1 82 ? 0.449 2.393 -16.281 1 92.94 82 ALA B CA 1
ATOM 2775 C C . ALA B 1 82 ? 1.854 2.008 -15.82 1 92.94 82 ALA B C 1
ATOM 2777 O O . ALA B 1 82 ? 2.732 2.865 -15.711 1 92.94 82 ALA B O 1
ATOM 2778 N N . TYR B 1 83 ? 2.049 0.752 -15.586 1 95.88 83 TYR B N 1
ATOM 2779 C CA . TYR B 1 83 ? 3.311 0.315 -15 1 95.88 83 TYR B CA 1
ATOM 2780 C C . TYR B 1 83 ? 4.238 -0.255 -16.062 1 95.88 83 TYR B C 1
ATOM 2782 O O . TYR B 1 83 ? 5.391 -0.591 -15.781 1 95.88 83 TYR B O 1
ATOM 2790 N N . GLN B 1 84 ? 3.752 -0.377 -17.281 1 94.81 84 GLN B N 1
ATOM 2791 C CA . GLN B 1 84 ? 4.535 -0.957 -18.375 1 94.81 84 GLN B CA 1
ATOM 2792 C C . GLN B 1 84 ? 5.047 -2.346 -18 1 94.81 84 GLN B C 1
ATOM 2794 O O . GLN B 1 84 ? 6.254 -2.596 -18.031 1 94.81 84 GLN B O 1
ATOM 2799 N N . MET B 1 85 ? 4.035 -3.18 -17.719 1 97.44 85 MET B N 1
ATOM 2800 C CA . MET B 1 85 ? 4.258 -4.574 -17.344 1 97.44 85 MET B CA 1
ATOM 2801 C C . MET B 1 85 ? 3.359 -5.504 -18.156 1 97.44 85 MET B C 1
ATOM 2803 O O . MET B 1 85 ? 2.266 -5.113 -18.562 1 97.44 85 MET B O 1
ATOM 2807 N N . ILE B 1 86 ? 3.834 -6.723 -18.328 1 98.19 86 ILE B N 1
ATOM 2808 C CA . ILE B 1 86 ? 2.984 -7.785 -18.859 1 98.19 86 ILE B CA 1
ATOM 2809 C C . ILE B 1 86 ? 2.395 -8.594 -17.703 1 98.19 86 ILE B C 1
ATOM 2811 O O . ILE B 1 86 ? 3.105 -8.961 -16.766 1 98.19 86 ILE B O 1
ATOM 2815 N N . PHE B 1 87 ? 1.087 -8.773 -17.75 1 98.81 87 PHE B N 1
ATOM 2816 C CA . PHE B 1 87 ? 0.447 -9.68 -16.812 1 98.81 87 PHE B CA 1
ATOM 2817 C C . PHE B 1 87 ? 0.107 -11.008 -17.484 1 98.81 87 PHE B C 1
ATOM 2819 O O . PHE B 1 87 ? -0.381 -11.031 -18.609 1 98.81 87 PHE B O 1
ATOM 2826 N N . VAL B 1 88 ? 0.444 -12.102 -16.781 1 98.88 88 VAL B N 1
ATOM 2827 C CA . VAL B 1 88 ? 0.157 -13.453 -17.266 1 98.88 88 VAL B CA 1
ATOM 2828 C C . VAL B 1 88 ? -0.737 -14.18 -16.266 1 98.88 88 VAL B C 1
ATOM 2830 O O . VAL B 1 88 ? -0.374 -14.344 -15.094 1 98.88 88 VAL B O 1
ATOM 2833 N N . LEU B 1 89 ? -1.904 -14.609 -16.719 1 98.56 89 LEU B N 1
ATOM 2834 C CA . LEU B 1 89 ? -2.871 -15.344 -15.914 1 98.56 89 LEU B CA 1
ATOM 2835 C C . LEU B 1 89 ? -3.133 -16.734 -16.484 1 98.56 89 LEU B C 1
ATOM 2837 O O . LEU B 1 89 ? -3.463 -16.859 -17.672 1 98.56 89 LEU B O 1
ATOM 2841 N N . ALA B 1 90 ? -2.959 -17.719 -15.695 1 97.06 90 ALA B N 1
ATOM 2842 C CA . ALA B 1 90 ? -3.301 -19.078 -16.109 1 97.06 90 ALA B CA 1
ATOM 2843 C C . ALA B 1 90 ? -4.504 -19.609 -15.328 1 97.06 90 ALA B C 1
ATOM 2845 O O . ALA B 1 90 ? -4.664 -19.297 -14.141 1 97.06 90 ALA B O 1
ATOM 2846 N N . ASP B 1 91 ? -5.246 -20.328 -15.984 1 95.69 91 ASP B N 1
ATOM 2847 C CA . ASP B 1 91 ? -6.25 -21.078 -15.242 1 95.69 91 ASP B CA 1
ATOM 2848 C C . ASP B 1 91 ? -5.598 -22.109 -14.32 1 95.69 91 ASP B C 1
ATOM 2850 O O . ASP B 1 91 ? -4.84 -22.969 -14.781 1 95.69 91 ASP B O 1
ATOM 2854 N N . GLY B 1 92 ? -5.906 -22.016 -13.062 1 91.75 92 GLY B N 1
ATOM 2855 C CA . GLY B 1 92 ? -5.328 -22.891 -12.047 1 91.75 92 GLY B CA 1
ATOM 2856 C C . GLY B 1 92 ? -6.152 -24.125 -11.789 1 91.75 92 GLY B C 1
ATOM 2857 O O . GLY B 1 92 ? -6.051 -24.734 -10.719 1 91.75 92 GLY B O 1
ATOM 2858 N N . GLY B 1 93 ? -7.043 -24.547 -12.75 1 87.69 93 GLY B N 1
ATOM 2859 C CA . GLY B 1 93 ? -7.801 -25.781 -12.664 1 87.69 93 GLY B CA 1
ATOM 2860 C C . GLY B 1 93 ? -8.781 -25.797 -11.508 1 87.69 93 GLY B C 1
ATOM 2861 O O . GLY B 1 93 ? -8.961 -26.844 -10.867 1 87.69 93 GLY B O 1
ATOM 2862 N N . PHE B 1 94 ? -9.445 -24.734 -11.141 1 86 94 PHE B N 1
ATOM 2863 C CA . PHE B 1 94 ? -10.484 -24.594 -10.125 1 86 94 PHE B CA 1
ATOM 2864 C C . PHE B 1 94 ? -9.898 -24.766 -8.727 1 86 94 PHE B C 1
ATOM 2866 O O . PHE B 1 94 ? -10.109 -23.922 -7.852 1 86 94 PHE B O 1
ATOM 2873 N N . ASP B 1 95 ? -9.117 -25.859 -8.484 1 93.12 95 ASP B N 1
ATOM 2874 C CA . ASP B 1 95 ? -8.594 -26.188 -7.156 1 93.12 95 ASP B CA 1
ATOM 2875 C C . ASP B 1 95 ? -7.238 -26.875 -7.258 1 93.12 95 ASP B C 1
ATOM 2877 O O . ASP B 1 95 ? -6.98 -27.844 -6.551 1 93.12 95 ASP B O 1
ATOM 2881 N N . SER B 1 96 ? -6.352 -26.375 -8.109 1 93.12 96 SER B N 1
ATOM 2882 C CA . SER B 1 96 ? -5.066 -27.031 -8.32 1 93.12 96 SER B CA 1
ATOM 2883 C C . SER B 1 96 ? -4.109 -26.75 -7.168 1 93.12 96 SER B C 1
ATOM 2885 O O . SER B 1 96 ? -3.133 -27.469 -6.973 1 93.12 96 SER B O 1
ATOM 2887 N N . TRP B 1 97 ? -4.355 -25.578 -6.496 1 96.62 97 TRP B N 1
ATOM 2888 C CA . TRP B 1 97 ? -3.492 -25.078 -5.426 1 96.62 97 TRP B CA 1
ATOM 2889 C C . TRP B 1 97 ? -2.068 -24.875 -5.93 1 96.62 97 TRP B C 1
ATOM 2891 O O . TRP B 1 97 ? -1.154 -24.625 -5.141 1 96.62 97 TRP B O 1
ATOM 2901 N N . TYR B 1 98 ? -1.901 -25.062 -7.285 1 98.06 98 TYR B N 1
ATOM 2902 C CA . TYR B 1 98 ? -0.683 -24.734 -8.023 1 98.06 98 TYR B CA 1
ATOM 2903 C C . TYR B 1 98 ? 0.461 -25.656 -7.602 1 98.06 98 TYR B C 1
ATOM 2905 O O . TYR B 1 98 ? 1.606 -25.219 -7.484 1 98.06 98 TYR B O 1
ATOM 2913 N N . PHE B 1 99 ? 0.139 -26.969 -7.324 1 97.38 99 PHE B N 1
ATOM 2914 C CA . PHE B 1 99 ? 1.104 -28 -6.926 1 97.38 99 PHE B CA 1
ATOM 2915 C C . PHE B 1 99 ? 1.492 -28.859 -8.117 1 97.38 99 PHE B C 1
ATOM 2917 O O . PHE B 1 99 ? 0.765 -28.922 -9.109 1 97.38 99 PHE B O 1
ATOM 2924 N N . ASP B 1 100 ? 2.627 -29.484 -8 1 98.19 100 ASP B N 1
ATOM 2925 C CA . ASP B 1 100 ? 2.828 -30.812 -8.555 1 98.19 100 ASP B CA 1
ATOM 2926 C C . ASP B 1 100 ? 2.438 -31.891 -7.547 1 98.19 100 ASP B C 1
ATOM 2928 O O . ASP B 1 100 ? 3.121 -32.094 -6.539 1 98.19 100 ASP B O 1
ATOM 2932 N N . SER B 1 101 ? 1.358 -32.625 -7.883 1 97.75 101 SER B N 1
ATOM 2933 C CA . SER B 1 101 ? 0.791 -33.594 -6.941 1 97.75 101 SER B CA 1
ATOM 2934 C C . SER B 1 101 ? 1.687 -34.812 -6.789 1 97.75 101 SER B C 1
ATOM 2936 O O . SER B 1 101 ? 2.117 -35.375 -7.785 1 97.75 101 SER B O 1
ATOM 2938 N N . PRO B 1 102 ? 1.9 -35.219 -5.551 1 97.12 102 PRO B N 1
ATOM 2939 C CA . PRO B 1 102 ? 2.625 -36.469 -5.344 1 97.12 102 PRO B CA 1
ATOM 2940 C C . PRO B 1 102 ? 1.738 -37.688 -5.531 1 97.12 102 PRO B C 1
ATOM 2942 O O . PRO B 1 102 ? 2.246 -38.812 -5.645 1 97.12 102 PRO B O 1
ATOM 2945 N N . VAL B 1 103 ? 0.388 -37.5 -5.586 1 96.12 103 VAL B N 1
ATOM 2946 C CA . VAL B 1 103 ? -0.487 -38.688 -5.586 1 96.12 103 VAL B CA 1
ATOM 2947 C C . VAL B 1 103 ? -1.287 -38.719 -6.883 1 96.12 103 VAL B C 1
ATOM 2949 O O . VAL B 1 103 ? -1.981 -39.719 -7.16 1 96.12 103 VAL B O 1
ATOM 2952 N N . ASN B 1 104 ? -1.223 -37.688 -7.621 1 95.69 104 ASN B N 1
ATOM 2953 C CA . ASN B 1 104 ? -1.93 -37.594 -8.898 1 95.69 104 ASN B CA 1
ATOM 2954 C C . ASN B 1 104 ? -1.042 -37 -9.992 1 95.69 104 ASN B C 1
ATOM 2956 O O . ASN B 1 104 ? -0.826 -35.781 -10.031 1 95.69 104 ASN B O 1
ATOM 2960 N N . ALA B 1 105 ? -0.565 -37.781 -10.906 1 94.88 105 ALA B N 1
ATOM 2961 C CA . ALA B 1 105 ? 0.41 -37.406 -11.922 1 94.88 105 ALA B CA 1
ATOM 2962 C C . ALA B 1 105 ? -0.2 -36.438 -12.93 1 94.88 105 ALA B C 1
ATOM 2964 O O . ALA B 1 105 ? 0.521 -35.781 -13.695 1 94.88 105 ALA B O 1
ATOM 2965 N N . GLN B 1 106 ? -1.474 -36.25 -12.898 1 94.56 106 GLN B N 1
ATOM 2966 C CA . GLN B 1 106 ? -2.154 -35.375 -13.852 1 94.56 106 GLN B CA 1
ATOM 2967 C C . GLN B 1 106 ? -2.215 -33.938 -13.352 1 94.56 106 GLN B C 1
ATOM 2969 O O . GLN B 1 106 ? -2.678 -33.062 -14.062 1 94.56 106 GLN B O 1
ATOM 2974 N N . ILE B 1 107 ? -1.796 -33.719 -12.164 1 96.94 107 ILE B N 1
ATOM 2975 C CA . ILE B 1 107 ? -1.777 -32.375 -11.594 1 96.94 107 ILE B CA 1
ATOM 2976 C C . ILE B 1 107 ? -0.337 -31.891 -11.492 1 96.94 107 ILE B C 1
ATOM 2978 O O . ILE B 1 107 ? 0.424 -32.344 -10.633 1 96.94 107 ILE B O 1
ATOM 2982 N N . ARG B 1 108 ? 0.06 -31 -12.398 1 98 108 ARG B N 1
ATOM 2983 C CA . ARG B 1 108 ? 1.428 -30.5 -12.5 1 98 108 ARG B CA 1
ATOM 2984 C C . ARG B 1 108 ? 1.444 -28.984 -12.688 1 98 108 ARG B C 1
ATOM 2986 O O . ARG B 1 108 ? 2.115 -28.469 -13.586 1 98 108 ARG B O 1
ATOM 2993 N N . TYR B 1 109 ? 0.736 -28.281 -11.828 1 98.31 109 TYR B N 1
ATOM 2994 C CA . TYR B 1 109 ? 0.557 -26.844 -12.055 1 98.31 109 TYR B CA 1
ATOM 2995 C C . TYR B 1 109 ? 1.794 -26.062 -11.625 1 98.31 109 TYR B C 1
ATOM 2997 O O . TYR B 1 109 ? 2.074 -24.984 -12.156 1 98.31 109 TYR B O 1
ATOM 3005 N N . GLU B 1 110 ? 2.541 -26.578 -10.633 1 98.62 110 GLU B N 1
ATOM 3006 C CA . GLU B 1 110 ? 3.818 -25.938 -10.32 1 98.62 110 GLU B CA 1
ATOM 3007 C C . GLU B 1 110 ? 4.742 -25.938 -11.539 1 98.62 110 GLU B C 1
ATOM 3009 O O . GLU B 1 110 ? 5.266 -24.891 -11.922 1 98.62 110 GLU B O 1
ATOM 3014 N N . SER B 1 111 ? 4.891 -27.109 -12.172 1 98.56 111 SER B N 1
ATOM 3015 C CA . SER B 1 111 ? 5.738 -27.234 -13.352 1 98.56 111 SER B CA 1
ATOM 3016 C C . SER B 1 111 ? 5.176 -26.422 -14.516 1 98.56 111 SER B C 1
ATOM 3018 O O . SER B 1 111 ? 5.93 -25.812 -15.273 1 98.56 111 SER B O 1
ATOM 3020 N N . PHE B 1 112 ? 3.869 -26.453 -14.633 1 98.56 112 PHE B N 1
ATOM 3021 C CA . PHE B 1 112 ? 3.256 -25.719 -15.727 1 98.56 112 PHE B CA 1
ATOM 3022 C C . PHE B 1 112 ? 3.559 -24.219 -15.617 1 98.56 112 PHE B C 1
ATOM 3024 O O . PHE B 1 112 ? 4.008 -23.609 -16.578 1 98.56 112 PHE B O 1
ATOM 3031 N N . ILE B 1 113 ? 3.398 -23.625 -14.453 1 98.62 113 ILE B N 1
ATOM 3032 C CA . ILE B 1 113 ? 3.533 -22.188 -14.273 1 98.62 113 ILE B CA 1
ATOM 3033 C C . ILE B 1 113 ? 5.008 -21.797 -14.289 1 98.62 113 ILE B C 1
ATOM 3035 O O . ILE B 1 113 ? 5.395 -20.828 -14.938 1 98.62 113 ILE B O 1
ATOM 3039 N N . THR B 1 114 ? 5.871 -22.594 -13.641 1 98.69 114 THR B N 1
ATOM 3040 C CA . THR B 1 114 ? 7.238 -22.156 -13.391 1 98.69 114 THR B CA 1
ATOM 3041 C C . THR B 1 114 ? 8.156 -22.562 -14.547 1 98.69 114 THR B C 1
ATOM 3043 O O . THR B 1 114 ? 9.281 -22.062 -14.656 1 98.69 114 THR B O 1
ATOM 3046 N N . LYS B 1 115 ? 7.699 -23.422 -15.43 1 98.56 115 LYS B N 1
ATOM 3047 C CA . LYS B 1 115 ? 8.531 -23.844 -16.547 1 98.56 115 LYS B CA 1
ATOM 3048 C C . LYS B 1 115 ? 7.836 -23.594 -17.891 1 98.56 115 LYS B C 1
ATOM 3050 O O . LYS B 1 115 ? 8.234 -22.703 -18.641 1 98.56 115 LYS B O 1
ATOM 3055 N N . GLU B 1 116 ? 6.719 -24.234 -18.094 1 98.69 116 GLU B N 1
ATOM 3056 C CA . GLU B 1 116 ? 6.086 -24.219 -19.406 1 98.69 116 GLU B CA 1
ATOM 3057 C C . GLU B 1 116 ? 5.52 -22.828 -19.734 1 98.69 116 GLU B C 1
ATOM 3059 O O . GLU B 1 116 ? 5.742 -22.312 -20.828 1 98.69 116 GLU B O 1
ATOM 3064 N N . LEU B 1 117 ? 4.855 -22.297 -18.797 1 98.75 117 LEU B N 1
ATOM 3065 C CA . LEU B 1 117 ? 4.215 -21 -19.031 1 98.75 117 LEU B CA 1
ATOM 3066 C C . LEU B 1 117 ? 5.25 -19.891 -19.156 1 98.75 117 LEU B C 1
ATOM 3068 O O . LEU B 1 117 ? 5.121 -19 -19.984 1 98.75 117 LEU B O 1
ATOM 3072 N N . ILE B 1 118 ? 6.258 -19.891 -18.297 1 98.81 118 ILE B N 1
ATOM 3073 C CA . ILE B 1 118 ? 7.324 -18.891 -18.375 1 98.81 118 ILE B CA 1
ATOM 3074 C C . ILE B 1 118 ? 8.023 -18.984 -19.734 1 98.81 118 ILE B C 1
ATOM 3076 O O . ILE B 1 118 ? 8.258 -17.969 -20.391 1 98.81 118 ILE B O 1
ATOM 3080 N N . SER B 1 119 ? 8.344 -20.203 -20.156 1 98.56 119 SER B N 1
ATOM 3081 C CA . SER B 1 119 ? 8.984 -20.422 -21.453 1 98.56 119 SER B CA 1
ATOM 3082 C C . SER B 1 119 ? 8.109 -19.891 -22.594 1 98.56 119 SER B C 1
ATOM 3084 O O . SER B 1 119 ? 8.594 -19.203 -23.484 1 98.56 119 SER B O 1
ATOM 3086 N N . TYR B 1 120 ? 6.84 -20.219 -22.547 1 98.5 120 TYR B N 1
ATOM 3087 C CA . TYR B 1 120 ? 5.898 -19.734 -23.547 1 98.5 120 TYR B CA 1
ATOM 3088 C C . TYR B 1 120 ? 5.863 -18.219 -23.594 1 98.5 120 TYR B C 1
ATOM 3090 O O . TYR B 1 120 ? 5.891 -17.609 -24.656 1 98.5 120 TYR B O 1
ATOM 3098 N N . THR B 1 121 ? 5.773 -17.609 -22.438 1 98.62 121 THR B N 1
ATOM 3099 C CA . THR B 1 121 ? 5.699 -16.156 -22.312 1 98.62 121 THR B CA 1
ATOM 3100 C C . THR B 1 121 ? 6.941 -15.492 -22.922 1 98.62 121 THR B C 1
ATOM 3102 O O . THR B 1 121 ? 6.828 -14.578 -23.734 1 98.62 121 THR B O 1
ATOM 3105 N N . ASP B 1 122 ? 8.141 -15.992 -22.531 1 98.19 122 ASP B N 1
ATOM 3106 C CA . ASP B 1 122 ? 9.398 -15.398 -22.969 1 98.19 122 ASP B CA 1
ATOM 3107 C C . ASP B 1 122 ? 9.594 -15.562 -24.469 1 98.19 122 ASP B C 1
ATOM 3109 O O . ASP B 1 122 ? 10.258 -14.742 -25.109 1 98.19 122 ASP B O 1
ATOM 3113 N N . LYS B 1 123 ? 9 -16.547 -25.047 1 97.62 123 LYS B N 1
ATOM 3114 C CA . LYS B 1 123 ? 9.141 -16.812 -26.469 1 97.62 123 LYS B CA 1
ATOM 3115 C C . LYS B 1 123 ? 8.148 -15.992 -27.297 1 97.62 123 LYS B C 1
ATOM 3117 O O . LYS B 1 123 ? 8.445 -15.594 -28.422 1 97.62 123 LYS B O 1
ATOM 3122 N N . ASN B 1 124 ? 7 -15.688 -26.75 1 97.19 124 ASN B N 1
ATOM 3123 C CA . ASN B 1 124 ? 5.91 -15.203 -27.594 1 97.19 124 ASN B CA 1
ATOM 3124 C C . ASN B 1 124 ? 5.551 -13.758 -27.25 1 97.19 124 ASN B C 1
ATOM 3126 O O . ASN B 1 124 ? 4.812 -13.117 -28 1 97.19 124 ASN B O 1
ATOM 3130 N N . TYR B 1 125 ? 5.957 -13.266 -26.156 1 96.5 125 TYR B N 1
ATOM 3131 C CA . TYR B 1 125 ? 5.66 -11.898 -25.75 1 96.5 125 TYR B CA 1
ATOM 3132 C C . TYR B 1 125 ? 6.945 -11.125 -25.453 1 96.5 125 TYR B C 1
ATOM 3134 O O . TYR B 1 125 ? 7.996 -11.727 -25.219 1 96.5 125 TYR B O 1
ATOM 3142 N N . PRO B 1 126 ? 6.938 -9.805 -25.5 1 96.06 126 PRO B N 1
ATOM 3143 C CA . PRO B 1 126 ? 8.141 -8.992 -25.266 1 96.06 126 PRO B CA 1
ATOM 3144 C C . PRO B 1 126 ? 8.5 -8.883 -23.797 1 96.06 126 PRO B C 1
ATOM 3146 O O . PRO B 1 126 ? 8.562 -7.773 -23.25 1 96.06 126 PRO B O 1
ATOM 3149 N N . SER B 1 127 ? 8.797 -10.016 -23.203 1 97.44 127 SER B N 1
ATOM 3150 C CA . SER B 1 127 ? 9.148 -10.086 -21.797 1 97.44 127 SER B CA 1
ATOM 3151 C C . SER B 1 127 ? 10.656 -9.945 -21.594 1 97.44 127 SER B C 1
ATOM 3153 O O . SER B 1 127 ? 11.445 -10.297 -22.469 1 97.44 127 SER B O 1
ATOM 3155 N N . ILE B 1 128 ? 11.055 -9.336 -20.531 1 97.94 128 ILE B N 1
ATOM 3156 C CA . ILE B 1 128 ? 12.438 -9.391 -20.047 1 97.94 128 ILE B CA 1
ATOM 3157 C C . ILE B 1 128 ? 12.656 -10.672 -19.25 1 97.94 128 ILE B C 1
ATOM 3159 O O . ILE B 1 128 ? 12.141 -10.82 -18.141 1 97.94 128 ILE B O 1
ATOM 3163 N N . PRO B 1 129 ? 13.414 -11.609 -19.828 1 97.75 129 PRO B N 1
ATOM 3164 C CA . PRO B 1 129 ? 13.461 -12.953 -19.266 1 97.75 129 PRO B CA 1
ATOM 3165 C C . PRO B 1 129 ? 14.516 -13.086 -18.156 1 97.75 129 PRO B C 1
ATOM 3167 O O . PRO B 1 129 ? 15.375 -13.969 -18.234 1 97.75 129 PRO B O 1
ATOM 3170 N N . VAL B 1 130 ? 14.453 -12.273 -17.062 1 98.19 130 VAL B N 1
ATOM 3171 C CA . VAL B 1 130 ? 15.375 -12.375 -15.93 1 98.19 130 VAL B CA 1
ATOM 3172 C C . VAL B 1 130 ? 14.586 -12.305 -14.617 1 98.19 130 VAL B C 1
ATOM 3174 O O . VAL B 1 130 ? 13.523 -11.688 -14.562 1 98.19 130 VAL B O 1
ATOM 3177 N N . ARG B 1 131 ? 15.125 -12.859 -13.633 1 98 131 ARG B N 1
ATOM 3178 C CA . ARG B 1 131 ? 14.508 -12.969 -12.312 1 98 131 ARG B CA 1
ATOM 3179 C C . ARG B 1 131 ? 14.133 -11.594 -11.773 1 98 131 ARG B C 1
ATOM 3181 O O . ARG B 1 131 ? 13.078 -11.43 -11.156 1 98 131 ARG B O 1
ATOM 3188 N N . GLU B 1 132 ? 14.977 -10.609 -11.984 1 98.38 132 GLU B N 1
ATOM 3189 C CA . GLU B 1 132 ? 14.812 -9.266 -11.422 1 98.38 132 GLU B CA 1
ATOM 3190 C C . GLU B 1 132 ? 13.633 -8.547 -12.062 1 98.38 132 GLU B C 1
ATOM 3192 O O . GLU B 1 132 ? 13.195 -7.504 -11.57 1 98.38 132 GLU B O 1
ATOM 3197 N N . LYS B 1 133 ? 13.133 -9.148 -13.125 1 98.75 133 LYS B N 1
ATOM 3198 C CA . LYS B 1 133 ? 12.016 -8.539 -13.836 1 98.75 133 LYS B CA 1
ATOM 3199 C C . LYS B 1 133 ? 10.844 -9.508 -13.945 1 98.75 133 LYS B C 1
ATOM 3201 O O . LYS B 1 133 ? 10.016 -9.398 -14.852 1 98.75 133 LYS B O 1
ATOM 3206 N N . ARG B 1 134 ? 10.75 -10.477 -13.016 1 98.94 134 ARG B N 1
ATOM 3207 C CA . ARG B 1 134 ? 9.656 -11.445 -12.938 1 98.94 134 ARG B CA 1
ATOM 3208 C C . ARG B 1 134 ? 9.094 -11.523 -11.516 1 98.94 134 ARG B C 1
ATOM 3210 O O . ARG B 1 134 ? 9.852 -11.656 -10.555 1 98.94 134 ARG B O 1
ATOM 3217 N N . ALA B 1 135 ? 7.84 -11.344 -11.406 1 98.94 135 ALA B N 1
ATOM 3218 C CA . ALA B 1 135 ? 7.168 -11.438 -10.109 1 98.94 135 ALA B CA 1
ATOM 3219 C C . ALA B 1 135 ? 5.895 -12.273 -10.211 1 98.94 135 ALA B C 1
ATOM 3221 O O . ALA B 1 135 ? 5.461 -12.625 -11.312 1 98.94 135 ALA B O 1
ATOM 3222 N N . VAL B 1 136 ? 5.387 -12.664 -9.094 1 98.94 136 VAL B N 1
ATOM 3223 C CA . VAL B 1 136 ? 4.145 -13.43 -9.023 1 98.94 136 VAL B CA 1
ATOM 3224 C C . VAL B 1 136 ? 3.342 -12.992 -7.801 1 98.94 136 VAL B C 1
ATOM 3226 O O . VAL B 1 136 ? 3.912 -12.734 -6.738 1 98.94 136 VAL B O 1
ATOM 3229 N N . TYR B 1 137 ? 2.053 -12.773 -7.941 1 98.88 137 TYR B N 1
ATOM 3230 C CA . TYR B 1 137 ? 1.171 -12.555 -6.801 1 98.88 137 TYR B CA 1
ATOM 3231 C C . TYR B 1 137 ? -0.193 -13.195 -7.039 1 98.88 137 TYR B C 1
ATOM 3233 O O . TYR B 1 137 ? -0.462 -13.711 -8.125 1 98.88 137 TYR B O 1
ATOM 3241 N N . GLY B 1 138 ? -0.995 -13.289 -6.062 1 98.81 138 GLY B N 1
ATOM 3242 C CA . GLY B 1 138 ? -2.33 -13.859 -6.137 1 98.81 138 GLY B CA 1
ATOM 3243 C C . GLY B 1 138 ? -3.105 -13.734 -4.836 1 98.81 138 GLY B C 1
ATOM 3244 O O . GLY B 1 138 ? -2.672 -13.039 -3.914 1 98.81 138 GLY B O 1
ATOM 3245 N N . TRP B 1 139 ? -4.289 -14.344 -4.793 1 98.81 139 TRP B N 1
ATOM 3246 C CA . TRP B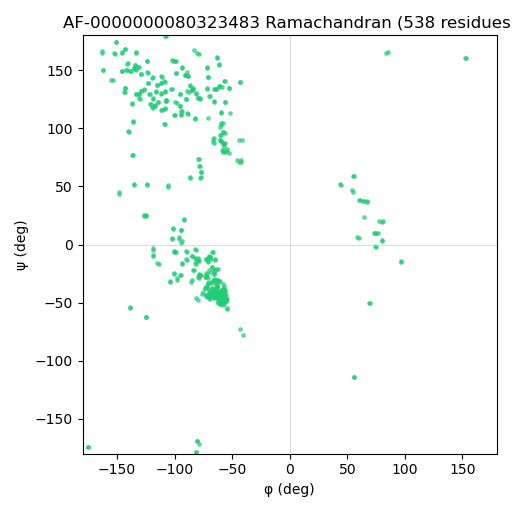 1 139 ? -5.125 -14.234 -3.604 1 98.81 139 TRP B CA 1
ATOM 3247 C C . TRP B 1 139 ? -5.68 -15.602 -3.199 1 98.81 139 TRP B C 1
ATOM 3249 O O . TRP B 1 139 ? -5.852 -16.484 -4.043 1 98.81 139 TRP B O 1
ATOM 3259 N N . SER B 1 140 ? -5.918 -15.766 -1.865 1 98.38 140 SER B N 1
ATOM 3260 C CA . SER B 1 140 ? -6.508 -17 -1.329 1 98.38 140 SER B CA 1
ATOM 3261 C C . SER B 1 140 ? -5.695 -18.219 -1.73 1 98.38 140 SER B C 1
ATOM 3263 O O . SER B 1 140 ? -4.5 -18.297 -1.438 1 98.38 140 SER B O 1
ATOM 3265 N N . MET B 1 141 ? -6.227 -19.125 -2.537 1 98.19 141 MET B N 1
ATOM 3266 C CA . MET B 1 141 ? -5.469 -20.219 -3.115 1 98.19 141 MET B CA 1
ATOM 3267 C C . MET B 1 141 ? -4.297 -19.703 -3.943 1 98.19 141 MET B C 1
ATOM 3269 O O . MET B 1 141 ? -3.18 -20.219 -3.832 1 98.19 141 MET B O 1
ATOM 3273 N N . GLY B 1 142 ? -4.551 -18.656 -4.68 1 98.62 142 GLY B N 1
ATOM 3274 C CA . GLY B 1 142 ? -3.52 -18.047 -5.504 1 98.62 142 GLY B CA 1
ATOM 3275 C C . GLY B 1 142 ? -2.457 -17.328 -4.699 1 98.62 142 GLY B C 1
ATOM 3276 O O . GLY B 1 142 ? -1.303 -17.234 -5.121 1 98.62 142 GLY B O 1
ATOM 3277 N N . GLY B 1 143 ? -2.875 -16.734 -3.541 1 98.88 143 GLY B N 1
ATOM 3278 C CA . GLY B 1 143 ? -1.89 -16.156 -2.646 1 98.88 143 GLY B CA 1
ATOM 3279 C C . GLY B 1 143 ? -0.915 -17.172 -2.086 1 98.88 143 GLY B C 1
ATOM 3280 O O . GLY B 1 143 ? 0.292 -16.922 -2.033 1 98.88 143 GLY B O 1
ATOM 3281 N N . HIS B 1 144 ? -1.442 -18.312 -1.656 1 98.75 144 HIS B N 1
ATOM 3282 C CA . HIS B 1 144 ? -0.577 -19.422 -1.28 1 98.75 144 HIS B CA 1
ATOM 3283 C C . HIS B 1 144 ? 0.33 -19.828 -2.438 1 98.75 144 HIS B C 1
ATOM 3285 O O . HIS B 1 144 ? 1.545 -19.953 -2.266 1 98.75 144 HIS B O 1
ATOM 3291 N N . GLY B 1 145 ? -0.268 -20.047 -3.557 1 98.75 145 GLY B N 1
ATOM 3292 C CA . GLY B 1 145 ? 0.473 -20.484 -4.73 1 98.75 145 GLY B CA 1
ATOM 3293 C C . GLY B 1 145 ? 1.604 -19.547 -5.105 1 98.75 145 GLY B C 1
ATOM 3294 O O . GLY B 1 145 ? 2.705 -19.984 -5.434 1 98.75 145 GLY B O 1
ATOM 3295 N N . ALA B 1 146 ? 1.323 -18.25 -5.074 1 98.88 146 ALA B N 1
ATOM 3296 C CA . ALA B 1 146 ? 2.322 -17.25 -5.445 1 98.88 146 ALA B CA 1
ATOM 3297 C C . ALA B 1 146 ? 3.541 -17.328 -4.531 1 98.88 146 ALA B C 1
ATOM 3299 O O . ALA B 1 146 ? 4.676 -17.422 -5.008 1 98.88 146 ALA B O 1
ATOM 3300 N N . LEU B 1 147 ? 3.303 -17.312 -3.242 1 98.88 147 LEU B N 1
ATOM 3301 C CA . LEU B 1 147 ? 4.41 -17.406 -2.299 1 98.88 147 LEU B CA 1
ATOM 3302 C C . LEU B 1 147 ? 5.105 -18.766 -2.414 1 98.88 147 LEU B C 1
ATOM 3304 O O . LEU B 1 147 ? 6.336 -18.828 -2.451 1 98.88 147 LEU B O 1
ATOM 3308 N N . PHE B 1 148 ? 4.34 -19.844 -2.51 1 98.81 148 PHE B N 1
ATOM 3309 C CA . PHE B 1 148 ? 4.859 -21.203 -2.578 1 98.81 148 PHE B CA 1
ATOM 3310 C C . PHE B 1 148 ? 5.785 -21.375 -3.777 1 98.81 148 PHE B C 1
ATOM 3312 O O . PHE B 1 148 ? 6.918 -21.844 -3.633 1 98.81 148 PHE B O 1
ATOM 3319 N N . LEU B 1 149 ? 5.328 -20.938 -4.938 1 98.75 149 LEU B N 1
ATOM 3320 C CA . LEU B 1 149 ? 6.129 -21.062 -6.152 1 98.75 149 LEU B CA 1
ATOM 3321 C C . LEU B 1 149 ? 7.367 -20.172 -6.078 1 98.75 149 LEU B C 1
ATOM 3323 O O . LEU B 1 149 ? 8.461 -20.594 -6.445 1 98.75 149 LEU B O 1
ATOM 3327 N N . ALA B 1 150 ? 7.227 -18.938 -5.605 1 98.81 150 ALA B N 1
ATOM 3328 C CA . ALA B 1 150 ? 8.352 -18.016 -5.57 1 98.81 150 ALA B CA 1
ATOM 3329 C C . ALA B 1 150 ? 9.438 -18.516 -4.617 1 98.81 150 ALA B C 1
ATOM 3331 O O . ALA B 1 150 ? 10.633 -18.391 -4.906 1 98.81 150 ALA B O 1
ATOM 3332 N N . ILE B 1 151 ? 9.031 -19.047 -3.479 1 98.56 151 ILE B N 1
ATOM 3333 C CA . ILE B 1 151 ? 9.992 -19.531 -2.486 1 98.56 151 ILE B CA 1
ATOM 3334 C C . ILE B 1 151 ? 10.742 -20.734 -3.037 1 98.56 151 ILE B C 1
ATOM 3336 O O . ILE B 1 151 ? 11.969 -20.828 -2.893 1 98.56 151 ILE B O 1
ATOM 3340 N N . ARG B 1 152 ? 10.086 -21.594 -3.693 1 98.06 152 ARG B N 1
ATOM 3341 C CA . ARG B 1 152 ? 10.68 -22.828 -4.195 1 98.06 152 ARG B CA 1
ATOM 3342 C C . ARG B 1 152 ? 11.492 -22.578 -5.461 1 98.06 152 ARG B C 1
ATOM 3344 O O . ARG B 1 152 ? 12.352 -23.375 -5.824 1 98.06 152 ARG B O 1
ATOM 3351 N N . HIS B 1 153 ? 11.109 -21.547 -6.148 1 98.31 153 HIS B N 1
ATOM 3352 C CA . HIS B 1 153 ? 11.766 -21.203 -7.402 1 98.31 153 HIS B CA 1
ATOM 3353 C C . HIS B 1 153 ? 12.305 -19.781 -7.375 1 98.31 153 HIS B C 1
ATOM 3355 O O . HIS B 1 153 ? 12.031 -18.984 -8.281 1 98.31 153 HIS B O 1
ATOM 3361 N N . LYS B 1 154 ? 13.055 -19.516 -6.312 1 97.25 154 LYS B N 1
ATOM 3362 C CA . LYS B 1 154 ? 13.57 -18.172 -6.102 1 97.25 154 LYS B CA 1
ATOM 3363 C C . LYS B 1 154 ? 14.594 -17.797 -7.176 1 97.25 154 LYS B C 1
ATOM 3365 O O . LYS B 1 154 ? 14.984 -16.641 -7.293 1 97.25 154 LYS B O 1
ATOM 3370 N N . ASP B 1 155 ? 14.992 -18.688 -8.047 1 98.06 155 ASP B N 1
ATOM 3371 C CA . ASP B 1 155 ? 15.836 -18.406 -9.203 1 98.06 155 ASP B CA 1
ATOM 3372 C C . ASP B 1 155 ? 15.023 -17.812 -10.344 1 98.06 155 ASP B C 1
ATOM 3374 O O . ASP B 1 155 ? 15.586 -17.219 -11.266 1 98.06 155 ASP B O 1
ATOM 3378 N N . LEU B 1 156 ? 13.719 -17.906 -10.234 1 98.69 156 LEU B N 1
ATOM 3379 C CA . LEU B 1 156 ? 12.859 -17.469 -11.328 1 98.69 156 LEU B CA 1
ATOM 3380 C C . LEU B 1 156 ? 12.211 -16.125 -11.008 1 98.69 156 LEU B C 1
ATOM 3382 O O . LEU B 1 156 ? 11.906 -15.352 -11.914 1 98.69 156 LEU B O 1
ATOM 3386 N N . TYR B 1 157 ? 11.938 -15.891 -9.758 1 98.75 157 TYR B N 1
ATOM 3387 C CA . TYR B 1 157 ? 11.188 -14.711 -9.359 1 98.75 157 TYR B CA 1
ATOM 3388 C C . TYR B 1 157 ? 12.016 -13.828 -8.438 1 98.75 157 TYR B C 1
ATOM 3390 O O . TYR B 1 157 ? 12.734 -14.32 -7.566 1 98.75 157 TYR B O 1
ATOM 3398 N N . GLY B 1 158 ? 11.852 -12.516 -8.586 1 98.69 158 GLY B N 1
ATOM 3399 C CA . GLY B 1 158 ? 12.508 -11.578 -7.688 1 98.69 158 GLY B CA 1
ATOM 3400 C C . GLY B 1 158 ? 11.586 -11.039 -6.613 1 98.69 158 GLY B C 1
ATOM 3401 O O . GLY B 1 158 ? 12.047 -10.586 -5.562 1 98.69 158 GLY B O 1
ATOM 3402 N N . ALA B 1 159 ? 10.289 -11.047 -6.91 1 98.81 159 ALA B N 1
ATOM 3403 C CA . ALA B 1 159 ? 9.297 -10.547 -5.969 1 98.81 159 ALA B CA 1
ATOM 3404 C C . ALA B 1 159 ? 8.031 -11.398 -5.992 1 98.81 159 ALA B C 1
ATOM 3406 O O . ALA B 1 159 ? 7.715 -12.023 -7.012 1 98.81 159 ALA B O 1
ATOM 3407 N N . ALA B 1 160 ? 7.363 -11.453 -4.852 1 98.94 160 ALA B N 1
ATOM 3408 C CA . ALA B 1 160 ? 6.117 -12.203 -4.742 1 98.94 160 ALA B CA 1
ATOM 3409 C C . ALA B 1 160 ? 5.148 -11.523 -3.783 1 98.94 160 ALA B C 1
ATOM 3411 O O . ALA B 1 160 ? 5.57 -10.859 -2.832 1 98.94 160 ALA B O 1
ATOM 3412 N N . GLY B 1 161 ? 3.895 -11.664 -4.023 1 98.88 161 GLY B N 1
ATOM 3413 C CA . GLY B 1 161 ? 2.844 -11.094 -3.195 1 98.88 161 GLY B CA 1
ATOM 3414 C C . GLY B 1 161 ? 1.717 -12.07 -2.904 1 98.88 161 GLY B C 1
ATOM 3415 O O . GLY B 1 161 ? 1.437 -12.961 -3.711 1 98.88 161 GLY B O 1
ATOM 3416 N N . SER B 1 162 ? 1.093 -11.852 -1.771 1 98.94 162 SER B N 1
ATOM 3417 C CA . SER B 1 162 ? -0.05 -12.664 -1.361 1 98.94 162 SER B CA 1
ATOM 3418 C C . SER B 1 162 ? -1.161 -11.789 -0.779 1 98.94 162 SER B C 1
ATOM 3420 O O . SER B 1 162 ? -0.935 -11.039 0.17 1 98.94 162 SER B O 1
ATOM 3422 N N . ILE B 1 163 ? -2.305 -11.883 -1.395 1 98.88 163 ILE B N 1
ATOM 3423 C CA . ILE B 1 163 ? -3.514 -11.227 -0.914 1 98.88 163 ILE B CA 1
ATOM 3424 C C . ILE B 1 163 ? -4.395 -12.234 -0.183 1 98.88 163 ILE B C 1
ATOM 3426 O O . ILE B 1 163 ? -4.969 -13.133 -0.804 1 98.88 163 ILE B O 1
ATOM 3430 N N . CYS B 1 164 ? -4.504 -12.062 1.107 1 98.75 164 CYS B N 1
ATOM 3431 C CA . CYS B 1 164 ? -5.301 -12.945 1.954 1 98.75 164 CYS B CA 1
ATOM 3432 C C . CYS B 1 164 ? -5.059 -14.414 1.595 1 98.75 164 CYS B C 1
ATOM 3434 O O . CYS B 1 164 ? -6.008 -15.164 1.36 1 98.75 164 CYS B O 1
ATOM 3436 N N . GLY B 1 165 ? -3.818 -14.781 1.556 1 98.75 165 GLY B N 1
ATOM 3437 C CA . GLY B 1 165 ? -3.453 -16.109 1.103 1 98.75 165 GLY B CA 1
ATOM 3438 C C . GLY B 1 165 ? -3.838 -17.203 2.084 1 98.75 165 GLY B C 1
ATOM 3439 O O . GLY B 1 165 ? -3.744 -17.016 3.297 1 98.75 165 GLY B O 1
ATOM 3440 N N . ALA B 1 166 ? -4.242 -18.359 1.539 1 98.44 166 ALA B N 1
ATOM 3441 C CA . ALA B 1 166 ? -4.422 -19.547 2.365 1 98.44 166 ALA B CA 1
ATOM 3442 C C . ALA B 1 166 ? -3.08 -20.203 2.678 1 98.44 166 ALA B C 1
ATOM 3444 O O . ALA B 1 166 ? -2.869 -21.375 2.367 1 98.44 166 ALA B O 1
ATOM 3445 N N . VAL B 1 167 ? -2.291 -19.531 3.441 1 98.69 167 VAL B N 1
ATOM 3446 C CA . VAL B 1 167 ? -0.859 -19.797 3.531 1 98.69 167 VAL B CA 1
ATOM 3447 C C . VAL B 1 167 ? -0.607 -20.969 4.484 1 98.69 167 VAL B C 1
ATOM 3449 O O . VAL B 1 167 ? 0.509 -21.484 4.559 1 98.69 167 VAL B O 1
ATOM 3452 N N . ASP B 1 168 ? -1.562 -21.359 5.203 1 98 168 ASP B N 1
ATOM 3453 C CA . ASP B 1 168 ? -1.635 -22.609 5.965 1 98 168 ASP B CA 1
ATOM 3454 C C . ASP B 1 168 ? -3.029 -23.234 5.879 1 98 168 ASP B C 1
ATOM 3456 O O . ASP B 1 168 ? -3.941 -22.812 6.598 1 98 168 ASP B O 1
ATOM 3460 N N . PHE B 1 169 ? -3.143 -24.156 4.988 1 96 169 PHE B N 1
ATOM 3461 C CA . PHE B 1 169 ? -4.457 -24.719 4.684 1 96 169 PHE B CA 1
ATOM 3462 C C . PHE B 1 169 ? -4.73 -25.969 5.512 1 96 169 PHE B C 1
ATOM 3464 O O . PHE B 1 169 ? -5.77 -26.609 5.352 1 96 169 PHE B O 1
ATOM 3471 N N . ARG B 1 170 ? -3.879 -26.406 6.41 1 94 170 ARG B N 1
ATOM 3472 C CA . ARG B 1 170 ? -3.992 -27.656 7.16 1 94 170 ARG B CA 1
ATOM 3473 C C . ARG B 1 170 ? -5.254 -27.672 8.016 1 94 170 ARG B C 1
ATOM 3475 O O . ARG B 1 170 ? -5.898 -28.703 8.164 1 94 170 ARG B O 1
ATOM 3482 N N . PRO B 1 171 ? -5.684 -26.438 8.523 1 89.56 171 PRO B N 1
ATOM 3483 C CA . PRO B 1 171 ? -6.926 -26.469 9.305 1 89.56 171 PRO B CA 1
ATOM 3484 C C . PRO B 1 171 ? -8.156 -26.734 8.438 1 89.56 171 PRO B C 1
ATOM 3486 O O . PRO B 1 171 ? -9.234 -27.016 8.969 1 89.56 171 PRO B O 1
ATOM 3489 N N . PHE B 1 172 ? -8.047 -26.688 7.227 1 89.62 172 PHE B N 1
ATOM 3490 C CA . PHE B 1 172 ? -9.188 -26.797 6.328 1 89.62 172 PHE B CA 1
ATOM 3491 C C . PHE B 1 172 ? -9.219 -28.156 5.641 1 89.62 172 PHE B C 1
ATOM 3493 O O . PHE B 1 172 ? -9.469 -28.234 4.438 1 89.62 172 PHE B O 1
ATOM 3500 N N . VAL B 1 173 ? -9.094 -29.156 6.473 1 84.75 173 VAL B N 1
ATOM 3501 C CA . VAL B 1 173 ? -9.062 -30.531 5.977 1 84.75 173 VAL B CA 1
ATOM 3502 C C . VAL B 1 173 ? -10.406 -30.875 5.332 1 84.75 173 VAL B C 1
ATOM 3504 O O . VAL B 1 173 ? -11.461 -30.469 5.828 1 84.75 173 VAL B O 1
ATOM 3507 N N . HIS B 1 174 ? -10.469 -31.469 4.184 1 84.81 174 HIS B N 1
ATOM 3508 C CA . HIS B 1 174 ? -11.625 -31.953 3.432 1 84.81 174 HIS B CA 1
ATOM 3509 C C . HIS B 1 174 ? -12.398 -30.797 2.807 1 84.81 174 HIS B C 1
ATOM 3511 O O . HIS B 1 174 ? -13.586 -30.938 2.496 1 84.81 174 HIS B O 1
ATOM 3517 N N . ALA B 1 175 ? -11.695 -29.703 2.93 1 86.94 175 ALA B N 1
ATOM 3518 C CA . ALA B 1 175 ? -12.266 -28.531 2.266 1 86.94 175 ALA B CA 1
ATOM 3519 C C . ALA B 1 175 ? -11.445 -28.141 1.046 1 86.94 175 ALA B C 1
ATOM 3521 O O . ALA B 1 175 ? -10.266 -28.484 0.939 1 86.94 175 ALA B O 1
ATOM 3522 N N . TYR B 1 176 ? -12.016 -27.766 0.062 1 93.38 176 TYR B N 1
ATOM 3523 C CA . TYR B 1 176 ? -11.422 -27.062 -1.066 1 93.38 176 TYR B CA 1
ATOM 3524 C C . TYR B 1 176 ? -10.609 -28.016 -1.94 1 93.38 176 TYR B C 1
ATOM 3526 O O . TYR B 1 176 ? -9.68 -27.594 -2.633 1 93.38 176 TYR B O 1
ATOM 3534 N N . GLY B 1 177 ? -10.68 -29.359 -1.745 1 92.88 177 GLY B N 1
ATOM 3535 C CA . GLY B 1 177 ? -10.18 -30.344 -2.688 1 92.88 177 GLY B CA 1
ATOM 3536 C C . GLY B 1 177 ? -8.68 -30.547 -2.586 1 92.88 177 GLY B C 1
ATOM 3537 O O . GLY B 1 177 ? -8.055 -31.062 -3.51 1 92.88 177 GLY B O 1
ATOM 3538 N N . ILE B 1 178 ? -8.039 -30.188 -1.509 1 95.56 178 ILE B N 1
ATOM 3539 C CA . ILE B 1 178 ? -6.59 -30.281 -1.36 1 95.56 178 ILE B CA 1
ATOM 3540 C C . ILE B 1 178 ? -6.164 -31.75 -1.375 1 95.56 178 ILE B C 1
ATOM 3542 O O . ILE B 1 178 ? -5.102 -32.094 -1.896 1 95.56 178 ILE B O 1
ATOM 3546 N N . GLU B 1 179 ? -7.035 -32.625 -0.898 1 94.62 179 GLU B N 1
ATOM 3547 C CA . GLU B 1 179 ? -6.742 -34.031 -0.808 1 94.62 179 GLU B CA 1
ATOM 3548 C C . GLU B 1 179 ? -6.582 -34.656 -2.193 1 94.62 179 GLU B C 1
ATOM 3550 O O . GLU B 1 179 ? -5.934 -35.688 -2.344 1 94.62 179 GLU B O 1
ATOM 3555 N N . LYS B 1 180 ? -7.156 -34 -3.195 1 93.56 180 LYS B N 1
ATOM 3556 C CA . LYS B 1 180 ? -6.973 -34.5 -4.562 1 93.56 180 LYS B CA 1
ATOM 3557 C C . LYS B 1 180 ? -5.504 -34.406 -4.977 1 93.56 180 LYS B C 1
ATOM 3559 O O . L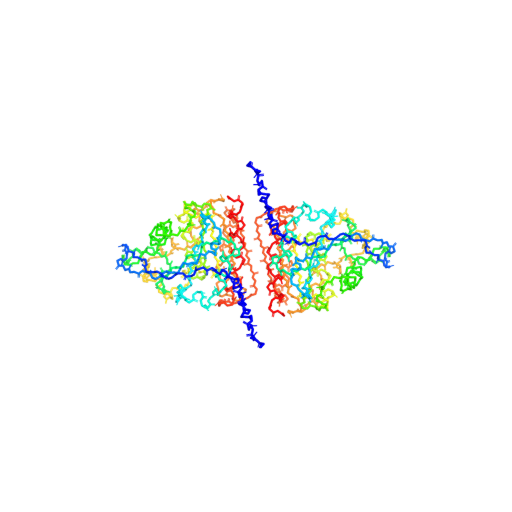YS B 1 180 ? -5.031 -35.25 -5.762 1 93.56 180 LYS B O 1
ATOM 3564 N N . SER B 1 181 ? -4.805 -33.406 -4.414 1 95.31 181 SER B N 1
ATOM 3565 C CA . SER B 1 181 ? -3.416 -33.188 -4.793 1 95.31 181 SER B CA 1
ATOM 3566 C C . SER B 1 181 ? -2.453 -33.812 -3.793 1 95.31 181 SER B C 1
ATOM 3568 O O . SER B 1 181 ? -1.354 -34.219 -4.16 1 95.31 181 SER B O 1
ATOM 3570 N N . LEU B 1 182 ? -2.871 -33.906 -2.521 1 97.38 182 LEU B N 1
ATOM 3571 C CA . LEU B 1 182 ? -1.873 -34.25 -1.514 1 97.38 182 LEU B CA 1
ATOM 3572 C C . LEU B 1 182 ? -2.227 -35.562 -0.822 1 97.38 182 LEU B C 1
ATOM 3574 O O . LEU B 1 182 ? -1.464 -36.031 0.011 1 97.38 182 LEU B O 1
ATOM 3578 N N . GLY B 1 183 ? -3.355 -36.094 -1.151 1 95.75 183 GLY B N 1
ATOM 3579 C CA . GLY B 1 183 ? -3.869 -37.25 -0.414 1 95.75 183 GLY B CA 1
ATOM 3580 C C . GLY B 1 183 ? -4.641 -36.844 0.833 1 95.75 183 GLY B C 1
ATOM 3581 O O . GLY B 1 183 ? -4.59 -35.688 1.262 1 95.75 183 GLY B O 1
ATOM 3582 N N . ASP B 1 184 ? -5.383 -37.844 1.355 1 94.69 184 ASP B N 1
ATOM 3583 C CA . ASP B 1 184 ? -6.102 -37.594 2.602 1 94.69 184 ASP B CA 1
ATOM 3584 C C . ASP B 1 184 ? -5.141 -37.156 3.707 1 94.69 184 ASP B C 1
ATOM 3586 O O . ASP B 1 184 ? -4.035 -37.688 3.818 1 94.69 184 ASP B O 1
ATOM 3590 N N . PHE B 1 185 ? -5.57 -36.219 4.504 1 94.06 185 PHE B N 1
ATOM 3591 C CA . PHE B 1 185 ? -4.699 -35.688 5.543 1 94.06 185 PHE B CA 1
ATOM 3592 C C . PHE B 1 185 ? -4.164 -36.812 6.434 1 94.06 185 PHE B C 1
ATOM 3594 O O . PHE B 1 185 ? -2.955 -36.906 6.637 1 94.06 185 PHE B O 1
ATOM 3601 N N . PRO B 1 186 ? -5.195 -37.656 7.039 1 93.88 186 PRO B N 1
ATOM 3602 C CA . PRO B 1 186 ? -4.625 -38.781 7.777 1 93.88 186 PRO B CA 1
ATOM 3603 C C . PRO B 1 186 ? -3.717 -39.656 6.918 1 93.88 186 PRO B C 1
ATOM 3605 O O . PRO B 1 186 ? -4.129 -40.125 5.848 1 93.88 186 PRO B O 1
ATOM 3608 N N . GLY B 1 187 ? -2.482 -39.812 7.348 1 95.5 187 GLY B N 1
ATOM 3609 C CA . GLY B 1 187 ? -1.54 -40.625 6.598 1 95.5 187 GLY B CA 1
ATOM 3610 C C . GLY B 1 187 ? -0.645 -39.812 5.68 1 95.5 187 GLY B C 1
ATOM 3611 O O . GLY B 1 187 ? 0.369 -40.312 5.191 1 95.5 187 GLY B O 1
ATOM 3612 N N . HIS B 1 188 ? -1.018 -38.531 5.422 1 96.94 188 HIS B N 1
ATOM 3613 C CA . HIS B 1 188 ? -0.224 -37.688 4.535 1 96.94 188 HIS B CA 1
ATOM 3614 C C . HIS B 1 188 ? 0.133 -36.375 5.211 1 96.94 188 HIS B C 1
ATOM 3616 O O . HIS B 1 188 ? 0.288 -35.344 4.539 1 96.94 188 HIS B O 1
ATOM 3622 N N . GLU B 1 189 ? 0.179 -36.312 6.492 1 96 189 GLU B N 1
ATOM 3623 C CA . GLU B 1 189 ? 0.369 -35.094 7.281 1 96 189 GLU B CA 1
ATOM 3624 C C . GLU B 1 189 ? 1.657 -34.375 6.891 1 96 189 GLU B C 1
ATOM 3626 O O . GLU B 1 189 ? 1.685 -33.156 6.793 1 96 189 GLU B O 1
ATOM 3631 N N . LYS B 1 190 ? 2.727 -35.094 6.641 1 96.62 190 LYS B N 1
ATOM 3632 C CA . LYS B 1 190 ? 4.004 -34.5 6.266 1 96.62 190 LYS B CA 1
ATOM 3633 C C . LYS B 1 190 ? 3.912 -33.812 4.902 1 96.62 190 LYS B C 1
ATOM 3635 O O . LYS B 1 190 ? 4.438 -32.719 4.715 1 96.62 190 LYS B O 1
ATOM 3640 N N . SER B 1 191 ? 3.297 -34.531 3.961 1 96.69 191 SER B N 1
ATOM 3641 C CA . SER B 1 191 ? 3.102 -33.938 2.641 1 96.69 191 SER B CA 1
ATOM 3642 C C . SER B 1 191 ? 2.305 -32.625 2.727 1 96.69 191 SER B C 1
ATOM 3644 O O . SER B 1 191 ? 2.648 -31.641 2.076 1 96.69 191 SER B O 1
ATOM 3646 N N . TRP B 1 192 ? 1.254 -32.625 3.535 1 97.19 192 TRP B N 1
ATOM 3647 C CA . TRP B 1 192 ? 0.455 -31.422 3.746 1 97.19 192 TRP B CA 1
ATOM 3648 C C . TRP B 1 192 ? 1.305 -30.297 4.336 1 97.19 192 TRP B C 1
ATOM 3650 O O . TRP B 1 192 ? 1.28 -29.172 3.844 1 97.19 192 TRP B O 1
ATOM 3660 N N . GLU B 1 193 ? 2.064 -30.641 5.297 1 96.62 193 GLU B N 1
ATOM 3661 C CA . GLU B 1 193 ? 2.893 -29.641 5.965 1 96.62 193 GLU B CA 1
ATOM 3662 C C . GLU B 1 193 ? 3.92 -29.047 5.008 1 96.62 193 GLU B C 1
ATOM 3664 O O . GLU B 1 193 ? 4.082 -27.812 4.945 1 96.62 193 GLU B O 1
ATOM 3669 N N . MET B 1 194 ? 4.559 -29.828 4.234 1 97.12 194 MET B N 1
ATOM 3670 C CA . MET B 1 194 ? 5.664 -29.422 3.369 1 97.12 194 MET B CA 1
ATOM 3671 C C . MET B 1 194 ? 5.156 -28.578 2.211 1 97.12 194 MET B C 1
ATOM 3673 O O . MET B 1 194 ? 5.945 -27.906 1.541 1 97.12 194 MET B O 1
ATOM 3677 N N . HIS B 1 195 ? 3.848 -28.609 2.018 1 98 195 HIS B N 1
ATOM 3678 C CA . HIS B 1 195 ? 3.299 -27.875 0.887 1 98 195 HIS B CA 1
ATOM 3679 C C . HIS B 1 195 ? 2.668 -26.562 1.344 1 98 195 HIS B C 1
ATOM 3681 O O . HIS B 1 195 ? 2.113 -25.812 0.53 1 98 195 HIS B O 1
ATOM 3687 N N . THR B 1 196 ? 2.77 -26.219 2.609 1 98.31 196 THR B N 1
ATOM 3688 C CA . THR B 1 196 ? 2.289 -24.922 3.082 1 98.31 196 THR B CA 1
ATOM 3689 C C . THR B 1 196 ? 3.379 -23.859 2.959 1 98.31 196 THR B C 1
ATOM 3691 O O . THR B 1 196 ? 4.562 -24.156 3.137 1 98.31 196 THR B O 1
ATOM 3694 N N . VAL B 1 197 ? 2.957 -22.656 2.646 1 98.62 197 VAL B N 1
ATOM 3695 C CA . VAL B 1 197 ? 3.877 -21.531 2.658 1 98.62 197 VAL B CA 1
ATOM 3696 C C . VAL B 1 197 ? 4.504 -21.375 4.043 1 98.62 197 VAL B C 1
ATOM 3698 O O . VAL B 1 197 ? 5.703 -21.141 4.168 1 98.62 197 VAL B O 1
ATOM 3701 N N . ASN B 1 198 ? 3.707 -21.578 5.043 1 96.31 198 ASN B N 1
ATOM 3702 C CA . ASN B 1 198 ? 4.172 -21.422 6.418 1 96.31 198 ASN B CA 1
ATOM 3703 C C . ASN B 1 198 ? 5.359 -22.344 6.711 1 96.31 198 ASN B C 1
ATOM 3705 O O . ASN B 1 198 ? 6.238 -21.984 7.5 1 96.31 198 ASN B O 1
ATOM 3709 N N . TYR B 1 199 ? 5.395 -23.5 6.121 1 95.69 199 TYR B N 1
ATOM 3710 C CA . TYR B 1 199 ? 6.504 -24.422 6.281 1 95.69 199 TYR B CA 1
ATOM 3711 C C . TYR B 1 199 ? 7.668 -24.047 5.371 1 95.69 199 TYR B C 1
ATOM 3713 O O . TYR B 1 199 ? 8.82 -23.984 5.816 1 95.69 199 TYR B O 1
ATOM 3721 N N . THR B 1 200 ? 7.371 -23.766 4.125 1 97.19 200 THR B N 1
ATOM 3722 C CA . THR B 1 200 ? 8.383 -23.609 3.09 1 97.19 200 THR B CA 1
ATOM 3723 C C . THR B 1 200 ? 9.195 -22.328 3.316 1 97.19 200 THR B C 1
ATOM 3725 O O . THR B 1 200 ? 10.328 -22.219 2.844 1 97.19 200 THR B O 1
ATOM 3728 N N . ILE B 1 201 ? 8.664 -21.406 4.02 1 97.12 201 ILE B N 1
ATOM 3729 C CA . ILE B 1 201 ? 9.297 -20.109 4.211 1 97.12 201 ILE B CA 1
ATOM 3730 C C . ILE B 1 201 ? 10.617 -20.297 4.965 1 97.12 201 ILE B C 1
ATOM 3732 O O . ILE B 1 201 ? 11.516 -19.453 4.855 1 97.12 201 ILE B O 1
ATOM 3736 N N . SER B 1 202 ? 10.781 -21.375 5.66 1 96.56 202 SER B N 1
ATOM 3737 C CA . SER B 1 202 ? 11.984 -21.625 6.441 1 96.56 202 SER B CA 1
ATOM 3738 C C . SER B 1 202 ? 13.195 -21.828 5.535 1 96.56 202 SER B C 1
ATOM 3740 O O . SER B 1 202 ? 14.344 -21.719 5.988 1 96.56 202 SER B O 1
ATOM 3742 N N . SER B 1 203 ? 12.938 -22.125 4.316 1 96.75 203 SER B N 1
ATOM 3743 C CA . SER B 1 203 ? 14.023 -22.328 3.371 1 96.75 203 SER B CA 1
ATOM 3744 C C . SER B 1 203 ? 14.5 -21.016 2.77 1 96.75 203 SER B C 1
ATOM 3746 O O . SER B 1 203 ? 15.5 -20.969 2.055 1 96.75 203 SER B O 1
ATOM 3748 N N . LEU B 1 204 ? 13.789 -20 3.012 1 97.44 204 LEU B N 1
ATOM 3749 C CA . LEU B 1 204 ? 14.094 -18.688 2.438 1 97.44 204 LEU B CA 1
ATOM 3750 C C . LEU B 1 204 ? 15.086 -17.938 3.307 1 97.44 204 LEU B C 1
ATOM 3752 O O . LEU B 1 204 ? 14.977 -17.938 4.535 1 97.44 204 LEU B O 1
ATOM 3756 N N . LYS B 1 205 ? 16.062 -17.297 2.701 1 97.25 205 LYS B N 1
ATOM 3757 C CA . LYS B 1 205 ? 16.938 -16.359 3.373 1 97.25 205 LYS B CA 1
ATOM 3758 C C . LYS B 1 205 ? 16.547 -14.914 3.061 1 97.25 205 LYS B C 1
ATOM 3760 O O . LYS B 1 205 ? 15.93 -14.648 2.027 1 97.25 205 LYS B O 1
ATOM 3765 N N . ASN B 1 206 ? 16.984 -14.094 3.941 1 96.75 206 ASN B N 1
ATOM 3766 C CA . ASN B 1 206 ? 16.641 -12.68 3.754 1 96.75 206 ASN B CA 1
ATOM 3767 C C . ASN B 1 206 ? 17.188 -12.148 2.432 1 96.75 206 ASN B C 1
ATOM 3769 O O . ASN B 1 206 ? 18.312 -12.484 2.033 1 96.75 206 ASN B O 1
ATOM 3773 N N . LYS B 1 207 ? 16.391 -11.414 1.735 1 95.12 207 LYS B N 1
ATOM 3774 C CA . LYS B 1 207 ? 16.719 -10.656 0.533 1 95.12 207 LYS B CA 1
ATOM 3775 C C . LYS B 1 207 ? 16.75 -11.555 -0.697 1 95.12 207 LYS B C 1
ATOM 3777 O O . LYS B 1 207 ? 16.969 -11.086 -1.813 1 95.12 207 LYS B O 1
ATOM 3782 N N . GLU B 1 208 ? 16.422 -12.828 -0.562 1 97.75 208 GLU B N 1
ATOM 3783 C CA . GLU B 1 208 ? 16.328 -13.703 -1.723 1 97.75 208 GLU B CA 1
ATOM 3784 C C . GLU B 1 208 ? 15.07 -13.398 -2.535 1 97.75 208 GLU B C 1
ATOM 3786 O O . GLU B 1 208 ? 15.031 -13.648 -3.742 1 97.75 208 GLU B O 1
ATOM 3791 N N . LEU B 1 209 ? 14.055 -12.891 -1.854 1 98.12 209 LEU B N 1
ATOM 3792 C CA . LEU B 1 209 ? 12.766 -12.547 -2.445 1 98.12 209 LEU B CA 1
ATOM 3793 C C . LEU B 1 209 ? 12.195 -11.289 -1.802 1 98.12 209 LEU B C 1
ATOM 3795 O O . LEU B 1 209 ? 12.242 -11.133 -0.58 1 98.12 209 LEU B O 1
ATOM 3799 N N . LYS B 1 210 ? 11.758 -10.352 -2.633 1 98.5 210 LYS B N 1
ATOM 3800 C CA . LYS B 1 210 ? 10.953 -9.258 -2.098 1 98.5 210 LYS B CA 1
ATOM 3801 C C . LYS B 1 210 ? 9.5 -9.688 -1.883 1 98.5 210 LYS B C 1
ATOM 3803 O O . LYS B 1 210 ? 8.859 -10.195 -2.805 1 98.5 210 LYS B O 1
ATOM 3808 N N . LEU B 1 211 ? 9.016 -9.484 -0.627 1 98.81 211 LEU B N 1
ATOM 3809 C CA . LEU B 1 211 ? 7.73 -10.078 -0.275 1 98.81 211 LEU B CA 1
ATOM 3810 C C . LEU B 1 211 ? 6.746 -9.016 0.2 1 98.81 211 LEU B C 1
ATOM 3812 O O . LEU B 1 211 ? 7.125 -8.102 0.933 1 98.81 211 LEU B O 1
ATOM 3816 N N . ILE B 1 212 ? 5.504 -9.125 -0.207 1 98.88 212 ILE B N 1
ATOM 3817 C CA . ILE B 1 212 ? 4.402 -8.328 0.321 1 98.88 212 ILE B CA 1
ATOM 3818 C C . ILE B 1 212 ? 3.209 -9.234 0.622 1 98.88 212 ILE B C 1
ATOM 3820 O O . ILE B 1 212 ? 2.809 -10.039 -0.218 1 98.88 212 ILE B O 1
ATOM 3824 N N . ILE B 1 213 ? 2.689 -9.094 1.812 1 98.81 213 ILE B N 1
ATOM 3825 C CA . ILE B 1 213 ? 1.567 -9.883 2.301 1 98.81 213 ILE B CA 1
ATOM 3826 C C . ILE B 1 213 ? 0.494 -8.961 2.873 1 98.81 213 ILE B C 1
ATOM 3828 O O . ILE B 1 213 ? 0.801 -8.039 3.633 1 98.81 213 ILE B O 1
ATOM 3832 N N . ASP B 1 214 ? -0.754 -9.172 2.479 1 98.12 214 ASP B N 1
ATOM 3833 C CA . ASP B 1 214 ? -1.823 -8.391 3.088 1 98.12 214 ASP B CA 1
ATOM 3834 C C . ASP B 1 214 ? -3.066 -9.242 3.322 1 98.12 214 ASP B C 1
ATOM 3836 O O . ASP B 1 214 ? -3.232 -10.289 2.697 1 98.12 214 ASP B O 1
ATOM 3840 N N . CYS B 1 215 ? -3.875 -8.852 4.262 1 98.5 215 CYS B N 1
ATOM 3841 C CA . CYS B 1 215 ? -5.117 -9.547 4.574 1 98.5 215 CYS B CA 1
ATOM 3842 C C . CYS B 1 215 ? -6.133 -8.594 5.199 1 98.5 215 CYS B C 1
ATOM 3844 O O . CYS B 1 215 ? -5.766 -7.719 5.984 1 98.5 215 CYS B O 1
ATOM 3846 N N . GLY B 1 216 ? -7.371 -8.766 4.844 1 97.25 216 GLY B N 1
ATOM 3847 C CA . GLY B 1 216 ? -8.453 -7.973 5.41 1 97.25 216 GLY B CA 1
ATOM 3848 C C . GLY B 1 216 ? -8.758 -8.328 6.855 1 97.25 216 GLY B C 1
ATOM 3849 O O . GLY B 1 216 ? -8.664 -9.5 7.242 1 97.25 216 GLY B O 1
ATOM 3850 N N . LEU B 1 217 ? -9.25 -7.391 7.594 1 95.25 217 LEU B N 1
ATOM 3851 C CA . LEU B 1 217 ? -9.516 -7.562 9.016 1 95.25 217 LEU B CA 1
ATOM 3852 C C . LEU B 1 217 ? -10.711 -8.469 9.25 1 95.25 217 LEU B C 1
ATOM 3854 O O . LEU B 1 217 ? -10.836 -9.094 10.305 1 95.25 217 LEU B O 1
ATOM 3858 N N . ASP B 1 218 ? -11.602 -8.539 8.266 1 96.5 218 ASP B N 1
ATOM 3859 C CA . ASP B 1 218 ? -12.797 -9.375 8.383 1 96.5 218 ASP B CA 1
ATOM 3860 C C . ASP B 1 218 ? -12.633 -10.68 7.609 1 96.5 218 ASP B C 1
ATOM 3862 O O . ASP B 1 218 ? -13.609 -11.391 7.363 1 96.5 218 ASP B O 1
ATOM 3866 N N . ASP B 1 219 ? -11.422 -10.969 7.227 1 98.19 219 ASP B N 1
ATOM 3867 C CA . ASP B 1 219 ? -11.125 -12.18 6.469 1 98.19 219 ASP B CA 1
ATOM 3868 C C . ASP B 1 219 ? -10.914 -13.367 7.402 1 98.19 219 ASP B C 1
ATOM 3870 O O . ASP B 1 219 ? -10.164 -13.273 8.375 1 98.19 219 ASP B O 1
ATOM 3874 N N . PRO B 1 220 ? -11.516 -14.508 7.145 1 97.5 220 PRO B N 1
ATOM 3875 C CA . PRO B 1 220 ? -11.336 -15.68 8 1 97.5 220 PRO B CA 1
ATOM 3876 C C . PRO B 1 220 ? -9.906 -16.219 7.988 1 97.5 220 PRO B C 1
ATOM 3878 O O . PRO B 1 220 ? -9.531 -17.016 8.852 1 97.5 220 PRO B O 1
ATOM 3881 N N . LEU B 1 221 ? -9.109 -15.75 7.043 1 98 221 LEU B N 1
ATOM 3882 C CA . LEU B 1 221 ? -7.738 -16.234 6.922 1 98 221 LEU B CA 1
ATOM 3883 C C . LEU B 1 221 ? -6.762 -15.305 7.637 1 98 221 LEU B C 1
ATOM 3885 O O . LEU B 1 221 ? -5.547 -15.5 7.566 1 98 221 LEU B O 1
ATOM 3889 N N . LEU B 1 222 ? -7.27 -14.297 8.328 1 97.5 222 LEU B N 1
ATOM 3890 C CA . LEU B 1 222 ? -6.438 -13.266 8.93 1 97.5 222 LEU B CA 1
ATOM 3891 C C . LEU B 1 222 ? -5.402 -13.875 9.867 1 97.5 222 LEU B C 1
ATOM 3893 O O . LEU B 1 222 ? -4.215 -13.539 9.789 1 97.5 222 LEU B O 1
ATOM 3897 N N . GLU B 1 223 ? -5.816 -14.797 10.711 1 97.38 223 GLU B N 1
ATOM 3898 C CA . GLU B 1 223 ? -4.922 -15.297 11.75 1 97.38 223 GLU B CA 1
ATOM 3899 C C . GLU B 1 223 ? -3.768 -16.094 11.148 1 97.38 223 GLU B C 1
ATOM 3901 O O . GLU B 1 223 ? -2.645 -16.047 11.656 1 97.38 223 GLU B O 1
ATOM 3906 N N . ILE B 1 224 ? -3.977 -16.875 10.102 1 98 224 ILE B N 1
ATOM 3907 C CA . ILE B 1 224 ? -2.879 -17.641 9.516 1 98 224 ILE B CA 1
ATOM 3908 C C . ILE B 1 224 ? -1.924 -16.688 8.789 1 98 224 ILE B C 1
ATOM 3910 O O . ILE B 1 224 ? -0.729 -16.984 8.672 1 98 224 ILE B O 1
ATOM 3914 N N . ASN B 1 225 ? -2.379 -15.562 8.266 1 98.5 225 ASN B N 1
ATOM 3915 C CA . ASN B 1 225 ? -1.488 -14.57 7.672 1 98.5 225 ASN B CA 1
ATOM 3916 C C . ASN B 1 225 ? -0.7 -13.812 8.742 1 98.5 225 ASN B C 1
ATOM 3918 O O . ASN B 1 225 ? 0.473 -13.492 8.539 1 98.5 225 ASN B O 1
ATOM 3922 N N . ARG B 1 226 ? -1.319 -13.516 9.875 1 96.5 226 ARG B N 1
ATOM 3923 C CA . ARG B 1 226 ? -0.591 -12.945 11.008 1 96.5 226 ARG B CA 1
ATOM 3924 C C . ARG B 1 226 ? 0.501 -13.898 11.484 1 96.5 226 ARG B C 1
ATOM 3926 O O . ARG B 1 226 ? 1.604 -13.461 11.828 1 96.5 226 ARG B O 1
ATOM 3933 N N . SER B 1 227 ? 0.162 -15.195 11.531 1 97.69 227 SER B N 1
ATOM 3934 C CA . SER B 1 227 ? 1.147 -16.203 11.914 1 97.69 227 SER B CA 1
ATOM 3935 C C . SER B 1 227 ? 2.328 -16.219 10.945 1 97.69 227 SER B C 1
ATOM 3937 O O . SER B 1 227 ? 3.482 -16.297 11.367 1 97.69 227 SER B O 1
ATOM 3939 N N . LEU B 1 228 ? 2.049 -16.125 9.656 1 98.38 228 LEU B N 1
ATOM 3940 C CA . LEU B 1 228 ? 3.117 -16.047 8.664 1 98.38 228 LEU B CA 1
ATOM 3941 C C . LEU B 1 228 ? 3.977 -14.805 8.883 1 98.38 228 LEU B C 1
ATOM 3943 O O . LEU B 1 228 ? 5.207 -14.875 8.82 1 98.38 228 LEU B O 1
ATOM 3947 N N . HIS B 1 229 ? 3.342 -13.672 9.125 1 97.06 229 HIS B N 1
ATOM 3948 C CA . HIS B 1 229 ? 4.047 -12.43 9.414 1 97.06 229 HIS B CA 1
ATOM 3949 C C . HIS B 1 229 ? 5 -12.602 10.594 1 97.06 229 HIS B C 1
ATOM 3951 O O . HIS B 1 229 ? 6.164 -12.203 10.516 1 97.06 229 HIS B O 1
ATOM 3957 N N . ARG B 1 230 ? 4.516 -13.203 11.641 1 95.31 230 ARG B N 1
ATOM 3958 C CA . ARG B 1 230 ? 5.336 -13.438 12.828 1 95.31 230 ARG B CA 1
ATOM 3959 C C . ARG B 1 230 ? 6.52 -14.344 12.508 1 95.31 230 ARG B C 1
ATOM 3961 O O . ARG B 1 230 ? 7.648 -14.078 12.93 1 95.31 230 ARG B O 1
ATOM 3968 N N . LYS B 1 231 ? 6.289 -15.352 11.766 1 97.38 231 LYS B N 1
ATOM 3969 C CA . LYS B 1 231 ? 7.352 -16.297 11.422 1 97.38 231 LYS B CA 1
ATOM 3970 C C . LYS B 1 231 ? 8.422 -15.617 10.57 1 97.38 231 LYS B C 1
ATOM 3972 O O . LYS B 1 231 ? 9.617 -15.789 10.812 1 97.38 231 LYS B O 1
ATOM 3977 N N . LEU B 1 232 ? 7.973 -14.867 9.586 1 97.88 232 LEU B N 1
ATOM 3978 C CA . LEU B 1 232 ? 8.914 -14.133 8.75 1 97.88 232 LEU B CA 1
ATOM 3979 C C . LEU B 1 232 ? 9.75 -13.172 9.586 1 97.88 232 LEU B C 1
ATOM 3981 O O . LEU B 1 232 ? 10.953 -13.023 9.359 1 97.88 232 LEU B O 1
ATOM 3985 N N . THR B 1 233 ? 9.07 -12.539 10.523 1 94.12 233 THR B N 1
ATOM 3986 C CA . THR B 1 233 ? 9.75 -11.602 11.414 1 94.12 233 THR B CA 1
ATOM 3987 C C . THR B 1 233 ? 10.789 -12.32 12.266 1 94.12 233 THR B C 1
ATOM 3989 O O . THR B 1 233 ? 11.922 -11.852 12.414 1 94.12 233 THR B O 1
ATOM 3992 N N . GLU B 1 234 ? 10.445 -13.453 12.781 1 95.06 234 GLU B N 1
ATOM 3993 C CA . GLU B 1 234 ? 11.359 -14.258 13.586 1 95.06 234 GLU B CA 1
ATOM 3994 C C . GLU B 1 234 ? 12.562 -14.711 12.773 1 95.06 234 GLU B C 1
ATOM 3996 O O . GLU B 1 234 ? 13.688 -14.766 13.289 1 95.06 234 GLU B O 1
ATOM 4001 N N . LEU B 1 235 ? 12.328 -15.008 11.539 1 96.88 235 LEU B N 1
ATOM 4002 C CA . LEU B 1 235 ? 13.383 -15.469 10.648 1 96.88 235 LEU B CA 1
ATOM 4003 C C . LEU B 1 235 ? 14.188 -14.297 10.102 1 96.88 235 LEU B C 1
ATOM 4005 O O . LEU B 1 235 ? 15.156 -14.484 9.359 1 96.88 235 LEU B O 1
ATOM 4009 N N . LYS B 1 236 ? 13.75 -13.094 10.43 1 96 236 LYS B N 1
ATOM 4010 C CA . LYS B 1 236 ? 14.391 -11.859 9.992 1 96 236 LYS B CA 1
ATOM 4011 C C . LYS B 1 236 ? 14.383 -11.75 8.469 1 96 236 LYS B C 1
ATOM 4013 O O . LYS B 1 236 ? 15.375 -11.359 7.859 1 96 236 LYS B O 1
ATOM 4018 N N . ILE B 1 237 ? 13.297 -12.188 7.887 1 97.62 237 ILE B N 1
ATOM 4019 C CA . ILE B 1 237 ? 13.094 -12.047 6.449 1 97.62 237 ILE B CA 1
ATOM 4020 C C . ILE B 1 237 ? 12.273 -10.789 6.164 1 97.62 237 ILE B C 1
ATOM 4022 O O . ILE B 1 237 ? 11.109 -10.688 6.578 1 97.62 237 ILE B O 1
ATOM 4026 N N . GLU B 1 238 ? 12.82 -9.898 5.453 1 97.38 238 GLU B N 1
ATOM 4027 C CA . GLU B 1 238 ? 12.18 -8.625 5.137 1 97.38 238 GLU B CA 1
ATOM 4028 C C . GLU B 1 238 ? 10.938 -8.836 4.277 1 97.38 238 GLU B C 1
ATOM 4030 O O . GLU B 1 238 ? 10.953 -9.633 3.334 1 97.38 238 GLU B O 1
ATOM 4035 N N . HIS B 1 239 ? 9.867 -8.164 4.664 1 98.44 239 HIS B N 1
ATOM 4036 C CA . HIS B 1 239 ? 8.617 -8.203 3.918 1 98.44 239 HIS B CA 1
ATOM 4037 C C . HIS B 1 239 ? 7.711 -7.039 4.301 1 98.44 239 HIS B C 1
ATOM 4039 O O . HIS B 1 239 ? 7.852 -6.465 5.383 1 98.44 239 HIS B O 1
ATOM 4045 N N . ASP B 1 240 ? 6.879 -6.574 3.361 1 98.44 240 ASP B N 1
ATOM 4046 C CA . ASP B 1 240 ? 5.773 -5.676 3.68 1 98.44 240 ASP B CA 1
ATOM 4047 C C . ASP B 1 240 ? 4.566 -6.449 4.199 1 98.44 240 ASP B C 1
ATOM 4049 O O . ASP B 1 240 ? 4.164 -7.453 3.607 1 98.44 240 ASP B O 1
ATOM 4053 N N . TYR B 1 241 ? 4.027 -6.039 5.312 1 98.44 241 TYR B N 1
ATOM 4054 C CA . TYR B 1 241 ? 2.809 -6.625 5.852 1 98.44 241 TYR B CA 1
ATOM 4055 C C . TYR B 1 241 ? 1.722 -5.57 6.02 1 98.44 241 TYR B C 1
ATOM 4057 O O . TYR B 1 241 ? 1.96 -4.516 6.609 1 98.44 241 TYR B O 1
ATOM 4065 N N . ILE B 1 242 ? 0.524 -5.844 5.504 1 98.25 242 ILE B N 1
ATOM 4066 C CA . ILE B 1 242 ? -0.56 -4.867 5.496 1 98.25 242 ILE B CA 1
ATOM 4067 C C . ILE B 1 242 ? -1.84 -5.512 6.023 1 98.25 242 ILE B C 1
ATOM 4069 O O . ILE B 1 242 ? -2.221 -6.602 5.582 1 98.25 242 ILE B O 1
ATOM 4073 N N . GLU B 1 243 ? -2.492 -4.875 6.973 1 96.81 243 GLU B N 1
ATOM 4074 C CA . GLU B 1 243 ? -3.865 -5.18 7.371 1 96.81 243 GLU B CA 1
ATOM 4075 C C . GLU B 1 243 ? -4.793 -4 7.09 1 96.81 243 GLU B C 1
ATOM 4077 O O . GLU B 1 243 ? -4.434 -2.848 7.344 1 96.81 243 GLU B O 1
ATOM 4082 N N . ARG B 1 244 ? -5.926 -4.223 6.465 1 96.12 244 ARG B N 1
ATOM 4083 C CA . ARG B 1 244 ? -6.898 -3.176 6.164 1 96.12 244 ARG B CA 1
ATOM 4084 C C . ARG B 1 244 ? -8.32 -3.711 6.254 1 96.12 244 ARG B C 1
ATOM 4086 O O . ARG B 1 244 ? -8.539 -4.926 6.27 1 96.12 244 ARG B O 1
ATOM 4093 N N . PRO B 1 245 ? -9.32 -2.807 6.309 1 95.38 245 PRO B N 1
ATOM 4094 C CA . PRO B 1 245 ? -10.711 -3.262 6.324 1 95.38 245 PRO B CA 1
ATOM 4095 C C . PRO B 1 245 ? -11.086 -4.047 5.066 1 95.38 245 PRO B C 1
ATOM 4097 O O . PRO B 1 245 ? -10.711 -3.66 3.959 1 95.38 245 PRO B O 1
ATOM 4100 N N . GLY B 1 246 ? -11.766 -5.125 5.336 1 96.62 246 GLY B N 1
ATOM 4101 C CA . GLY B 1 246 ? -12.258 -5.879 4.195 1 96.62 246 GLY B CA 1
ATOM 4102 C C . GLY B 1 246 ? -12.445 -7.355 4.496 1 96.62 246 GLY B C 1
ATOM 4103 O O . GLY B 1 246 ? -11.883 -7.875 5.465 1 96.62 246 GLY B O 1
ATOM 4104 N N . ALA B 1 247 ? -13.25 -7.984 3.646 1 97.62 247 ALA B N 1
ATOM 4105 C CA . ALA B 1 247 ? -13.57 -9.406 3.762 1 97.62 247 ALA B CA 1
ATOM 4106 C C . ALA B 1 247 ? -12.883 -10.211 2.668 1 97.62 247 ALA B C 1
ATOM 4108 O O . ALA B 1 247 ? -12.023 -9.695 1.952 1 97.62 247 ALA B O 1
ATOM 4109 N N . HIS B 1 248 ? -13.078 -11.484 2.672 1 97.88 248 HIS B N 1
ATOM 4110 C CA . HIS B 1 248 ? -12.531 -12.391 1.664 1 97.88 248 HIS B CA 1
ATOM 4111 C C . HIS B 1 248 ? -13.359 -12.352 0.382 1 97.88 248 HIS B C 1
ATOM 4113 O O . HIS B 1 248 ? -14.078 -13.297 0.077 1 97.88 248 HIS B O 1
ATOM 4119 N N . ASN B 1 249 ? -13.219 -11.203 -0.424 1 98 249 ASN B N 1
ATOM 4120 C CA . ASN B 1 249 ? -14.055 -11.016 -1.605 1 98 249 ASN B CA 1
ATOM 4121 C C . ASN B 1 249 ? -13.344 -10.188 -2.672 1 98 249 ASN B C 1
ATOM 4123 O O . ASN B 1 249 ? -12.211 -9.742 -2.465 1 98 249 ASN B O 1
ATOM 4127 N N . ASP B 1 250 ? -14.008 -10.102 -3.799 1 97.5 250 ASP B N 1
ATOM 4128 C CA . ASP B 1 250 ? -13.391 -9.477 -4.965 1 97.5 250 ASP B CA 1
ATOM 4129 C C . ASP B 1 250 ? -13.109 -8 -4.715 1 97.5 250 ASP B C 1
ATOM 4131 O O . ASP B 1 250 ? -12.117 -7.457 -5.203 1 97.5 250 ASP B O 1
ATOM 4135 N N . ALA B 1 251 ? -13.953 -7.32 -3.943 1 96.69 251 ALA B N 1
ATOM 4136 C CA . ALA B 1 251 ? -13.688 -5.926 -3.6 1 96.69 251 ALA B CA 1
ATOM 4137 C C . ALA B 1 251 ? -12.336 -5.777 -2.916 1 96.69 251 ALA B C 1
ATOM 4139 O O . ALA B 1 251 ? -11.562 -4.867 -3.242 1 96.69 251 ALA B O 1
ATOM 4140 N N . TYR B 1 252 ? -12.047 -6.652 -1.97 1 98 252 TYR B N 1
ATOM 4141 C CA . TYR B 1 252 ? -10.758 -6.617 -1.278 1 98 252 TYR B CA 1
ATOM 4142 C C . TYR B 1 252 ? -9.617 -6.953 -2.23 1 98 252 TYR B C 1
ATOM 4144 O O . TYR B 1 252 ? -8.57 -6.301 -2.209 1 98 252 TYR B O 1
ATOM 4152 N N . TRP B 1 253 ? -9.844 -7.969 -3.062 1 98.44 253 TRP B N 1
ATOM 4153 C CA . TRP B 1 253 ? -8.781 -8.414 -3.957 1 98.44 253 TRP B CA 1
ATOM 4154 C C . TRP B 1 253 ? -8.383 -7.309 -4.926 1 98.44 253 TRP B C 1
ATOM 4156 O O . TRP B 1 253 ? -7.191 -7.074 -5.156 1 98.44 253 TRP B O 1
ATOM 4166 N N . SER B 1 254 ? -9.359 -6.699 -5.449 1 97.44 254 SER B N 1
ATOM 4167 C CA . SER B 1 254 ? -9.109 -5.617 -6.398 1 97.44 254 SER B CA 1
ATOM 4168 C C . SER B 1 254 ? -8.336 -4.477 -5.746 1 97.44 254 SER B C 1
ATOM 4170 O O . SER B 1 254 ? -7.332 -4.012 -6.285 1 97.44 254 SER B O 1
ATOM 4172 N N . LYS B 1 255 ? -8.758 -4.059 -4.621 1 96.12 255 LYS B N 1
ATOM 4173 C CA . LYS B 1 255 ? -8.094 -2.984 -3.889 1 96.12 255 LYS B CA 1
ATOM 4174 C C . LYS B 1 255 ? -6.668 -3.373 -3.518 1 96.12 255 LYS B C 1
ATOM 4176 O O . LYS B 1 255 ? -5.734 -2.596 -3.729 1 96.12 255 LYS B O 1
ATOM 4181 N N . ALA B 1 256 ? -6.504 -4.48 -2.967 1 98.31 256 ALA B N 1
ATOM 4182 C CA . ALA B 1 256 ? -5.199 -4.953 -2.518 1 98.31 256 ALA B CA 1
ATOM 4183 C C . ALA B 1 256 ? -4.246 -5.129 -3.695 1 98.31 256 ALA B C 1
ATOM 4185 O O . ALA B 1 256 ? -3.041 -4.895 -3.568 1 98.31 256 ALA B O 1
ATOM 4186 N N . SER B 1 257 ? -4.801 -5.57 -4.832 1 98.5 257 SER B N 1
ATOM 4187 C CA . SER B 1 257 ? -3.982 -5.777 -6.023 1 98.5 257 SER B CA 1
ATOM 4188 C C . SER B 1 257 ? -3.25 -4.5 -6.422 1 98.5 257 SER B C 1
ATOM 4190 O O . SER B 1 257 ? -2.088 -4.547 -6.832 1 98.5 257 SER B O 1
ATOM 4192 N N . ALA B 1 258 ? -3.879 -3.396 -6.285 1 97.69 258 ALA B N 1
ATOM 4193 C CA . ALA B 1 258 ? -3.242 -2.129 -6.637 1 97.69 258 ALA B CA 1
ATOM 4194 C C . ALA B 1 258 ? -1.999 -1.886 -5.789 1 97.69 258 ALA B C 1
ATOM 4196 O O . ALA B 1 258 ? -0.976 -1.419 -6.293 1 97.69 258 ALA B O 1
ATOM 4197 N N . PHE B 1 259 ? -2.035 -2.168 -4.535 1 98.31 259 PHE B N 1
ATOM 4198 C CA . PHE B 1 259 ? -0.897 -1.995 -3.641 1 98.31 259 PHE B CA 1
ATOM 4199 C C . PHE B 1 259 ? 0.188 -3.021 -3.941 1 98.31 259 PHE B C 1
ATOM 4201 O O . PHE B 1 259 ? 1.378 -2.703 -3.91 1 98.31 259 PHE B O 1
ATOM 4208 N N . GLN B 1 260 ? -0.245 -4.289 -4.254 1 98.5 260 GLN B N 1
ATOM 4209 C CA . GLN B 1 260 ? 0.709 -5.324 -4.641 1 98.5 260 GLN B CA 1
ATOM 4210 C C . GLN B 1 260 ? 1.48 -4.922 -5.895 1 98.5 260 GLN B C 1
ATOM 4212 O O . GLN B 1 260 ? 2.699 -5.094 -5.965 1 98.5 260 GLN B O 1
ATOM 4217 N N . LEU B 1 261 ? 0.781 -4.379 -6.84 1 98.62 261 LEU B N 1
ATOM 4218 C CA . LEU B 1 261 ? 1.407 -4.027 -8.109 1 98.62 261 LEU B CA 1
ATOM 4219 C C . LEU B 1 261 ? 2.328 -2.824 -7.945 1 98.62 261 LEU B C 1
ATOM 4221 O O . LEU B 1 261 ? 3.361 -2.734 -8.617 1 98.62 261 LEU B O 1
ATOM 4225 N N . LEU B 1 262 ? 1.948 -1.857 -7.074 1 98.25 262 LEU B N 1
ATOM 4226 C CA . LEU B 1 262 ? 2.855 -0.757 -6.766 1 98.25 262 LEU B CA 1
ATOM 4227 C C . LEU B 1 262 ? 4.148 -1.275 -6.145 1 98.25 262 LEU B C 1
ATOM 4229 O O . LEU B 1 262 ? 5.238 -0.833 -6.508 1 98.25 262 LEU B O 1
ATOM 4233 N N . PHE B 1 263 ? 4.066 -2.188 -5.195 1 98.69 263 PHE B N 1
ATOM 4234 C CA . PHE B 1 263 ? 5.223 -2.812 -4.566 1 98.69 263 PHE B CA 1
ATOM 4235 C C . PHE B 1 263 ? 6.121 -3.465 -5.609 1 98.69 263 PHE B C 1
ATOM 4237 O O . PHE B 1 263 ? 7.336 -3.266 -5.602 1 98.69 263 PHE B O 1
ATOM 4244 N N . ILE B 1 264 ? 5.496 -4.203 -6.504 1 98.81 264 ILE B N 1
ATOM 4245 C CA . ILE B 1 264 ? 6.23 -4.941 -7.527 1 98.81 264 ILE B CA 1
ATOM 4246 C C . ILE B 1 264 ? 6.863 -3.961 -8.516 1 98.81 264 ILE B C 1
ATOM 4248 O O . ILE B 1 264 ? 8.008 -4.145 -8.93 1 98.81 264 ILE B O 1
ATOM 4252 N N . HIS B 1 265 ? 6.121 -2.979 -8.852 1 98.25 265 HIS B N 1
ATOM 4253 C CA . HIS B 1 265 ? 6.664 -1.941 -9.719 1 98.25 265 HIS B CA 1
ATOM 4254 C C . HIS B 1 265 ? 7.91 -1.307 -9.109 1 98.25 265 HIS B C 1
ATOM 4256 O O . HIS B 1 265 ? 8.914 -1.11 -9.797 1 98.25 265 HIS B O 1
ATOM 4262 N N . ASN B 1 266 ? 7.797 -0.949 -7.852 1 96.88 266 ASN B N 1
ATOM 4263 C CA . ASN B 1 266 ? 8.945 -0.37 -7.16 1 96.88 266 ASN B CA 1
ATOM 4264 C C . ASN B 1 266 ? 10.148 -1.307 -7.195 1 96.88 266 ASN B C 1
ATOM 4266 O O . ASN B 1 266 ? 11.281 -0.863 -7.398 1 96.88 266 ASN B O 1
ATOM 4270 N N . TYR B 1 267 ? 9.938 -2.594 -6.98 1 97.81 267 TYR B N 1
ATOM 4271 C CA . TYR B 1 267 ? 11.023 -3.564 -7.066 1 97.81 267 TYR B CA 1
ATOM 4272 C C . TYR B 1 267 ? 11.656 -3.559 -8.453 1 97.81 267 TYR B C 1
ATOM 4274 O O . TYR B 1 267 ? 12.883 -3.506 -8.578 1 97.81 267 TYR B O 1
ATOM 4282 N N . PHE B 1 268 ? 10.82 -3.588 -9.555 1 97.81 268 PHE B N 1
ATOM 4283 C CA . PHE B 1 268 ? 11.32 -3.656 -10.922 1 97.81 268 PHE B CA 1
ATOM 4284 C C . PHE B 1 268 ? 12.141 -2.414 -11.266 1 97.81 268 PHE B C 1
ATOM 4286 O O . PHE B 1 268 ? 13.086 -2.484 -12.047 1 97.81 268 PHE B O 1
ATOM 4293 N N . THR B 1 269 ? 11.781 -1.285 -10.648 1 94.44 269 THR B N 1
ATOM 4294 C CA . THR B 1 269 ? 12.438 -0.03 -11 1 94.44 269 THR B CA 1
ATOM 4295 C C . THR B 1 269 ? 13.75 0.121 -10.234 1 94.44 269 THR B C 1
ATOM 4297 O O . THR B 1 269 ? 14.617 0.906 -10.617 1 94.44 269 THR B O 1
ATOM 4300 N N . GLN B 1 270 ? 13.883 -0.536 -9.164 1 89.62 270 GLN B N 1
ATOM 4301 C CA . GLN B 1 270 ? 15.094 -0.453 -8.352 1 89.62 270 GLN B CA 1
ATOM 4302 C C . GLN B 1 270 ? 16.078 -1.555 -8.727 1 89.62 270 GLN B C 1
ATOM 4304 O O . GLN B 1 270 ? 17.25 -1.506 -8.336 1 89.62 270 GLN B O 1
ATOM 4309 N N . SER B 1 271 ? 15.609 -2.541 -9.414 1 78.25 271 SER B N 1
ATOM 4310 C CA . SER B 1 271 ? 16.453 -3.682 -9.766 1 78.25 271 SER B CA 1
ATOM 4311 C C . SER B 1 271 ? 16.875 -3.627 -11.227 1 78.25 271 SER B C 1
ATOM 4313 O O . SER B 1 271 ? 16.188 -3.023 -12.055 1 78.25 271 SER B O 1
#

pLDDT: mean 92.12, std 15.43, range [31.77, 98.94]

Radius of gyration: 26.76 Å; Cα contacts (8 Å, |Δi|>4): 1136; chains: 2; bounding box: 43×78×99 Å

Solvent-accessible surface area (backbone atoms only — not comparable to full-atom values): 28007 Å² total; per-residue (Å²): 134,86,82,79,77,77,79,77,79,76,77,74,76,70,72,74,77,72,59,39,47,78,43,77,45,71,47,70,31,80,75,48,71,42,70,38,53,28,34,40,29,36,35,46,70,80,70,83,89,70,61,21,36,36,34,37,44,32,51,33,69,70,45,30,33,67,49,31,53,71,58,36,35,55,57,51,47,61,46,15,44,72,68,52,25,28,39,40,21,46,45,52,72,42,48,46,61,48,35,60,25,87,73,29,76,68,40,36,42,35,54,36,54,74,44,53,46,46,52,50,44,51,73,74,42,59,44,42,89,46,27,63,29,22,31,30,27,22,28,28,41,7,6,21,26,19,43,40,49,33,67,76,36,42,81,55,22,34,33,28,23,22,41,44,22,50,30,59,54,77,86,45,69,97,41,80,52,50,42,69,38,52,39,54,56,84,94,22,53,65,57,54,47,65,69,21,34,66,52,47,53,72,77,59,57,61,79,57,43,46,39,38,40,35,31,25,72,64,20,94,49,35,65,54,46,52,50,43,52,51,50,34,55,74,67,59,34,60,42,35,41,37,40,28,73,33,45,86,46,45,73,40,47,33,58,51,45,57,56,50,48,51,53,50,48,52,49,43,72,75,88,137,86,82,78,78,78,80,78,78,76,78,75,77,71,74,74,77,72,59,41,46,77,44,77,46,72,47,73,31,78,77,47,70,44,69,36,53,29,35,39,30,35,35,45,71,80,74,79,89,67,62,21,35,36,36,35,44,33,52,33,68,68,45,31,33,67,49,31,54,71,57,35,35,56,58,51,49,62,47,14,43,74,68,51,25,29,40,38,21,46,43,53,72,41,49,46,61,47,36,60,26,86,76,28,77,67,41,36,42,36,55,37,54,72,44,53,46,46,52,51,43,51,72,73,41,61,44,43,88,46,26,62,29,22,32,28,26,22,27,28,39,8,6,21,26,20,43,40,50,34,66,76,36,43,80,54,23,34,32,28,23,22,40,46,23,50,29,60,52,76,86,44,69,97,42,81,52,52,42,69,37,50,37,56,56,84,95,21,55,65,59,52,45,65,68,20,35,66,52,48,52,75,77,58,58,61,79,56,43,46,40,38,39,36,31,24,73,65,19,92,49,35,66,54,46,52,50,42,52,50,50,34,54,74,68,60,36,62,40,35,42,37,40,29,76,34,47,87,46,45,74,38,47,33,58,50,46,56,56,51,50,50,55,50,49,53,49,43,72,74,88

Sequence (542 aa):
MKRLSSLLVAMFFAGSSFAAKVDTAAVYSKGMKKEVRCVFISPDQKKDGGRFPVVYVLHGYSGSAVRTIKQDIPDLAAEADAYQMIFVLADGGFDSWYFDSPVNAQIRYESFITKELISYTDKNYPSIPVREKRAVYGWSMGGHGALFLAIRHKDLYGAAGSICGAVDFRPFVHAYGIEKSLGDFPGHEKSWEMHTVNYTISSLKNKELKLIIDCGLDDPLLEINRSLHRKLTELKIEHDYIERPGAHNDAYWSKASAFQLLFIHNYFTQSMKRLSSLLVAMFFAGSSFAAKVDTAAVYSKGMKKEVRCVFISPDQKKDGGRFPVVYVLHGYSGSAVRTIKQDIPDLAAEADAYQMIFVLADGGFDSWYFDSPVNAQIRYESFITKELISYTDKNYPSIPVREKRAVYGWSMGGHGALFLAIRHKDLYGAAGSICGAVDFRPFVHAYGIEKSLGDFPGHEKSWEMHTVNYTISSLKNKELKLIIDCGLDDPLLEINRSLHRKLTELKIEHDYIERPGAHNDAYWSKASAFQLLFIHNYFTQS

Organism: NCBI:txid1503925

Foldseek 3Di:
DDPPPPPPPPPPPPPCPQFWDKDWDFFADPQLRGTWIKIKTFARCPDPDAAAFEEEEEEAAQDFRVCCCVFLAVCVRVLCHVLVYMYMYIGCPRQLLQDCFPVDSNRHRLCCVQPRVLVVCVVPHRHDQAQLRYAYEYEASRNFNRLLSCLVPLRRHAEYEYELYPQQCLVVFPPRCVCVRQNHCVVRVVSSQCSGSLNSCLSDAANSYEYEYEYEPAEPSVVVSVVSVVSCVVRVHDYHYYYYHDYRGSVSSNVVVVVVSVSSSVSSVVD/DDPPPPPPPPPPPPPCPQFWDKDWDFFADPQLRGTWIKIKTFARCPDDDAAAFEEEEEEAAQDARVCCCVFLAVCVRVLCHVLVYMYMYIGCPNQLLQDCFPVDSNRHRLCCVQPRVLVVCVVPHRHDQAQLRYAYEYEASRNFNRLQSCLVPLRRHAEYEYELYPQQCLVVFPPRCVCVRQNHCVVRVVSSQCSGSLNSCLSDAANSYEYEYEYEPAEPSVVVSVVSVVSCVVRVHDYHYYYYHDYRDSVSSNVVVVVVSVSSSVSSVVD